Protein 5SZQ (pdb70)

CATH classification: 2.60.40.60 (+3 more: 2.60.40.60, 2.60.40.60, 2.60.40.60)

Organism: Mus musculus (NCBI:txid10090)

B-factor: mean 98.42, std 32.4, range [21.45, 198.2]

Structure (mmCIF, N/CA/C/O backbone):
data_5SZQ
#
_entry.id   5SZQ
#
_cell.length_a   31.890
_cell.length_b   63.640
_cell.length_c   344.310
_cell.angle_alpha   90.00
_cell.angle_beta   90.00
_cell.angle_gamma   90.00
#
_symmetry.space_group_name_H-M   'P 21 21 21'
#
loop_
_entity.id
_entity.type
_entity.pdbx_description
1 polymer 'Protocadherin gamma-A4'
2 branched 2-acetamido-2-deoxy-beta-D-glucopyranose-(1-4)-2-acetamido-2-deoxy-beta-D-glucopyranose
3 non-polymer alpha-D-mannopyranose
4 non-polymer 2-acetamido-2-deoxy-beta-D-glucopyranose
5 non-polymer 'CALCIUM ION'
#
loop_
_atom_site.group_PDB
_atom_site.id
_atom_site.type_symbol
_atom_site.label_atom_id
_atom_site.label_alt_id
_atom_site.label_comp_id
_atom_site.label_asym_id
_atom_site.label_entity_id
_atom_site.label_seq_id
_atom_site.pdbx_PDB_ins_code
_atom_site.Cartn_x
_atom_site.Cartn_y
_atom_site.Cartn_z
_atom_site.occupancy
_atom_site.B_iso_or_equiv
_atom_site.auth_seq_id
_atom_site.auth_comp_id
_atom_site.auth_asym_id
_atom_site.auth_atom_id
_atom_site.pdbx_PDB_model_num
ATOM 1 N N . ASN A 1 1 ? -64.819 33.965 -14.211 1.00 69.49 210 ASN A N 1
ATOM 2 C CA . ASN A 1 1 ? -63.435 33.819 -14.646 1.00 80.07 210 ASN A CA 1
ATOM 3 C C . ASN A 1 1 ? -63.168 34.635 -15.909 1.00 78.51 210 ASN A C 1
ATOM 4 O O . ASN A 1 1 ? -63.971 35.488 -16.292 1.00 81.14 210 ASN A O 1
ATOM 9 N N . ALA A 1 2 ? -62.032 34.363 -16.549 1.00 83.31 211 ALA A N 1
ATOM 10 C CA . ALA A 1 2 ? -61.668 35.040 -17.780 1.00 84.49 211 ALA A CA 1
ATOM 11 C C . ALA A 1 2 ? -62.530 34.549 -18.943 1.00 82.04 211 ALA A C 1
ATOM 12 O O . ALA A 1 2 ? -63.052 33.431 -18.915 1.00 81.12 211 ALA A O 1
ATOM 14 N N . PRO A 1 3 ? -62.695 35.373 -19.978 1.00 86.35 212 PRO A N 1
ATOM 15 C CA . PRO A 1 3 ? -63.424 34.929 -21.171 1.00 87.52 212 PRO A CA 1
ATOM 16 C C . PRO A 1 3 ? -62.713 33.763 -21.846 1.00 88.35 212 PRO A C 1
ATOM 17 O O . PRO A 1 3 ? -61.573 33.414 -21.531 1.00 88.67 212 PRO A O 1
ATOM 21 N N . VAL A 1 4 ? -63.417 33.144 -22.792 1.00 89.98 213 VAL A N 1
ATOM 22 C CA . VAL A 1 4 ? -62.937 31.949 -23.475 1.00 85.89 213 VAL A CA 1
ATOM 23 C C . VAL A 1 4 ? -63.146 32.138 -24.971 1.00 86.79 213 VAL A C 1
ATOM 24 O O . VAL A 1 4 ? -64.272 32.391 -25.414 1.00 84.53 213 VAL A O 1
ATOM 28 N N . PHE A 1 5 ? -62.068 32.021 -25.744 1.00 85.01 214 PHE A N 1
ATOM 29 C CA . PHE A 1 5 ? -62.173 32.028 -27.195 1.00 77.68 214 PHE A CA 1
ATOM 30 C C . PHE A 1 5 ? -62.717 30.695 -27.692 1.00 73.35 214 PHE A C 1
ATOM 31 O O . PHE A 1 5 ? -62.483 29.642 -27.092 1.00 70.09 214 PHE A O 1
ATOM 39 N N . THR A 1 6 ? -63.453 30.745 -28.806 1.00 70.52 215 THR A N 1
ATOM 40 C CA . THR A 1 6 ? -64.004 29.520 -29.374 1.00 70.60 215 THR A CA 1
ATOM 41 C C . THR A 1 6 ? -62.927 28.612 -29.955 1.00 67.49 215 THR A C 1
ATOM 42 O O . THR A 1 6 ? -63.190 27.425 -30.180 1.00 64.40 215 THR A O 1
ATOM 46 N N . GLN A 1 7 ? -61.731 29.144 -30.212 1.00 64.80 216 GLN A N 1
ATOM 47 C CA . GLN A 1 7 ? -60.569 28.391 -30.642 1.00 58.51 216 GLN A CA 1
ATOM 48 C C . GLN A 1 7 ? -59.362 29.142 -30.106 1.00 54.23 216 GLN A C 1
ATOM 49 O O . GLN A 1 7 ? -59.345 30.381 -30.162 1.00 52.83 216 GLN A O 1
ATOM 55 N N . PRO A 1 8 ? -58.357 28.445 -29.569 1.00 52.03 217 PRO A N 1
ATOM 56 C CA . PRO A 1 8 ? -57.142 29.147 -29.127 1.00 48.54 217 PRO A CA 1
ATOM 57 C C . PRO A 1 8 ? -56.344 29.736 -30.274 1.00 63.29 217 PRO A C 1
ATOM 58 O O . PRO A 1 8 ? -55.496 30.603 -30.034 1.00 58.90 217 PRO A O 1
ATOM 62 N N . GLU A 1 9 ? -56.579 29.287 -31.505 1.00 69.46 218 GLU A N 1
ATOM 63 C CA . GLU A 1 9 ? -55.956 29.880 -32.678 1.00 70.66 218 GLU A CA 1
ATOM 64 C C . GLU A 1 9 ? -56.914 29.758 -33.854 1.00 68.61 218 GLU A C 1
ATOM 65 O O . GLU A 1 9 ? -57.600 28.743 -34.002 1.00 66.52 218 GLU A O 1
ATOM 71 N N . TYR A 1 10 ? -56.968 30.807 -34.672 1.00 69.10 219 TYR A N 1
ATOM 72 C CA . TYR A 1 10 ? -57.825 30.859 -35.847 1.00 71.06 219 TYR A CA 1
ATOM 73 C C . TYR A 1 10 ? -56.969 30.880 -37.103 1.00 71.26 219 TYR A C 1
ATOM 74 O O . TYR A 1 10 ? -55.965 31.596 -37.171 1.00 71.22 219 TYR A O 1
ATOM 83 N N . HIS A 1 11 ? -57.372 30.095 -38.096 1.00 78.18 220 HIS A N 1
ATOM 84 C CA . HIS A 1 11 ? -56.627 29.966 -39.337 1.00 85.17 220 HIS A CA 1
ATOM 85 C C . HIS A 1 11 ? -57.476 30.421 -40.514 1.00 77.98 220 HIS A C 1
ATOM 86 O O . HIS A 1 11 ? -58.708 30.346 -40.482 1.00 78.08 220 HIS A O 1
ATOM 93 N N . ILE A 1 12 ? -56.796 30.881 -41.562 1.00 76.30 221 ILE A N 1
ATOM 94 C CA . ILE A 1 12 ? -57.450 31.246 -42.808 1.00 73.06 221 ILE A CA 1
ATOM 95 C C . ILE A 1 12 ? -56.390 31.220 -43.895 1.00 79.88 221 ILE A C 1
ATOM 96 O O . ILE A 1 12 ? -55.212 31.479 -43.638 1.00 73.00 221 ILE A O 1
ATOM 101 N N . SER A 1 13 ? -56.809 30.883 -45.113 1.00 91.34 222 SER A N 1
ATOM 102 C CA . SER A 1 13 ? -55.927 30.860 -46.275 1.00 81.39 222 SER A CA 1
ATOM 103 C C . SER A 1 13 ? -56.592 31.670 -47.379 1.00 87.10 222 SER A C 1
ATOM 104 O O . SER A 1 13 ? -57.587 31.230 -47.966 1.00 86.54 222 SER A O 1
ATOM 107 N N . VAL A 1 14 ? -56.055 32.859 -47.644 1.00 90.33 223 VAL A N 1
ATOM 108 C CA . VAL A 1 14 ? -56.636 33.787 -48.604 1.00 92.24 223 VAL A CA 1
ATOM 109 C C . VAL A 1 14 ? -55.604 34.117 -49.675 1.00 89.85 223 VAL A C 1
ATOM 110 O O . VAL A 1 14 ? -54.394 33.978 -49.476 1.00 92.56 223 VAL A O 1
ATOM 114 N N . LYS A 1 15 ? -56.103 34.573 -50.822 1.00 86.81 224 LYS A N 1
ATOM 115 C CA . LYS A 1 15 ? -55.239 35.032 -51.900 1.00 87.70 224 LYS A CA 1
ATOM 116 C C . LYS A 1 15 ? -54.745 36.448 -51.620 1.00 93.97 224 LYS A C 1
ATOM 117 O O . LYS A 1 15 ? -55.402 37.233 -50.929 1.00 95.78 224 LYS A O 1
ATOM 123 N N . GLU A 1 16 ? -53.574 36.774 -52.177 1.00 94.38 225 GLU A N 1
ATOM 124 C CA . GLU A 1 16 ? -52.948 38.067 -51.916 1.00 101.26 225 GLU A CA 1
ATOM 125 C C . GLU A 1 16 ? -53.751 39.235 -52.479 1.00 109.05 225 GLU A C 1
ATOM 126 O O . GLU A 1 16 ? -53.608 40.365 -51.998 1.00 116.42 225 GLU A O 1
ATOM 132 N N . ASN A 1 17 ? -54.606 38.990 -53.469 1.00 114.57 226 ASN A N 1
ATOM 133 C CA . ASN A 1 17 ? -55.336 40.051 -54.148 1.00 127.40 226 ASN A CA 1
ATOM 134 C C . ASN A 1 17 ? -56.626 40.443 -53.435 1.00 132.81 226 ASN A C 1
ATOM 135 O O . ASN A 1 17 ? -57.488 41.075 -54.056 1.00 140.86 226 ASN A O 1
ATOM 140 N N . LEU A 1 18 ? -56.778 40.087 -52.160 1.00 128.40 227 LEU A N 1
ATOM 141 C CA . LEU A 1 18 ? -58.015 40.383 -51.439 1.00 122.31 227 LEU A CA 1
ATOM 142 C C . LEU A 1 18 ? -58.216 41.891 -51.330 1.00 117.83 227 LEU A C 1
ATOM 143 O O . LEU A 1 18 ? -57.327 42.595 -50.836 1.00 117.95 227 LEU A O 1
ATOM 145 N N . PRO A 1 19 ? -59.355 42.421 -51.781 1.00 113.75 228 PRO A N 1
ATOM 146 C CA . PRO A 1 19 ? -59.568 43.872 -51.724 1.00 110.92 228 PRO A CA 1
ATOM 147 C C . PRO A 1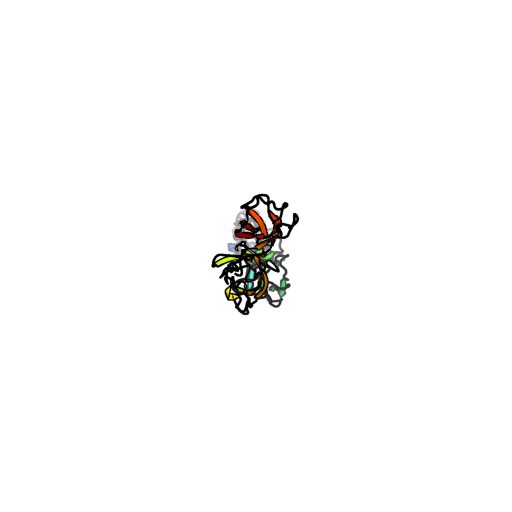 19 ? -59.519 44.387 -50.294 1.00 108.29 228 PRO A C 1
ATOM 148 O O . PRO A 1 19 ? -59.832 43.670 -49.340 1.00 111.03 228 PRO A O 1
ATOM 152 N N . VAL A 1 20 ? -59.109 45.651 -50.156 1.00 110.08 229 VAL A N 1
ATOM 153 C CA . VAL A 1 20 ? -59.051 46.280 -48.843 1.00 117.02 229 VAL A CA 1
ATOM 154 C C . VAL A 1 20 ? -60.458 46.390 -48.271 1.00 125.04 229 VAL A C 1
ATOM 155 O O . VAL A 1 20 ? -61.421 46.693 -48.988 1.00 130.44 229 VAL A O 1
ATOM 159 N N . GLY A 1 21 ? -60.588 46.128 -46.970 1.00 121.38 230 GLY A N 1
ATOM 160 C CA . GLY A 1 21 ? -61.870 46.156 -46.303 1.00 120.01 230 GLY A CA 1
ATOM 161 C C . GLY A 1 21 ? -62.620 44.840 -46.303 1.00 116.54 230 GLY A C 1
ATOM 162 O O . GLY A 1 21 ? -63.535 44.666 -45.489 1.00 115.85 230 GLY A O 1
ATOM 163 N N . THR A 1 22 ? -62.264 43.916 -47.195 1.00 111.30 231 THR A N 1
ATOM 164 C CA . THR A 1 22 ? -62.876 42.595 -47.209 1.00 105.04 231 THR A CA 1
ATOM 165 C C . THR A 1 22 ? -62.687 41.913 -45.860 1.00 107.68 231 THR A C 1
ATOM 166 O O . THR A 1 22 ? -61.584 41.898 -45.306 1.00 111.80 231 THR A O 1
ATOM 170 N N . ARG A 1 23 ? -63.773 41.360 -45.327 1.00 102.82 232 ARG A N 1
ATOM 171 C CA . ARG A 1 23 ? -63.697 40.673 -44.048 1.00 102.09 232 ARG A CA 1
ATOM 172 C C . ARG A 1 23 ? -62.852 39.412 -44.179 1.00 98.31 232 ARG A C 1
ATOM 173 O O . ARG A 1 23 ? -63.089 38.578 -45.057 1.00 95.14 232 ARG A O 1
ATOM 181 N N . LEU A 1 24 ? -61.839 39.287 -43.322 1.00 92.82 233 LEU A N 1
ATOM 182 C CA . LEU A 1 24 ? -61.004 38.089 -43.299 1.00 90.14 233 LEU A CA 1
ATOM 183 C C . LEU A 1 24 ? -61.630 36.998 -42.443 1.00 84.51 233 LEU A C 1
ATOM 184 O O . LEU A 1 24 ? -61.852 35.881 -42.920 1.00 74.37 233 LEU A O 1
ATOM 189 N N . LEU A 1 25 ? -61.910 37.303 -41.182 1.00 94.58 234 LEU A N 1
ATOM 190 C CA . LEU A 1 25 ? -62.530 36.300 -40.326 1.00 91.17 234 LEU A CA 1
ATOM 191 C C . LEU A 1 25 ? -63.275 37.011 -39.198 1.00 86.72 234 LEU A C 1
ATOM 192 O O . LEU A 1 25 ? -63.616 38.195 -39.309 1.00 87.80 234 LEU A O 1
ATOM 197 N N . THR A 1 26 ? -63.545 36.276 -38.122 1.00 92.18 235 THR A N 1
ATOM 198 C CA . THR A 1 26 ? -64.177 36.843 -36.941 1.00 99.63 235 THR A CA 1
ATOM 199 C C . THR A 1 26 ? -63.807 35.984 -35.743 1.00 93.09 235 THR A C 1
ATOM 200 O O . THR A 1 26 ? -63.891 34.754 -35.806 1.00 90.82 235 THR A O 1
ATOM 204 N N . ILE A 1 27 ? -63.376 36.640 -34.671 1.00 88.51 236 ILE A N 1
ATOM 205 C CA . ILE A 1 27 ? -62.987 35.986 -33.429 1.00 91.95 236 ILE A CA 1
ATOM 206 C C . ILE A 1 27 ? -64.100 36.176 -32.408 1.00 103.87 236 ILE A C 1
ATOM 207 O O . ILE A 1 27 ? -64.670 37.268 -32.289 1.00 107.12 236 ILE A O 1
ATOM 212 N N . LYS A 1 28 ? -64.413 35.111 -31.669 1.00 107.36 237 LYS A N 1
ATOM 213 C CA . LYS A 1 28 ? -65.481 35.136 -30.678 1.00 106.37 237 LYS A CA 1
ATOM 214 C C . LYS A 1 28 ? -64.952 34.679 -29.325 1.00 109.29 237 LYS A C 1
ATOM 215 O O . LYS A 1 28 ? -64.226 33.682 -29.235 1.00 108.11 237 LYS A O 1
ATOM 221 N N . ALA A 1 29 ? -65.312 35.427 -28.286 1.00 123.02 238 ALA A N 1
ATOM 222 C CA . ALA A 1 29 ? -65.032 35.090 -26.900 1.00 129.09 238 ALA A CA 1
ATOM 223 C C . ALA A 1 29 ? -66.331 35.183 -26.112 1.00 130.68 238 ALA A C 1
ATOM 224 O O . ALA A 1 29 ? -67.142 36.085 -26.345 1.00 134.14 238 ALA A O 1
ATOM 226 N N . THR A 1 30 ? -66.532 34.242 -25.194 1.00 120.76 239 THR A N 1
ATOM 227 C CA . THR A 1 30 ? -67.742 34.175 -24.390 1.00 110.00 239 THR A CA 1
ATOM 228 C C . THR A 1 30 ? -67.359 34.063 -22.922 1.00 111.92 239 THR A C 1
ATOM 229 O O . THR A 1 30 ? -66.322 33.490 -22.572 1.00 113.61 239 THR A O 1
ATOM 233 N N . ASP A 1 31 ? -68.196 34.632 -22.071 1.00 110.85 240 ASP A N 1
ATOM 234 C CA . ASP A 1 31 ? -68.027 34.499 -20.636 1.00 103.15 240 ASP A CA 1
ATOM 235 C C . ASP A 1 31 ? -68.943 33.402 -20.121 1.00 91.15 240 ASP A C 1
ATOM 236 O O . ASP A 1 31 ? -70.135 33.377 -20.466 1.00 86.66 240 ASP A O 1
ATOM 241 N N . PRO A 1 32 ? -68.425 32.470 -19.319 1.00 85.76 241 PRO A N 1
ATOM 242 C CA . PRO A 1 32 ? -69.250 31.364 -18.822 1.00 93.33 241 PRO A CA 1
ATOM 243 C C . PRO A 1 32 ? -70.005 31.656 -17.536 1.00 104.37 241 PRO A C 1
ATOM 244 O O . PRO A 1 32 ? -70.853 30.842 -17.148 1.00 105.18 241 PRO A O 1
ATOM 248 N N . ASP A 1 33 ? -69.730 32.780 -16.873 1.00 111.90 242 ASP A N 1
ATOM 249 C CA . ASP A 1 33 ? -70.320 33.035 -15.562 1.00 110.55 242 ASP A CA 1
ATOM 250 C C . ASP A 1 33 ? -71.825 33.288 -15.662 1.00 110.80 242 ASP A C 1
ATOM 251 O O . ASP A 1 33 ? -72.605 32.738 -14.873 1.00 106.18 242 ASP A O 1
ATOM 256 N N . GLU A 1 34 ? -72.249 34.114 -16.619 1.00 112.53 243 GLU A N 1
ATOM 257 C CA . GLU A 1 34 ? -73.669 34.412 -16.850 1.00 105.05 243 GLU A CA 1
ATOM 258 C C . GLU A 1 34 ? -73.851 35.209 -18.136 1.00 91.48 243 GLU A C 1
ATOM 259 O O . GLU A 1 34 ? -73.100 36.148 -18.402 1.00 84.11 243 GLU A O 1
ATOM 261 N N . GLY A 1 38 ? -73.506 40.802 -21.952 1.00 118.02 247 GLY A N 1
ATOM 262 C CA . GLY A 1 38 ? -72.410 41.494 -21.301 1.00 122.42 247 GLY A CA 1
ATOM 263 C C . GLY A 1 38 ? -71.561 42.316 -22.255 1.00 128.89 247 GLY A C 1
ATOM 264 O O . GLY A 1 38 ? -71.838 42.378 -23.455 1.00 136.54 247 GLY A O 1
ATOM 265 N N . GLU A 1 39 ? -70.520 42.949 -21.719 1.00 130.27 248 GLU A N 1
ATOM 266 C CA . GLU A 1 39 ? -69.600 43.773 -22.497 1.00 131.72 248 GLU A CA 1
ATOM 267 C C . GLU A 1 39 ? -68.271 43.040 -22.646 1.00 134.21 248 GLU A C 1
ATOM 268 O O . GLU A 1 39 ? -67.652 42.667 -21.644 1.00 135.22 248 GLU A O 1
ATOM 270 N N . VAL A 1 40 ? -67.831 42.844 -23.893 1.00 131.13 249 VAL A N 1
ATOM 271 C CA . VAL A 1 40 ? -66.607 42.108 -24.198 1.00 125.31 249 VAL A CA 1
ATOM 272 C C . VAL A 1 40 ? -65.736 42.956 -25.122 1.00 122.57 249 VAL A C 1
ATOM 273 O O . VAL A 1 40 ? -66.212 43.469 -26.141 1.00 120.09 249 VAL A O 1
ATOM 277 N N . THR A 1 41 ? -64.465 43.114 -24.756 1.00 122.07 250 THR A N 1
ATOM 278 C CA . THR A 1 41 ? -63.520 43.934 -25.505 1.00 122.15 250 THR A CA 1
ATOM 279 C C . THR A 1 41 ? -62.643 43.051 -26.383 1.00 124.34 250 THR A C 1
ATOM 280 O O . THR A 1 41 ? -62.199 41.982 -25.957 1.00 123.24 250 THR A O 1
ATOM 284 N N . TYR A 1 42 ? -62.405 43.503 -27.613 1.00 123.49 251 TYR A N 1
ATOM 285 C CA . TYR A 1 42 ? -61.502 42.841 -28.548 1.00 121.41 251 TYR A CA 1
ATOM 286 C C . TYR A 1 42 ? -60.439 43.843 -28.973 1.00 119.23 251 TYR A C 1
ATOM 287 O O . TYR A 1 42 ? -60.765 44.910 -29.504 1.00 121.40 251 TYR A O 1
ATOM 296 N N . SER A 1 43 ? -59.177 43.508 -28.726 1.00 118.08 252 SER A N 1
ATOM 297 C CA . SER A 1 43 ? -58.081 44.402 -29.058 1.00 115.98 252 SER A CA 1
ATOM 298 C C . SER A 1 43 ? -56.877 43.567 -29.460 1.00 116.55 252 SER A C 1
ATOM 299 O O . SER A 1 43 ? -56.731 42.419 -29.031 1.00 116.66 252 SER A O 1
ATOM 302 N N . PHE A 1 44 ? -56.027 44.148 -30.302 1.00 113.99 253 PHE A N 1
ATOM 303 C CA . PHE A 1 44 ? -54.762 43.514 -30.636 1.00 113.91 253 PHE A CA 1
ATOM 304 C C . PHE A 1 44 ? -53.899 43.382 -29.390 1.00 114.51 253 PHE A C 1
ATOM 305 O O . PHE A 1 44 ? -53.929 44.230 -28.494 1.00 120.67 253 PHE A O 1
ATOM 313 N N . ARG A 1 45 ? -53.124 42.302 -29.336 1.00 116.98 254 ARG A N 1
ATOM 314 C CA . ARG A 1 45 ? -52.280 42.047 -28.178 1.00 123.29 254 ARG A CA 1
ATOM 315 C C . ARG A 1 45 ? -50.949 42.772 -28.333 1.00 128.16 254 ARG A C 1
ATOM 316 O O . ARG A 1 45 ? -50.792 43.895 -27.844 1.00 131.80 254 ARG A O 1
ATOM 324 N N . ASN A 1 46 ? -49.988 42.151 -29.011 1.00 124.56 255 ASN A N 1
ATOM 325 C CA . ASN A 1 46 ? -48.704 42.787 -29.295 1.00 127.62 255 ASN A CA 1
ATOM 326 C C . ASN A 1 46 ? -48.768 43.339 -30.713 1.00 126.88 255 ASN A C 1
ATOM 327 O O . ASN A 1 46 ? -48.556 42.610 -31.688 1.00 126.93 255 ASN A O 1
ATOM 332 N N . VAL A 1 47 ? -49.068 44.636 -30.814 1.00 130.34 256 VAL A N 1
ATOM 333 C CA . VAL A 1 47 ? -49.247 45.272 -32.110 1.00 131.47 256 VAL A CA 1
ATOM 334 C C . VAL A 1 47 ? -47.938 45.244 -32.884 1.00 134.27 256 VAL A C 1
ATOM 335 O O . VAL A 1 47 ? -46.883 45.637 -32.371 1.00 134.28 256 VAL A O 1
ATOM 339 N N . ARG A 1 48 ? -47.999 44.759 -34.121 1.00 136.65 257 ARG A N 1
ATOM 340 C CA . ARG A 1 48 ? -46.867 44.765 -35.038 1.00 142.83 257 ARG A CA 1
ATOM 341 C C . ARG A 1 48 ? -47.141 45.782 -36.136 1.00 147.64 257 ARG A C 1
ATOM 342 O O . ARG A 1 48 ? -48.242 45.804 -36.697 1.00 148.46 257 ARG A O 1
ATOM 350 N N . GLU A 1 49 ? -46.140 46.617 -36.442 1.00 152.76 258 GLU A N 1
ATOM 351 C CA . GLU A 1 49 ? -46.361 47.747 -37.344 1.00 155.32 258 GLU A CA 1
ATOM 352 C C . GLU A 1 49 ? -46.887 47.287 -38.700 1.00 156.05 258 GLU A C 1
ATOM 353 O O . GLU A 1 49 ? -47.807 47.899 -39.256 1.00 158.58 258 GLU A O 1
ATOM 359 N N . LYS A 1 50 ? -46.333 46.196 -39.236 1.00 154.20 259 LYS A N 1
ATOM 360 C CA . LYS A 1 50 ? -46.860 45.635 -40.476 1.00 152.51 259 LYS A CA 1
ATOM 361 C C . LYS A 1 50 ? -48.252 45.048 -40.255 1.00 151.60 259 LYS A C 1
ATOM 362 O O . LYS A 1 50 ? -49.173 45.299 -41.046 1.00 158.16 259 LYS A O 1
ATOM 368 N N . ILE A 1 51 ? -48.434 44.304 -39.158 1.00 139.89 260 ILE A N 1
ATOM 369 C CA . ILE A 1 51 ? -49.743 43.754 -38.818 1.00 129.47 260 ILE A CA 1
ATOM 370 C C . ILE A 1 51 ? -50.732 44.874 -38.501 1.00 127.72 260 ILE A C 1
ATOM 371 O O . ILE A 1 51 ? -51.923 44.772 -38.826 1.00 129.35 260 ILE A O 1
ATOM 376 N N . SER A 1 52 ? -50.263 45.963 -37.886 1.00 126.27 261 SER A N 1
ATOM 377 C CA . SER A 1 52 ? -51.160 47.077 -37.588 1.00 125.33 261 SER A CA 1
ATOM 378 C C . SER A 1 52 ? -51.614 47.778 -38.864 1.00 132.85 261 SER A C 1
ATOM 379 O O . SER A 1 52 ? -52.795 48.119 -39.004 1.00 139.53 261 SER A O 1
ATOM 382 N N . GLN A 1 53 ? -50.693 47.990 -39.812 1.00 134.15 262 GLN A N 1
ATOM 383 C CA . GLN A 1 53 ? -51.064 48.601 -41.087 1.00 133.59 262 GLN A CA 1
ATOM 384 C C . GLN A 1 53 ? -51.971 47.697 -41.914 1.00 132.55 262 GLN A C 1
ATOM 385 O O . GLN A 1 53 ? -52.825 48.192 -42.660 1.00 131.83 262 GLN A O 1
ATOM 391 N N . LEU A 1 54 ? -51.803 46.382 -41.809 1.00 129.36 263 LEU A N 1
ATOM 392 C CA . LEU A 1 54 ? -52.439 45.486 -42.766 1.00 122.36 263 LEU A CA 1
ATOM 393 C C . LEU A 1 54 ? -53.795 44.953 -42.318 1.00 120.03 263 LEU A C 1
ATOM 394 O O . LEU A 1 54 ? -54.554 44.470 -43.165 1.00 118.10 263 LEU A O 1
ATOM 399 N N . PHE A 1 55 ? -54.128 45.021 -41.029 1.00 118.39 264 PHE A N 1
ATOM 400 C CA . PHE A 1 55 ? -55.343 44.380 -40.534 1.00 117.10 264 PHE A CA 1
ATOM 401 C C . PHE A 1 55 ? -56.116 45.328 -39.632 1.00 119.83 264 PHE A C 1
ATOM 402 O O . PHE A 1 55 ? -55.529 45.988 -38.769 1.00 123.04 264 PHE A O 1
ATOM 410 N N . GLN A 1 56 ? -57.434 45.380 -39.827 1.00 121.94 265 GLN A N 1
ATOM 411 C CA . GLN A 1 56 ? -58.317 46.255 -39.064 1.00 123.37 265 GLN A CA 1
ATOM 412 C C . GLN A 1 56 ? -59.405 45.422 -38.402 1.00 119.10 265 GLN A C 1
ATOM 413 O O . GLN A 1 56 ? -60.116 44.669 -39.079 1.00 115.34 265 GLN A O 1
ATOM 419 N N . LEU A 1 57 ? -59.523 45.549 -37.081 1.00 116.94 266 LEU A N 1
ATOM 420 C CA . LEU A 1 57 ? -60.640 44.989 -36.338 1.00 114.31 266 LEU A CA 1
ATOM 421 C C . LEU A 1 57 ? -61.144 46.023 -35.345 1.00 116.97 266 LEU A C 1
ATOM 422 O O . LEU A 1 57 ? -60.352 46.734 -34.719 1.00 120.51 266 LEU A O 1
ATOM 427 N N . ASN A 1 58 ? -62.459 46.119 -35.218 1.00 110.31 267 ASN A N 1
ATOM 428 C CA . ASN A 1 58 ? -63.038 46.859 -34.113 1.00 107.41 267 ASN A CA 1
ATOM 429 C C . ASN A 1 58 ? -63.301 45.896 -32.962 1.00 105.26 267 ASN A C 1
ATOM 430 O O . ASN A 1 58 ? -63.231 44.674 -33.114 1.00 103.69 267 ASN A O 1
ATOM 435 N N . SER A 1 59 ? -63.594 46.460 -31.791 1.00 105.49 268 SER A N 1
ATOM 436 C CA . SER A 1 59 ? -63.817 45.625 -30.618 1.00 106.21 268 SER A CA 1
ATOM 437 C C . SER A 1 59 ? -65.187 44.957 -30.660 1.00 110.81 268 SER A C 1
ATOM 438 O O . SER A 1 59 ? -65.298 43.748 -30.437 1.00 103.96 268 SER A O 1
ATOM 441 N N . LEU A 1 60 ? -66.238 45.723 -30.962 1.00 119.57 269 LEU A N 1
ATOM 442 C CA . LEU A 1 60 ? -67.600 45.214 -30.805 1.00 125.10 269 LEU A CA 1
ATOM 443 C C . LEU A 1 60 ? -67.901 44.074 -31.778 1.00 130.32 269 LEU A C 1
ATOM 444 O O . LEU A 1 60 ? -68.351 42.998 -31.364 1.00 130.23 269 LEU A O 1
ATOM 446 N N . THR A 1 61 ? -67.673 44.292 -33.079 1.00 142.19 270 THR A N 1
ATOM 447 C CA . THR A 1 61 ? -67.939 43.240 -34.062 1.00 146.21 270 THR A CA 1
ATOM 448 C C . THR A 1 61 ? -66.998 42.053 -33.877 1.00 144.55 270 THR A C 1
ATOM 449 O O . THR A 1 61 ? -67.410 40.897 -34.044 1.00 141.66 270 THR A O 1
ATOM 453 N N . GLY A 1 62 ? -65.733 42.316 -33.543 1.00 144.00 271 GLY A N 1
ATOM 454 C CA . GLY A 1 62 ? -64.745 41.258 -33.437 1.00 138.63 271 GLY A CA 1
ATOM 455 C C . GLY A 1 62 ? -64.382 40.641 -34.766 1.00 122.47 271 GLY A C 1
ATOM 456 O O . GLY A 1 62 ? -63.858 39.522 -34.804 1.00 122.29 271 GLY A O 1
ATOM 457 N N . ASP A 1 63 ? -64.676 41.331 -35.863 1.00 110.23 272 ASP A N 1
ATOM 458 C CA . ASP A 1 63 ? -64.341 40.879 -37.204 1.00 108.63 272 ASP A CA 1
ATOM 459 C C . ASP A 1 63 ? -62.973 41.403 -37.622 1.00 113.64 272 ASP A C 1
ATOM 460 O O . ASP A 1 63 ? -62.593 42.532 -37.304 1.00 119.39 272 ASP A O 1
ATOM 465 N N . ILE A 1 64 ? -62.243 40.573 -38.358 1.00 106.60 273 ILE A N 1
ATOM 466 C CA . ILE A 1 64 ? -60.928 40.923 -38.887 1.00 108.04 273 ILE A CA 1
ATOM 467 C C . ILE A 1 64 ? -61.080 41.172 -40.379 1.00 112.69 273 ILE A C 1
ATOM 468 O O . ILE A 1 64 ? -61.467 40.264 -41.131 1.00 120.37 273 ILE A O 1
ATOM 473 N N . THR A 1 65 ? -60.775 42.398 -40.802 1.00 110.85 274 THR A N 1
ATOM 474 C CA . THR A 1 65 ? -60.864 42.824 -42.191 1.00 104.49 274 THR A CA 1
ATOM 475 C C . THR A 1 65 ? -59.514 43.361 -42.655 1.00 107.18 274 THR A C 1
ATOM 476 O O . THR A 1 65 ? -58.609 43.623 -41.856 1.00 109.33 274 THR A O 1
ATOM 480 N N . VAL A 1 66 ? -59.393 43.531 -43.970 1.00 111.53 275 VAL A N 1
ATOM 481 C CA . VAL A 1 66 ? -58.136 43.942 -44.589 1.00 110.94 275 VAL A CA 1
ATOM 482 C C . VAL A 1 66 ? -58.020 45.462 -44.546 1.00 113.10 275 VAL A C 1
ATOM 483 O O . VAL A 1 66 ? -58.900 46.176 -45.035 1.00 113.96 275 VAL A O 1
ATOM 487 N N . LEU A 1 67 ? -56.922 45.959 -43.975 1.00 112.82 276 LEU A N 1
ATOM 488 C CA . LEU A 1 67 ? -56.601 47.384 -43.968 1.00 115.11 276 LEU A CA 1
ATOM 489 C C . LEU A 1 67 ? -55.577 47.762 -45.037 1.00 119.53 276 LEU A C 1
ATOM 490 O O . LEU A 1 67 ? -55.725 48.808 -45.683 1.00 122.21 276 LEU A O 1
ATOM 495 N N . GLY A 1 68 ? -54.545 46.943 -45.228 1.00 119.92 277 GLY A N 1
ATOM 496 C CA . GLY A 1 68 ? -53.564 47.175 -46.279 1.00 118.43 277 GLY A CA 1
ATOM 497 C C . GLY A 1 68 ? -53.423 45.953 -47.158 1.00 113.36 277 GLY A C 1
ATOM 498 O O . GLY A 1 68 ? -53.511 44.821 -46.682 1.00 107.34 277 GLY A O 1
ATOM 499 N N . GLU A 1 69 ? -53.235 46.193 -48.458 1.00 113.23 278 GLU A N 1
ATOM 500 C CA . GLU A 1 69 ? -53.120 45.104 -49.422 1.00 111.59 278 GLU A CA 1
ATOM 501 C C . GLU A 1 69 ? -51.974 44.171 -49.053 1.00 106.14 278 GLU A C 1
ATOM 502 O O . GLU A 1 69 ? -50.862 44.616 -48.750 1.00 107.17 278 GLU A O 1
ATOM 508 N N . LEU A 1 70 ? -52.257 42.871 -49.072 1.00 101.60 279 LEU A N 1
ATOM 509 C CA . LEU A 1 70 ? -51.270 41.855 -48.735 1.00 99.01 279 LEU A CA 1
ATOM 510 C C . LEU A 1 70 ? -50.547 41.428 -50.005 1.00 94.60 279 LEU A C 1
ATOM 511 O O . LEU A 1 70 ? -51.181 41.004 -50.979 1.00 95.46 279 LEU A O 1
ATOM 516 N N . ASP A 1 71 ? -49.231 41.544 -49.998 1.00 89.07 280 ASP A N 1
ATOM 517 C CA . ASP A 1 71 ? -48.410 41.139 -51.130 1.00 85.48 280 ASP A CA 1
ATOM 518 C C . ASP A 1 71 ? -47.730 39.832 -50.749 1.00 86.55 280 ASP A C 1
ATOM 519 O O . ASP A 1 71 ? -46.941 39.795 -49.798 1.00 91.13 280 ASP A O 1
ATOM 524 N N . TYR A 1 72 ? -48.058 38.753 -51.469 1.00 62.03 281 TYR A N 1
ATOM 525 C CA . TYR A 1 72 ? -47.409 37.470 -51.211 1.00 65.13 281 TYR A CA 1
ATOM 526 C C . TYR A 1 72 ? -45.900 37.606 -51.323 1.00 74.34 281 TYR A C 1
ATOM 527 O O . TYR A 1 72 ? -45.153 37.023 -50.529 1.00 79.57 281 TYR A O 1
ATOM 536 N N . GLU A 1 73 ? -45.435 38.383 -52.302 1.00 81.26 282 GLU A N 1
ATOM 537 C CA . GLU A 1 73 ? -44.011 38.605 -52.501 1.00 88.18 282 GLU A CA 1
ATOM 538 C C . GLU A 1 73 ? -43.365 39.353 -51.344 1.00 92.13 282 GLU A C 1
ATOM 539 O O . GLU A 1 73 ? -42.133 39.364 -51.249 1.00 93.60 282 GLU A O 1
ATOM 545 N N . ASP A 1 74 ? -44.155 39.974 -50.469 1.00 97.25 283 ASP A N 1
ATOM 546 C CA . ASP A 1 74 ? -43.620 40.616 -49.276 1.00 98.30 283 ASP A CA 1
ATOM 547 C C . ASP A 1 74 ? -43.557 39.646 -48.098 1.00 94.88 283 ASP A C 1
ATOM 548 O O . ASP A 1 74 ? -42.529 39.555 -47.421 1.00 96.57 283 ASP A O 1
ATOM 553 N N . SER A 1 75 ? -44.643 38.910 -47.855 1.00 96.79 284 SER A N 1
ATOM 554 C CA . SER A 1 75 ? -44.733 37.993 -46.727 1.00 98.14 284 SER A CA 1
ATOM 555 C C . SER A 1 75 ? -45.881 37.020 -46.970 1.00 98.91 284 SER A C 1
ATOM 556 O O . SER A 1 75 ? -46.938 37.412 -47.472 1.00 93.46 284 SER A O 1
ATOM 559 N N . GLY A 1 76 ? -45.667 35.758 -46.605 1.00 99.51 285 GLY A N 1
ATOM 560 C CA . GLY A 1 76 ? -46.620 34.715 -46.925 1.00 58.74 285 GLY A CA 1
ATOM 561 C C . GLY A 1 76 ? -47.414 34.192 -45.747 1.00 91.66 285 GLY A C 1
ATOM 562 O O . GLY A 1 76 ? -48.445 33.540 -45.934 1.00 87.59 285 GLY A O 1
ATOM 563 N N . PHE A 1 77 ? -46.952 34.473 -44.528 1.00 98.09 286 PHE A N 1
ATOM 564 C CA . PHE A 1 77 ? -47.581 33.956 -43.322 1.00 83.00 286 PHE A CA 1
ATOM 565 C C . PHE A 1 77 ? -47.583 35.028 -42.245 1.00 69.77 286 PHE A C 1
ATOM 566 O O . PHE A 1 77 ? -46.609 35.773 -42.096 1.00 60.80 286 PHE A O 1
ATOM 574 N N . TYR A 1 78 ? -48.681 35.091 -41.490 1.00 78.25 287 TYR A N 1
ATOM 575 C CA . TYR A 1 78 ? -48.862 36.093 -40.449 1.00 88.00 287 TYR A CA 1
ATOM 576 C C . TYR A 1 78 ? -49.291 35.431 -39.146 1.00 87.84 287 TYR A C 1
ATOM 577 O O . TYR A 1 78 ? -50.298 34.711 -39.114 1.00 86.33 287 TYR A O 1
ATOM 586 N N . ASP A 1 79 ? -48.526 35.689 -38.078 1.00 90.33 288 ASP A N 1
ATOM 587 C CA . ASP A 1 79 ? -48.790 35.193 -36.728 1.00 95.69 288 ASP A CA 1
ATOM 588 C C . ASP A 1 79 ? -49.219 36.381 -35.869 1.00 93.58 288 ASP A C 1
ATOM 589 O O . ASP A 1 79 ? -48.385 37.210 -35.488 1.00 89.74 288 ASP A O 1
ATOM 594 N N . VAL A 1 80 ? -50.512 36.458 -35.558 1.00 85.67 289 VAL A N 1
ATOM 595 C CA . VAL A 1 80 ? -51.109 37.624 -34.913 1.00 90.46 289 VAL A CA 1
ATOM 596 C C . VAL A 1 80 ? -51.550 37.245 -33.505 1.00 94.38 289 VAL A C 1
ATOM 597 O O . VAL A 1 80 ? -52.201 36.213 -33.303 1.00 95.06 289 VAL A O 1
ATOM 601 N N . ASP A 1 81 ? -51.198 38.084 -32.537 1.00 100.50 290 ASP A N 1
ATOM 602 C CA . ASP A 1 81 ? -51.599 37.907 -31.148 1.00 96.56 290 ASP A CA 1
ATOM 603 C C . ASP A 1 81 ? -52.840 38.745 -30.864 1.00 96.51 290 ASP A C 1
ATOM 604 O O . ASP A 1 81 ? -52.857 39.950 -31.136 1.00 97.38 290 ASP A O 1
ATOM 609 N N . VAL A 1 82 ? -53.874 38.106 -30.316 1.00 96.76 291 VAL A N 1
ATOM 610 C CA . VAL A 1 82 ? -55.126 38.773 -29.980 1.00 104.76 291 VAL A CA 1
ATOM 611 C C . VAL A 1 82 ? -55.487 38.420 -28.543 1.00 110.75 291 VAL A C 1
ATOM 612 O O . VAL A 1 82 ? -55.161 37.336 -28.051 1.00 116.74 291 VAL A O 1
ATOM 616 N N . GLU A 1 83 ? -56.154 39.353 -27.862 1.00 111.64 292 GLU A N 1
ATOM 617 C CA . GLU A 1 83 ? -56.649 39.124 -26.511 1.00 116.87 292 GLU A CA 1
ATOM 618 C C . GLU A 1 83 ? -58.061 39.685 -26.399 1.00 114.76 292 GLU A C 1
ATOM 619 O O . GLU A 1 83 ? -58.648 40.155 -27.380 1.00 109.82 292 GLU A O 1
ATOM 625 N N . ALA A 1 84 ? -58.610 39.632 -25.188 1.00 125.52 293 ALA A N 1
ATOM 626 C CA . ALA A 1 84 ? -59.989 40.037 -24.968 1.00 130.23 293 ALA A CA 1
ATOM 627 C C . ALA A 1 84 ? -60.186 40.408 -23.506 1.00 132.14 293 ALA A C 1
ATOM 628 O O . ALA A 1 84 ? -59.642 39.751 -22.613 1.00 132.48 293 ALA A O 1
ATOM 630 N N . HIS A 1 85 ? -60.965 41.465 -23.280 1.00 134.35 294 HIS A N 1
ATOM 631 C CA . HIS A 1 85 ? -61.323 41.942 -21.952 1.00 140.36 294 HIS A CA 1
ATOM 632 C C . HIS A 1 85 ? -62.838 41.906 -21.785 1.00 139.07 294 HIS A C 1
ATOM 633 O O . HIS A 1 85 ? -63.581 42.245 -22.712 1.00 138.35 294 HIS A O 1
ATOM 640 N N . ASP A 1 86 ? -63.289 41.494 -20.599 1.00 138.15 295 ASP A N 1
ATOM 641 C CA . ASP A 1 86 ? -64.690 41.587 -20.207 1.00 137.06 295 ASP A CA 1
ATOM 642 C C . ASP A 1 86 ? -64.980 42.841 -19.392 1.00 140.42 295 ASP A C 1
ATOM 643 O O . ASP A 1 86 ? -66.112 43.020 -18.928 1.00 134.93 295 ASP A O 1
ATOM 648 N N . GLY A 1 87 ? -63.985 43.704 -19.207 1.00 146.21 296 GLY A N 1
ATOM 649 C CA . GLY A 1 87 ? -64.096 44.837 -18.324 1.00 151.20 296 GLY A CA 1
ATOM 650 C C . GLY A 1 87 ? -62.953 44.862 -17.329 1.00 142.31 296 GLY A C 1
ATOM 651 O O . GLY A 1 87 ? -61.894 45.448 -17.574 1.00 145.73 296 GLY A O 1
ATOM 652 N N . PRO A 1 88 ? -63.155 44.223 -16.175 1.00 134.44 297 PRO A N 1
ATOM 653 C CA . PRO A 1 88 ? -62.089 44.160 -15.167 1.00 140.65 297 PRO A CA 1
ATOM 654 C C . PRO A 1 88 ? -61.305 42.856 -15.197 1.00 139.14 297 PRO A C 1
ATOM 655 O O . PRO A 1 88 ? -60.182 42.786 -14.682 1.00 139.55 297 PRO A O 1
ATOM 659 N N . GLY A 1 89 ? -61.885 41.817 -15.794 1.00 136.74 298 GLY A N 1
ATOM 660 C CA . GLY A 1 89 ? -61.352 40.479 -15.659 1.00 134.92 298 GLY A CA 1
ATOM 661 C C . GLY A 1 89 ? -60.142 40.207 -16.526 1.00 125.34 298 GLY A C 1
ATOM 662 O O . GLY A 1 89 ? -59.699 41.031 -17.327 1.00 126.73 298 GLY A O 1
ATOM 663 N N . LEU A 1 90 ? -59.611 38.994 -16.356 1.00 116.08 299 LEU A N 1
ATOM 664 C CA . LEU A 1 90 ? -58.365 38.600 -17.001 1.00 108.39 299 LEU A CA 1
ATOM 665 C C . LEU A 1 90 ? -58.518 38.608 -18.516 1.00 102.52 299 LEU A C 1
ATOM 666 O O . LEU A 1 90 ? -59.523 38.144 -19.062 1.00 98.35 299 LEU A O 1
ATOM 671 N N . ARG A 1 91 ? -57.507 39.150 -19.193 1.00 111.76 300 ARG A N 1
ATOM 672 C CA . ARG A 1 91 ? -57.497 39.195 -20.650 1.00 112.63 300 ARG A CA 1
ATOM 673 C C . ARG A 1 91 ? -57.203 37.810 -21.212 1.00 108.14 300 ARG A C 1
ATOM 674 O O . ARG A 1 91 ? -56.167 37.211 -20.903 1.00 110.85 300 ARG A O 1
ATOM 676 N N . ALA A 1 92 ? -58.113 37.306 -22.043 1.00 108.69 301 ALA A N 1
ATOM 677 C CA . ALA A 1 92 ? -57.950 36.007 -22.686 1.00 113.48 301 ALA A CA 1
ATOM 678 C C . ALA A 1 92 ? -57.136 36.132 -23.972 1.00 106.73 301 ALA A C 1
ATOM 679 O O . ALA A 1 92 ? -57.336 37.063 -24.756 1.00 107.25 301 ALA A O 1
ATOM 681 N N . ARG A 1 93 ? -56.231 35.180 -24.196 1.00 98.40 302 ARG A N 1
ATOM 682 C CA . ARG A 1 93 ? -55.331 35.212 -25.341 1.00 94.44 302 ARG A CA 1
ATOM 683 C C . ARG A 1 93 ? -55.740 34.189 -26.395 1.00 87.70 302 ARG A C 1
ATOM 684 O O . ARG A 1 93 ? -56.345 33.158 -26.089 1.00 83.59 302 ARG A O 1
ATOM 692 N N . SER A 1 94 ? -55.380 34.485 -27.644 1.00 87.73 303 SER A N 1
ATOM 693 C CA . SER A 1 94 ? -55.718 33.656 -28.792 1.00 84.55 303 SER A CA 1
ATOM 694 C C . SER A 1 94 ? -54.908 34.121 -29.992 1.00 79.17 303 SER A C 1
ATOM 695 O O . SER A 1 94 ? -54.736 35.326 -30.199 1.00 73.80 303 SER A O 1
ATOM 698 N N . LYS A 1 95 ? -54.430 33.164 -30.780 1.00 78.21 304 LYS A N 1
ATOM 699 C CA . LYS A 1 95 ? -53.661 33.460 -31.978 1.00 75.18 304 LYS A CA 1
ATOM 700 C C . LYS A 1 95 ? -54.574 33.508 -33.195 1.00 69.26 304 LYS A C 1
ATOM 701 O O . LYS A 1 95 ? -55.655 32.915 -33.214 1.00 61.85 304 LYS A O 1
ATOM 707 N N . VAL A 1 96 ? -54.139 34.250 -34.207 1.00 75.46 305 VAL A N 1
ATOM 708 C CA . VAL A 1 96 ? -54.775 34.252 -35.516 1.00 72.72 305 VAL A CA 1
ATOM 709 C C . VAL A 1 96 ? -53.677 34.069 -36.553 1.00 69.70 305 VAL A C 1
ATOM 710 O O . VAL A 1 96 ? -52.690 34.815 -36.556 1.00 69.58 305 VAL A O 1
ATOM 714 N N . LEU A 1 97 ? -53.832 33.065 -37.413 1.00 68.40 306 LEU A N 1
ATOM 715 C CA . LEU A 1 97 ? -52.801 32.691 -38.379 1.00 73.73 306 LEU A CA 1
ATOM 716 C C . LEU A 1 97 ? -53.344 32.888 -39.790 1.00 73.69 306 LEU A C 1
ATOM 717 O O . LEU A 1 97 ? -54.288 32.204 -40.200 1.00 69.44 306 LEU A O 1
ATOM 722 N N . VAL A 1 98 ? -52.741 33.811 -40.536 1.00 76.76 307 VAL A N 1
ATOM 723 C CA . VAL A 1 98 ? -53.191 34.145 -41.884 1.00 79.83 307 VAL A CA 1
ATOM 724 C C . VAL A 1 98 ? -52.197 33.559 -42.877 1.00 81.33 307 VAL A C 1
ATOM 725 O O . VAL A 1 98 ? -51.018 33.942 -42.889 1.00 82.40 307 VAL A O 1
ATOM 729 N N . THR A 1 99 ? -52.674 32.630 -43.705 1.00 82.68 308 THR A N 1
ATOM 730 C CA . THR A 1 99 ? -51.893 32.051 -44.791 1.00 86.25 308 THR A CA 1
ATOM 731 C C . THR A 1 99 ? -52.257 32.764 -46.089 1.00 86.53 308 THR A C 1
ATOM 732 O O . THR A 1 99 ? -53.410 32.708 -46.530 1.00 76.24 308 THR A O 1
ATOM 736 N N . VAL A 1 100 ? -51.279 33.434 -46.697 1.00 92.70 309 VAL A N 1
ATOM 737 C CA . VAL A 1 100 ? -51.502 34.167 -47.937 1.00 54.87 309 VAL A CA 1
ATOM 738 C C . VAL A 1 100 ? -51.148 33.267 -49.109 1.00 68.01 309 VAL A C 1
ATOM 739 O O . VAL A 1 100 ? -50.167 32.516 -49.063 1.00 63.93 309 VAL A O 1
ATOM 743 N N . LEU A 1 101 ? -51.959 33.332 -50.158 1.00 78.15 310 LEU A N 1
ATOM 744 C CA . LEU A 1 101 ? -51.765 32.524 -51.349 1.00 85.62 310 LEU A CA 1
ATOM 745 C C . LEU A 1 101 ? -51.206 33.385 -52.474 1.00 87.72 310 LEU A C 1
ATOM 746 O O . LEU A 1 101 ? -51.413 34.601 -52.515 1.00 82.68 310 LEU A O 1
ATOM 751 N N . ASP A 1 102 ? -50.483 32.741 -53.381 1.00 87.19 311 ASP A N 1
ATOM 752 C CA . ASP A 1 102 ? -49.823 33.436 -54.476 1.00 89.51 311 ASP A CA 1
ATOM 753 C C . ASP A 1 102 ? -50.790 33.623 -55.638 1.00 93.04 311 ASP A C 1
ATOM 754 O O . ASP A 1 102 ? -51.460 32.674 -56.058 1.00 97.17 311 ASP A O 1
ATOM 759 N N . VAL A 1 103 ? -50.862 34.849 -56.146 1.00 98.19 312 VAL A N 1
ATOM 760 C CA . VAL A 1 103 ? -51.631 35.178 -57.339 1.00 99.55 312 VAL A CA 1
ATOM 761 C C . VAL A 1 103 ? -50.655 35.669 -58.398 1.00 95.32 312 VAL A C 1
ATOM 762 O O . VAL A 1 103 ? -49.771 36.482 -58.103 1.00 95.96 312 VAL A O 1
ATOM 766 N N . ASN A 1 104 ? -50.806 35.169 -59.623 1.00 110.95 313 ASN A N 1
ATOM 767 C CA . ASN A 1 104 ? -49.944 35.575 -60.731 1.00 104.21 313 ASN A CA 1
ATOM 768 C C . ASN A 1 104 ? -50.297 37.008 -61.123 1.00 94.84 313 ASN A C 1
ATOM 769 O O . ASN A 1 104 ? -51.051 37.267 -62.064 1.00 105.17 313 ASN A O 1
ATOM 774 N N . ASP A 1 105 ? -49.730 37.962 -60.380 1.00 91.90 314 ASP A N 1
ATOM 775 C CA . ASP A 1 105 ? -49.959 39.382 -60.624 1.00 104.36 314 ASP A CA 1
ATOM 776 C C . ASP A 1 105 ? -48.691 40.135 -61.013 1.00 111.96 314 ASP A C 1
ATOM 777 O O . ASP A 1 105 ? -48.698 41.372 -61.021 1.00 120.81 314 ASP A O 1
ATOM 782 N N . ASN A 1 106 ? -47.604 39.434 -61.329 1.00 115.39 315 ASN A N 1
ATOM 783 C CA . ASN A 1 106 ? -46.368 40.069 -61.779 1.00 111.44 315 ASN A CA 1
ATOM 784 C C . ASN A 1 106 ? -45.934 39.411 -63.082 1.00 106.34 315 ASN A C 1
ATOM 785 O O . ASN A 1 106 ? -45.525 38.246 -63.085 1.00 104.09 315 ASN A O 1
ATOM 790 N N . ALA A 1 107 ? -46.031 40.146 -64.186 1.00 106.90 316 ALA A N 1
ATOM 791 C CA . ALA A 1 107 ? -45.529 39.637 -65.449 1.00 108.49 316 ALA A CA 1
ATOM 792 C C . ALA A 1 107 ? -44.004 39.534 -65.397 1.00 113.09 316 ALA A C 1
ATOM 793 O O . ALA A 1 107 ? -43.350 40.280 -64.662 1.00 109.70 316 ALA A O 1
ATOM 795 N N . PRO A 1 108 ? -43.414 38.603 -66.151 1.00 108.18 317 PRO A N 1
ATOM 796 C CA . PRO A 1 108 ? -41.956 38.431 -66.097 1.00 104.85 317 PRO A CA 1
ATOM 797 C C . PRO A 1 108 ? -41.216 39.684 -66.542 1.00 99.96 317 PRO A C 1
ATOM 798 O O . PRO A 1 108 ? -41.668 40.419 -67.420 1.00 103.21 317 PRO A O 1
ATOM 802 N N . GLU A 1 109 ? -40.066 39.925 -65.917 1.00 99.65 318 GLU A N 1
ATOM 803 C CA . GLU A 1 109 ? -39.228 41.076 -66.228 1.00 107.77 318 GLU A CA 1
ATOM 804 C C . GLU A 1 109 ? -37.936 40.579 -66.863 1.00 112.60 318 GLU A C 1
ATOM 805 O O . GLU A 1 109 ? -37.199 39.796 -66.252 1.00 112.19 318 GLU A O 1
ATOM 811 N N . VAL A 1 110 ? -37.667 41.034 -68.084 1.00 115.27 319 VAL A N 1
ATOM 812 C CA . VAL A 1 110 ? -36.531 40.572 -68.875 1.00 111.91 319 VAL A CA 1
ATOM 813 C C . VAL A 1 110 ? -35.465 41.661 -68.873 1.00 113.13 319 VAL A C 1
ATOM 814 O O . VAL A 1 110 ? -35.738 42.810 -69.242 1.00 112.23 319 VAL A O 1
ATOM 818 N N . THR A 1 111 ? -34.250 41.301 -68.462 1.00 112.48 320 THR A N 1
ATOM 819 C CA . THR A 1 111 ? -33.107 42.204 -68.453 1.00 111.22 320 THR A CA 1
ATOM 820 C C . THR A 1 111 ? -32.077 41.680 -69.445 1.00 109.56 320 THR A C 1
ATOM 821 O O . THR A 1 111 ? -31.545 40.578 -69.266 1.00 103.88 320 THR A O 1
ATOM 825 N N . VAL A 1 112 ? -31.810 42.462 -70.489 1.00 111.15 321 VAL A N 1
ATOM 826 C CA . VAL A 1 112 ? -30.904 42.061 -71.561 1.00 107.00 321 VAL A CA 1
ATOM 827 C C . VAL A 1 112 ? -29.485 42.460 -71.180 1.00 109.13 321 VAL A C 1
ATOM 828 O O . VAL A 1 112 ? -29.189 43.648 -71.002 1.00 108.86 321 VAL A O 1
ATOM 832 N N . THR A 1 113 ? -28.604 41.467 -71.068 1.00 120.14 322 THR A N 1
ATOM 833 C CA . THR A 1 113 ? -27.251 41.678 -70.568 1.00 128.21 322 THR A CA 1
ATOM 834 C C . THR A 1 113 ? -26.271 42.063 -71.671 1.00 138.29 322 THR A C 1
ATOM 835 O O . THR A 1 113 ? -25.525 43.037 -71.523 1.00 139.12 322 THR A O 1
ATOM 839 N N . SER A 1 114 ? -26.250 41.302 -72.765 1.00 148.60 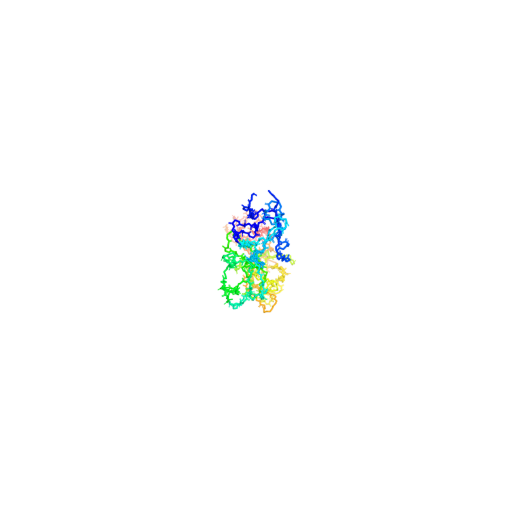323 SER A N 1
ATOM 840 C CA . SER A 1 114 ? -25.366 41.566 -73.890 1.00 153.42 323 SER A CA 1
ATOM 841 C C . SER A 1 114 ? -26.182 41.610 -75.171 1.00 150.16 323 SER A C 1
ATOM 842 O O . SER A 1 114 ? -27.321 41.139 -75.221 1.00 147.55 323 SER A O 1
ATOM 845 N N . LEU A 1 115 ? -25.583 42.182 -76.214 1.00 155.66 324 LEU A N 1
ATOM 846 C CA . LEU A 1 115 ? -26.273 42.333 -77.487 1.00 157.62 324 LEU A CA 1
ATOM 847 C C . LEU A 1 115 ? -25.258 42.518 -78.607 1.00 151.16 324 LEU A C 1
ATOM 848 O O . LEU A 1 115 ? -24.100 42.876 -78.377 1.00 151.07 324 LEU A O 1
ATOM 853 N N . THR A 1 116 ? -25.726 42.266 -79.829 1.00 149.36 325 THR A N 1
ATOM 854 C CA . THR A 1 116 ? -24.946 42.456 -81.047 1.00 141.22 325 THR A CA 1
ATOM 855 C C . THR A 1 116 ? -25.839 43.150 -82.064 1.00 134.43 325 THR A C 1
ATOM 856 O O . THR A 1 116 ? -26.912 42.639 -82.400 1.00 95.42 325 THR A O 1
ATOM 860 N N . SER A 1 117 ? -25.399 44.313 -82.544 1.00 124.55 326 SER A N 1
ATOM 861 C CA . SER A 1 117 ? -26.230 45.201 -83.346 1.00 128.50 326 SER A CA 1
ATOM 862 C C . SER A 1 117 ? -25.880 45.190 -84.829 1.00 134.71 326 SER A C 1
ATOM 863 O O . SER A 1 117 ? -26.517 45.913 -85.603 1.00 132.25 326 SER A O 1
ATOM 866 N N . SER A 1 118 ? -24.895 44.397 -85.247 1.00 140.06 327 SER A N 1
ATOM 867 C CA . SER A 1 118 ? -24.539 44.311 -86.656 1.00 142.01 327 SER A CA 1
ATOM 868 C C . SER A 1 118 ? -23.803 43.003 -86.901 1.00 148.45 327 SER A C 1
ATOM 869 O O . SER A 1 118 ? -23.081 42.515 -86.029 1.00 151.58 327 SER A O 1
ATOM 872 N N . ILE A 1 119 ? -23.980 42.450 -88.099 1.00 154.66 328 ILE A N 1
ATOM 873 C CA . ILE A 1 119 ? -23.379 41.165 -88.442 1.00 156.21 328 ILE A CA 1
ATOM 874 C C . ILE A 1 119 ? -23.001 41.179 -89.916 1.00 154.84 328 ILE A C 1
ATOM 875 O O . ILE A 1 119 ? -23.749 41.679 -90.761 1.00 155.26 328 ILE A O 1
ATOM 880 N N . GLN A 1 120 ? -21.816 40.648 -90.210 1.00 146.57 329 GLN A N 1
ATOM 881 C CA . GLN A 1 120 ? -21.333 40.545 -91.578 1.00 137.14 329 GLN A CA 1
ATOM 882 C C . GLN A 1 120 ? -22.231 39.618 -92.394 1.00 131.51 329 GLN A C 1
ATOM 883 O O . GLN A 1 120 ? -22.849 38.689 -91.868 1.00 123.72 329 GLN A O 1
ATOM 889 N N . GLU A 1 121 ? -22.322 39.900 -93.694 1.00 130.94 330 GLU A N 1
ATOM 890 C CA . GLU A 1 121 ? -23.108 39.054 -94.582 1.00 135.12 330 GLU A CA 1
ATOM 891 C C . GLU A 1 121 ? -22.563 37.631 -94.596 1.00 130.64 330 GLU A C 1
ATOM 892 O O . GLU A 1 121 ? -23.215 36.695 -94.118 1.00 131.26 330 GLU A O 1
ATOM 898 N N . ALA A 1 122 ? -21.347 37.458 -95.116 1.00 133.50 331 ALA A N 1
ATOM 899 C CA . ALA A 1 122 ? -20.648 36.168 -95.161 1.00 141.74 331 ALA A CA 1
ATOM 900 C C . ALA A 1 122 ? -20.008 35.812 -93.833 1.00 157.75 331 ALA A C 1
ATOM 901 O O . ALA A 1 122 ? -18.910 35.248 -93.811 1.00 162.71 331 ALA A O 1
ATOM 903 N N . SER A 1 123 ? -20.651 36.137 -92.714 1.00 166.18 332 SER A N 1
ATOM 904 C CA . SER A 1 123 ? -20.090 35.829 -91.408 1.00 170.93 332 SER A CA 1
ATOM 905 C C . SER A 1 123 ? -20.257 34.346 -91.077 1.00 167.05 332 SER A C 1
ATOM 906 O O . SER A 1 123 ? -21.070 33.639 -91.679 1.00 164.55 332 SER A O 1
ATOM 909 N N . SER A 1 124 ? -19.449 33.870 -90.085 1.00 171.02 333 SER A N 1
ATOM 910 C CA . SER A 1 124 ? -19.583 32.508 -89.590 1.00 167.35 333 SER A CA 1
ATOM 911 C C . SER A 1 124 ? -20.829 32.408 -88.717 1.00 162.91 333 SER A C 1
ATOM 912 O O . SER A 1 124 ? -21.098 33.308 -87.920 1.00 158.78 333 SER A O 1
ATOM 915 N N . PRO A 1 125 ? -21.620 31.350 -88.879 1.00 163.56 334 PRO A N 1
ATOM 916 C CA . PRO A 1 125 ? -22.773 31.138 -87.996 1.00 169.42 334 PRO A CA 1
ATOM 917 C C . PRO A 1 125 ? -22.329 30.866 -86.563 1.00 178.34 334 PRO A C 1
ATOM 918 O O . PRO A 1 125 ? -21.173 30.537 -86.291 1.00 188.25 334 PRO A O 1
ATOM 922 N N . GLY A 1 126 ? -23.276 31.008 -85.636 1.00 174.21 335 GLY A N 1
ATOM 923 C CA . GLY A 1 126 ? -22.995 30.796 -84.229 1.00 170.31 335 GLY A CA 1
ATOM 924 C C . GLY A 1 126 ? -22.596 32.028 -83.446 1.00 169.63 335 GLY A C 1
ATOM 925 O O . GLY A 1 126 ? -22.175 31.893 -82.289 1.00 172.82 335 GLY A O 1
ATOM 926 N N . THR A 1 127 ? -22.710 33.218 -84.033 1.00 164.52 336 THR A N 1
ATOM 927 C CA . THR A 1 127 ? -22.392 34.440 -83.305 1.00 161.53 336 THR A CA 1
ATOM 928 C C . THR A 1 127 ? -23.478 34.754 -82.280 1.00 159.73 336 THR A C 1
ATOM 929 O O . THR A 1 127 ? -24.675 34.584 -82.543 1.00 166.38 336 THR A O 1
ATOM 933 N N . VAL A 1 128 ? -23.049 35.202 -81.099 1.00 145.83 337 VAL A N 1
ATOM 934 C CA . VAL A 1 128 ? -23.983 35.539 -80.031 1.00 133.05 337 VAL A CA 1
ATOM 935 C C . VAL A 1 128 ? -24.730 36.808 -80.421 1.00 134.06 337 VAL A C 1
ATOM 936 O O . VAL A 1 128 ? -24.131 37.882 -80.548 1.00 144.90 337 VAL A O 1
ATOM 940 N N . ILE A 1 129 ? -26.044 36.683 -80.629 1.00 126.33 338 ILE A N 1
ATOM 941 C CA . ILE A 1 129 ? -26.865 37.853 -80.929 1.00 118.88 338 ILE A CA 1
ATOM 942 C C . ILE A 1 129 ? -27.263 38.577 -79.647 1.00 120.27 338 ILE A C 1
ATOM 943 O O . ILE A 1 129 ? -27.228 39.810 -79.582 1.00 121.14 338 ILE A O 1
ATOM 948 N N . ALA A 1 130 ? -27.645 37.832 -78.612 1.00 119.50 339 ALA A N 1
ATOM 949 C CA . ALA A 1 130 ? -28.073 38.450 -77.365 1.00 116.18 339 ALA A CA 1
ATOM 950 C C . ALA A 1 130 ? -27.939 37.448 -76.227 1.00 106.91 339 ALA A C 1
ATOM 951 O O . ALA A 1 130 ? -28.249 36.266 -76.391 1.00 96.67 339 ALA A O 1
ATOM 953 N N . LEU A 1 131 ? -27.477 37.932 -75.077 1.00 110.58 340 LEU A N 1
ATOM 954 C CA . LEU A 1 131 ? -27.460 37.156 -73.840 1.00 117.61 340 LEU A CA 1
ATOM 955 C C . LEU A 1 131 ? -28.315 37.909 -72.826 1.00 111.42 340 LEU A C 1
ATOM 956 O O . LEU A 1 131 ? -27.867 38.893 -72.228 1.00 104.58 340 LEU A O 1
ATOM 961 N N . PHE A 1 132 ? -29.546 37.448 -72.636 1.00 109.98 341 PHE A N 1
ATOM 962 C CA . PHE A 1 132 ? -30.480 38.078 -71.720 1.00 113.74 341 PHE A CA 1
ATOM 963 C C . PHE A 1 132 ? -30.859 37.111 -70.605 1.00 116.84 341 PHE A C 1
ATOM 964 O O . PHE A 1 132 ? -30.745 35.889 -70.743 1.00 124.46 341 PHE A O 1
ATOM 972 N N . ASN A 1 133 ? -31.298 37.677 -69.484 1.00 112.09 342 ASN A N 1
ATOM 973 C CA . ASN A 1 133 ? -31.770 36.897 -68.350 1.00 114.33 342 ASN A CA 1
ATOM 974 C C . ASN A 1 133 ? -33.146 37.393 -67.942 1.00 115.49 342 ASN A C 1
ATOM 975 O O . ASN A 1 133 ? -33.405 38.599 -67.945 1.00 115.60 342 ASN A O 1
ATOM 980 N N . VAL A 1 134 ? -34.021 36.459 -67.584 1.00 113.93 343 VAL A N 1
ATOM 981 C CA . VAL A 1 134 ? -35.394 36.766 -67.206 1.00 114.96 343 VAL A CA 1
ATOM 982 C C . VAL A 1 134 ? -35.591 36.421 -65.737 1.00 112.09 343 VAL A C 1
ATOM 983 O O . VAL A 1 134 ? -35.114 35.384 -65.259 1.00 108.17 343 VAL A O 1
ATOM 987 N N . HIS A 1 135 ? -36.285 37.303 -65.019 1.00 116.72 344 HIS A N 1
ATOM 988 C CA . HIS A 1 135 ? -36.611 37.080 -63.619 1.00 122.39 344 HIS A CA 1
ATOM 989 C C . HIS A 1 135 ? -38.079 37.406 -63.382 1.00 127.15 344 HIS A C 1
ATOM 990 O O . HIS A 1 135 ? -38.596 38.393 -63.915 1.00 129.21 344 HIS A O 1
ATOM 997 N N . ASP A 1 136 ? -38.745 36.573 -62.583 1.00 124.78 345 ASP A N 1
ATOM 998 C CA . ASP A 1 136 ? -40.145 36.764 -62.238 1.00 123.96 345 ASP A CA 1
ATOM 999 C C . ASP A 1 136 ? -40.287 36.775 -60.723 1.00 118.95 345 ASP A C 1
ATOM 1000 O O . ASP A 1 136 ? -39.711 35.929 -60.031 1.00 111.93 345 ASP A O 1
ATOM 1005 N N . SER A 1 137 ? -41.055 37.741 -60.213 1.00 113.94 346 SER A N 1
ATOM 1006 C CA . SER A 1 137 ? -41.243 37.887 -58.777 1.00 109.21 346 SER A CA 1
ATOM 1007 C C . SER A 1 137 ? -42.241 36.884 -58.212 1.00 110.95 346 SER A C 1
ATOM 1008 O O . SER A 1 137 ? -42.205 36.597 -57.010 1.00 114.19 346 SER A O 1
ATOM 1011 N N . ASP A 1 138 ? -43.122 36.336 -59.043 1.00 110.97 347 ASP A N 1
ATOM 1012 C CA . ASP A 1 138 ? -44.117 35.399 -58.547 1.00 108.77 347 ASP A CA 1
ATOM 1013 C C . ASP A 1 138 ? -43.468 34.056 -58.211 1.00 109.97 347 ASP A C 1
ATOM 1014 O O . ASP A 1 138 ? -42.307 33.790 -58.536 1.00 110.77 347 ASP A O 1
ATOM 1019 N N . SER A 1 139 ? -44.243 33.199 -57.551 1.00 110.34 348 SER A N 1
ATOM 1020 C CA . SER A 1 139 ? -43.751 31.933 -57.030 1.00 109.05 348 SER A CA 1
ATOM 1021 C C . SER A 1 139 ? -44.423 30.760 -57.732 1.00 103.18 348 SER A C 1
ATOM 1022 O O . SER A 1 139 ? -45.456 30.908 -58.390 1.00 109.44 348 SER A O 1
ATOM 1025 N N . GLY A 1 140 ? -43.816 29.581 -57.588 1.00 93.45 349 GLY A N 1
ATOM 1026 C CA . GLY A 1 140 ? -44.389 28.376 -58.162 1.00 91.37 349 GLY A CA 1
ATOM 1027 C C . GLY A 1 140 ? -44.394 28.402 -59.682 1.00 104.98 349 GLY A C 1
ATOM 1028 O O . GLY A 1 140 ? -43.502 28.960 -60.327 1.00 102.92 349 GLY A O 1
ATOM 1029 N N . GLU A 1 141 ? -45.424 27.780 -60.266 1.00 112.75 350 GLU A N 1
ATOM 1030 C CA . GLU A 1 141 ? -45.575 27.831 -61.715 1.00 108.14 350 GLU A CA 1
ATOM 1031 C C . GLU A 1 141 ? -45.887 29.236 -62.207 1.00 101.26 350 GLU A C 1
ATOM 1032 O O . GLU A 1 141 ? -45.635 29.538 -63.377 1.00 83.43 350 GLU A O 1
ATOM 1038 N N . ASN A 1 142 ? -46.431 30.097 -61.342 1.00 104.96 351 ASN A N 1
ATOM 1039 C CA . ASN A 1 142 ? -46.585 31.504 -61.685 1.00 103.90 351 ASN A CA 1
ATOM 1040 C C . ASN A 1 142 ? -45.241 32.198 -61.870 1.00 98.58 351 ASN A C 1
ATOM 1041 O O . ASN A 1 142 ? -45.207 33.312 -62.404 1.00 92.14 351 ASN A O 1
ATOM 1046 N N . GLY A 1 143 ? -44.144 31.568 -61.442 1.00 101.87 352 GLY A N 1
ATOM 1047 C CA . GLY A 1 143 ? -42.828 32.176 -61.471 1.00 108.60 352 GLY A CA 1
ATOM 1048 C C . GLY A 1 143 ? -41.889 31.592 -62.507 1.00 108.11 352 GLY A C 1
ATOM 1049 O O . GLY A 1 143 ? -40.938 32.259 -62.928 1.00 103.43 352 GLY A O 1
ATOM 1050 N N . LEU A 1 144 ? -42.124 30.345 -62.912 1.00 110.18 353 LEU A N 1
ATOM 1051 C CA . LEU A 1 144 ? -41.366 29.778 -64.018 1.00 112.41 353 LEU A CA 1
ATOM 1052 C C . LEU A 1 144 ? -41.691 30.541 -65.297 1.00 116.57 353 LEU A C 1
ATOM 1053 O O . LEU A 1 144 ? -42.793 31.070 -65.465 1.00 122.97 353 LEU A O 1
ATOM 1058 N N . VAL A 1 145 ? -40.718 30.617 -66.201 1.00 107.02 354 VA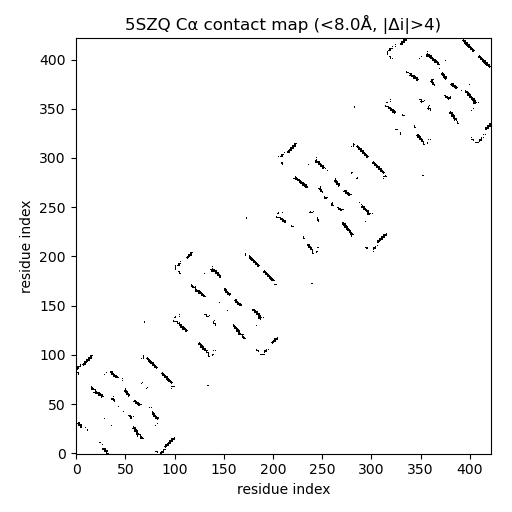L A N 1
ATOM 1059 C CA . VAL A 1 145 ? -40.827 31.489 -67.365 1.00 108.21 354 VAL A CA 1
ATOM 1060 C C . VAL A 1 145 ? -40.205 30.811 -68.581 1.00 106.08 354 VAL A C 1
ATOM 1061 O O . VAL A 1 145 ? -39.174 30.138 -68.473 1.00 102.01 354 VAL A O 1
ATOM 1065 N N . THR A 1 146 ? -40.843 30.980 -69.741 1.00 106.18 355 THR A N 1
ATOM 1066 C CA . THR A 1 146 ? -40.303 30.497 -71.004 1.00 113.51 355 THR A CA 1
ATOM 1067 C C . THR A 1 146 ? -40.062 31.670 -71.948 1.00 107.21 355 THR A C 1
ATOM 1068 O O . THR A 1 146 ? -40.763 32.685 -71.896 1.00 89.63 355 THR A O 1
ATOM 1072 N N . CYS A 1 147 ? -39.055 31.532 -72.805 1.00 105.18 356 CYS A N 1
ATOM 1073 C CA . CYS A 1 147 ? -38.674 32.579 -73.743 1.00 116.68 356 CYS A CA 1
ATOM 1074 C C . CYS A 1 147 ? -39.041 32.160 -75.159 1.00 116.82 356 CYS A C 1
ATOM 1075 O O . CYS A 1 147 ? -38.688 31.058 -75.596 1.00 117.60 356 CYS A O 1
ATOM 1078 N N . SER A 1 148 ? -39.746 33.038 -75.868 1.00 117.87 357 SER A N 1
ATOM 1079 C CA . SER A 1 148 ? -40.280 32.728 -77.183 1.00 120.70 357 SER A CA 1
ATOM 1080 C C . SER A 1 148 ? -39.679 33.654 -78.228 1.00 117.38 357 SER A C 1
ATOM 1081 O O . SER A 1 148 ? -39.434 34.836 -77.972 1.00 108.47 357 SER A O 1
ATOM 1084 N N . ILE A 1 149 ? -39.457 33.092 -79.412 1.00 122.48 358 ILE A N 1
ATOM 1085 C CA . ILE A 1 149 ? -38.920 33.794 -80.576 1.00 124.74 358 ILE A CA 1
ATOM 1086 C C . ILE A 1 149 ? -39.756 33.346 -81.771 1.00 118.55 358 ILE A C 1
ATOM 1087 O O . ILE A 1 149 ? -40.213 32.193 -81.791 1.00 103.70 358 ILE A O 1
ATOM 1092 N N . PRO A 1 150 ? -40.029 34.215 -82.751 1.00 128.45 359 PRO A N 1
ATOM 1093 C CA . PRO A 1 150 ? -40.843 33.805 -83.904 1.00 122.36 359 PRO A CA 1
ATOM 1094 C C . PRO A 1 150 ? -40.346 32.517 -84.544 1.00 115.39 359 PRO A C 1
ATOM 1095 O O . PRO A 1 150 ? -39.143 32.289 -84.688 1.00 107.74 359 PRO A O 1
ATOM 1099 N N . ASP A 1 151 ? -41.302 31.681 -84.948 1.00 123.50 360 ASP A N 1
ATOM 1100 C CA . ASP A 1 151 ? -40.982 30.328 -85.386 1.00 140.13 360 ASP A CA 1
ATOM 1101 C C . ASP A 1 151 ? -40.305 30.319 -86.755 1.00 161.37 360 ASP A C 1
ATOM 1102 O O . ASP A 1 151 ? -39.268 29.672 -86.934 1.00 171.82 360 ASP A O 1
ATOM 1107 N N . ASN A 1 152 ? -40.875 31.029 -87.736 1.00 165.79 361 ASN A N 1
ATOM 1108 C CA . ASN A 1 152 ? -40.376 30.939 -89.110 1.00 164.55 361 ASN A CA 1
ATOM 1109 C C . ASN A 1 152 ? -38.939 31.440 -89.220 1.00 157.46 361 ASN A C 1
ATOM 1110 O O . ASN A 1 152 ? -38.145 30.898 -89.998 1.00 157.16 361 ASN A O 1
ATOM 1115 N N . LEU A 1 153 ? -38.591 32.469 -88.454 1.00 154.35 362 LEU A N 1
ATOM 1116 C CA . LEU A 1 153 ? -37.242 33.026 -88.455 1.00 148.20 362 LEU A CA 1
ATOM 1117 C C . LEU A 1 153 ? -36.229 31.939 -88.096 1.00 147.06 362 LEU A C 1
ATOM 1118 O O . LEU A 1 153 ? -36.316 31.359 -87.000 1.00 147.71 362 LEU A O 1
ATOM 1123 N N . PRO A 1 154 ? -35.260 31.632 -88.973 1.00 140.18 363 PRO A N 1
ATOM 1124 C CA . PRO A 1 154 ? -34.413 30.451 -88.754 1.00 140.08 363 PRO A CA 1
ATOM 1125 C C . PRO A 1 154 ? -33.264 30.681 -87.784 1.00 143.84 363 PRO A C 1
ATOM 1126 O O . PRO A 1 154 ? -32.134 30.971 -88.194 1.00 146.84 363 PRO A O 1
ATOM 1130 N N . PHE A 1 155 ? -33.548 30.546 -86.490 1.00 145.94 364 PHE A N 1
ATOM 1131 C CA . PHE A 1 155 ? -32.523 30.581 -85.456 1.00 138.06 364 PHE A CA 1
ATOM 1132 C C . PHE A 1 155 ? -32.911 29.589 -84.371 1.00 139.30 364 PHE A C 1
ATOM 1133 O O . PHE A 1 155 ? -34.083 29.232 -84.222 1.00 142.76 364 PHE A O 1
ATOM 1141 N N . ARG A 1 156 ? -31.912 29.151 -83.609 1.00 140.59 365 ARG A N 1
ATOM 1142 C CA . ARG A 1 156 ? -32.107 28.250 -82.480 1.00 137.92 365 ARG A CA 1
ATOM 1143 C C . ARG A 1 156 ? -31.791 29.004 -81.198 1.00 131.72 365 ARG A C 1
ATOM 1144 O O . ARG A 1 156 ? -30.682 29.526 -81.037 1.00 126.17 365 ARG A O 1
ATOM 1152 N N . LEU A 1 157 ? -32.763 29.074 -80.298 1.00 136.15 366 LEU A N 1
ATOM 1153 C CA . LEU A 1 157 ? -32.573 29.684 -78.991 1.00 96.65 366 LEU A CA 1
ATOM 1154 C C . LEU A 1 157 ? -32.509 28.588 -77.937 1.00 145.36 366 LEU A C 1
ATOM 1155 O O . LEU A 1 157 ? -33.329 27.664 -77.947 1.00 96.75 366 LEU A O 1
ATOM 1160 N N . GLU A 1 158 ? -31.532 28.693 -77.037 1.00 141.70 367 GLU A N 1
ATOM 1161 C CA . GLU A 1 158 ? -31.340 27.724 -75.970 1.00 129.39 367 GLU A CA 1
ATOM 1162 C C . GLU A 1 158 ? -31.021 28.457 -74.675 1.00 114.57 367 GLU A C 1
ATOM 1163 O O . GLU A 1 158 ? -30.663 29.638 -74.674 1.00 100.58 367 GLU A O 1
ATOM 1169 N N . LYS A 1 159 ? -31.154 27.732 -73.568 1.00 124.62 368 LYS A N 1
ATOM 1170 C CA . LYS A 1 159 ? -30.889 28.253 -72.233 1.00 124.55 368 LYS A CA 1
ATOM 1171 C C . LYS A 1 159 ? -29.449 27.942 -71.841 1.00 129.13 368 LYS A C 1
ATOM 1172 O O . LYS A 1 159 ? -29.052 26.773 -71.808 1.00 130.41 368 LYS A O 1
ATOM 1178 N N . THR A 1 160 ? -28.675 28.982 -71.524 1.00 138.86 369 THR A N 1
ATOM 1179 C CA . THR A 1 160 ? -27.268 28.769 -71.201 1.00 149.52 369 THR A CA 1
ATOM 1180 C C . THR A 1 160 ? -27.118 28.071 -69.859 1.00 150.00 369 THR A C 1
ATOM 1181 O O . THR A 1 160 ? -26.483 27.010 -69.762 1.00 154.29 369 THR A O 1
ATOM 1185 N N . TYR A 1 161 ? -27.708 28.647 -68.811 1.00 140.72 370 TYR A N 1
ATOM 1186 C CA . TYR A 1 161 ? -27.567 28.069 -67.471 1.00 126.17 370 TYR A CA 1
ATOM 1187 C C . TYR A 1 161 ? -28.618 28.655 -66.537 1.00 104.16 370 TYR A C 1
ATOM 1188 O O . TYR A 1 161 ? -28.685 29.873 -66.357 1.00 92.63 370 TYR A O 1
ATOM 1190 N N . GLY A 1 162 ? -29.431 27.795 -65.937 1.00 101.68 371 GLY A N 1
ATOM 1191 C CA . GLY A 1 162 ? -30.466 28.262 -65.033 1.00 107.79 371 GLY A CA 1
ATOM 1192 C C . GLY A 1 162 ? -31.540 29.067 -65.734 1.00 112.41 371 GLY A C 1
ATOM 1193 O O . GLY A 1 162 ? -32.400 28.506 -66.415 1.00 114.09 371 GLY A O 1
ATOM 1194 N N . ASN A 1 163 ? -31.510 30.386 -65.559 1.00 115.58 372 ASN A N 1
ATOM 1195 C CA . ASN A 1 163 ? -32.403 31.291 -66.270 1.00 120.83 372 ASN A CA 1
ATOM 1196 C C . ASN A 1 163 ? -31.660 32.135 -67.299 1.00 118.64 372 ASN A C 1
ATOM 1197 O O . ASN A 1 163 ? -32.211 33.126 -67.790 1.00 118.63 372 ASN A O 1
ATOM 1199 N N . TYR A 1 164 ? -30.424 31.766 -67.632 1.00 120.05 373 TYR A N 1
ATOM 1200 C CA . TYR A 1 164 ? -29.615 32.464 -68.623 1.00 126.55 373 TYR A CA 1
ATOM 1201 C C . TYR A 1 164 ? -29.786 31.794 -69.981 1.00 126.02 373 TYR A C 1
ATOM 1202 O O . TYR A 1 164 ? -29.552 30.586 -70.116 1.00 130.24 373 TYR A O 1
ATOM 1211 N N . HIS A 1 165 ? -30.181 32.584 -70.979 1.00 115.83 374 HIS A N 1
ATOM 1212 C CA . HIS A 1 165 ? -30.435 32.113 -72.331 1.00 110.37 374 HIS A CA 1
ATOM 1213 C C . HIS A 1 165 ? -29.451 32.727 -73.315 1.00 99.72 374 HIS A C 1
ATOM 1214 O O . HIS A 1 165 ? -28.883 33.799 -73.084 1.00 92.65 374 HIS A O 1
ATOM 1221 N N . ARG A 1 166 ? -29.276 32.043 -74.437 1.00 100.43 375 ARG A N 1
ATOM 1222 C CA . ARG A 1 166 ? -28.468 32.544 -75.532 1.00 104.50 375 ARG A CA 1
ATOM 1223 C C . ARG A 1 166 ? -29.295 32.505 -76.808 1.00 113.68 375 ARG A C 1
ATOM 1224 O O . ARG A 1 166 ? -30.192 31.671 -76.957 1.00 116.87 375 ARG A O 1
ATOM 1232 N N . LEU A 1 167 ? -29.002 33.434 -77.718 1.00 123.14 376 LEU A N 1
ATOM 1233 C CA . LEU A 1 167 ? -29.652 33.512 -79.023 1.00 121.00 376 LEU A CA 1
ATOM 1234 C C . LEU A 1 167 ? -28.567 33.422 -80.091 1.00 123.59 376 LEU A C 1
ATOM 1235 O O . LEU A 1 167 ? -27.797 34.371 -80.283 1.00 124.13 376 LEU A O 1
ATOM 1240 N N . LEU A 1 168 ? -28.507 32.288 -80.785 1.00 125.31 377 LEU A N 1
ATOM 1241 C CA . LEU A 1 168 ? -27.451 32.000 -81.745 1.00 124.70 377 LEU A CA 1
ATOM 1242 C C . LEU A 1 168 ? -28.003 31.970 -83.168 1.00 131.63 377 LEU A C 1
ATOM 1243 O O . LEU A 1 168 ? -29.215 31.995 -83.395 1.00 126.08 377 LEU A O 1
ATOM 1245 N N . ILE A 1 169 ? -27.087 31.912 -84.131 1.00 137.32 378 ILE A N 1
ATOM 1246 C CA . ILE A 1 169 ? -27.423 31.922 -85.552 1.00 132.76 378 ILE A CA 1
ATOM 1247 C C . ILE A 1 169 ? -27.330 30.488 -86.064 1.00 128.40 378 ILE A C 1
ATOM 1248 O O . ILE A 1 169 ? -26.239 29.912 -86.153 1.00 129.50 378 ILE A O 1
ATOM 1253 N N . HIS A 1 170 ? -28.484 29.900 -86.389 1.00 127.88 379 HIS A N 1
ATOM 1254 C CA . HIS A 1 170 ? -28.518 28.516 -86.848 1.00 133.89 379 HIS A CA 1
ATOM 1255 C C . HIS A 1 170 ? -28.339 28.413 -88.358 1.00 151.33 379 HIS A C 1
ATOM 1256 O O . HIS A 1 170 ? -27.834 27.397 -88.848 1.00 155.96 379 HIS A O 1
ATOM 1263 N N . ARG A 1 171 ? -28.730 29.447 -89.102 1.00 156.88 380 ARG A N 1
ATOM 1264 C CA . ARG A 1 171 ? -28.650 29.461 -90.556 1.00 156.02 380 ARG A CA 1
ATOM 1265 C C . ARG A 1 171 ? -27.759 30.602 -91.023 1.00 157.02 380 ARG A C 1
ATOM 1266 O O . ARG A 1 171 ? -27.801 31.702 -90.463 1.00 106.85 380 ARG A O 1
ATOM 1274 N N . THR A 1 172 ? -26.967 30.340 -92.061 1.00 155.27 381 THR A N 1
ATOM 1275 C CA . THR A 1 172 ? -26.102 31.370 -92.617 1.00 155.36 381 THR A CA 1
ATOM 1276 C C . THR A 1 172 ? -26.935 32.545 -93.124 1.00 151.00 381 THR A C 1
ATOM 1277 O O . THR A 1 172 ? -28.013 32.366 -93.697 1.00 110.01 381 THR A O 1
ATOM 1281 N N . LEU A 1 173 ? -26.439 33.755 -92.883 1.00 146.33 382 LEU A N 1
ATOM 1282 C CA . LEU A 1 173 ? -27.177 34.979 -93.153 1.00 153.27 382 LEU A CA 1
ATOM 1283 C C . LEU A 1 173 ? -26.686 35.611 -94.452 1.00 158.66 382 LEU A C 1
ATOM 1284 O O . LEU A 1 173 ? -25.509 35.506 -94.801 1.00 161.06 382 LEU A O 1
ATOM 1289 N N . ASP A 1 174 ? -27.607 36.257 -95.177 1.00 160.05 383 ASP A N 1
ATOM 1290 C CA . ASP A 1 174 ? -27.301 36.909 -96.451 1.00 155.08 383 ASP A CA 1
ATOM 1291 C C . ASP A 1 174 ? -28.123 38.186 -96.557 1.00 143.65 383 ASP A C 1
ATOM 1292 O O . ASP A 1 174 ? -29.354 38.143 -96.470 1.00 134.80 383 ASP A O 1
ATOM 1297 N N . ARG A 1 175 ? -27.440 39.313 -96.770 1.00 109.36 384 ARG A N 1
ATOM 1298 C CA . ARG A 1 175 ? -28.095 40.616 -96.724 1.00 108.81 384 ARG A CA 1
ATOM 1299 C C . ARG A 1 175 ? -29.118 40.792 -97.843 1.00 135.30 384 ARG A C 1
ATOM 1300 O O . ARG A 1 175 ? -30.087 41.543 -97.679 1.00 137.34 384 ARG A O 1
ATOM 1308 N N . GLU A 1 176 ? -28.938 40.104 -98.972 1.00 135.27 385 GLU A N 1
ATOM 1309 C CA . GLU A 1 176 ? -29.803 40.303 -100.132 1.00 138.65 385 GLU A CA 1
ATOM 1310 C C . GLU A 1 176 ? -31.215 39.756 -99.940 1.00 139.90 385 GLU A C 1
ATOM 1311 O O . GLU A 1 176 ? -32.043 39.926 -100.843 1.00 142.68 385 GLU A O 1
ATOM 1317 N N . GLU A 1 177 ? -31.518 39.111 -98.813 1.00 139.98 386 GLU A N 1
ATOM 1318 C CA . GLU A 1 177 ? -32.874 38.634 -98.549 1.00 136.90 386 GLU A CA 1
ATOM 1319 C C . GLU A 1 177 ? -33.704 39.684 -97.812 1.00 128.03 386 GLU A C 1
ATOM 1320 O O . GLU A 1 177 ? -34.775 40.080 -98.284 1.00 115.40 386 GLU A O 1
ATOM 1326 N N . VAL A 1 178 ? -33.228 40.138 -96.654 1.00 135.74 387 VAL A N 1
ATOM 1327 C CA . VAL A 1 178 ? -33.912 41.166 -95.878 1.00 132.41 387 VAL A CA 1
ATOM 1328 C C . VAL A 1 178 ? -32.864 42.090 -95.270 1.00 127.95 387 VAL A C 1
ATOM 1329 O O . VAL A 1 178 ? -31.775 41.649 -94.886 1.00 127.11 387 VAL A O 1
ATOM 1333 N N . SER A 1 179 ? -33.192 43.381 -95.202 1.00 124.16 388 SER A N 1
ATOM 1334 C CA . SER A 1 179 ? -32.223 44.382 -94.771 1.00 124.60 388 SER A CA 1
ATOM 1335 C C . SER A 1 179 ? -32.116 44.437 -93.251 1.00 122.81 388 SER A C 1
ATOM 1336 O O . SER A 1 179 ? -31.034 44.237 -92.689 1.00 119.15 388 SER A O 1
ATOM 1339 N N . ASP A 1 180 ? -33.228 44.704 -92.570 1.00 123.62 389 ASP A N 1
ATOM 1340 C CA . ASP A 1 180 ? -33.232 44.915 -91.130 1.00 124.35 389 ASP A CA 1
ATOM 1341 C C . ASP A 1 180 ? -34.072 43.851 -90.431 1.00 120.04 389 ASP A C 1
ATOM 1342 O O . ASP A 1 180 ? -34.807 43.083 -91.061 1.00 115.60 389 ASP A O 1
ATOM 1347 N N . TYR A 1 181 ? -33.948 43.821 -89.102 1.00 118.67 390 TYR A N 1
ATOM 1348 C CA . TYR A 1 181 ? -34.627 42.857 -88.250 1.00 123.10 390 TYR A CA 1
ATOM 1349 C C . TYR A 1 181 ? -35.182 43.561 -87.019 1.00 133.51 390 TYR A C 1
ATOM 1350 O O . TYR A 1 181 ? -34.500 44.390 -86.412 1.00 132.80 390 TYR A O 1
ATOM 1359 N N . ASN A 1 182 ? -36.419 43.223 -86.657 1.00 134.50 391 ASN A N 1
ATOM 1360 C CA . ASN A 1 182 ? -37.063 43.627 -85.406 1.00 137.46 391 ASN A CA 1
ATOM 1361 C C . ASN A 1 182 ? -37.382 42.326 -84.682 1.00 131.87 391 ASN A C 1
ATOM 1362 O O . ASN A 1 182 ? -38.488 41.791 -84.794 1.00 98.65 391 ASN A O 1
ATOM 1367 N N . ILE A 1 183 ? -36.398 41.793 -83.962 1.00 130.11 392 ILE A N 1
ATOM 1368 C CA . ILE A 1 183 ? -36.535 40.471 -83.360 1.00 125.89 392 ILE A CA 1
ATOM 1369 C C . ILE A 1 183 ? -37.170 40.618 -81.980 1.00 125.92 392 ILE A C 1
ATOM 1370 O O . ILE A 1 183 ? -36.612 41.266 -81.089 1.00 128.21 392 ILE A O 1
ATOM 1375 N N . THR A 1 184 ? -38.348 40.027 -81.806 1.00 125.11 393 THR A N 1
ATOM 1376 C CA . THR A 1 184 ? -39.104 40.136 -80.564 1.00 117.40 393 THR A CA 1
ATOM 1377 C C . THR A 1 184 ? -39.012 38.818 -79.812 1.00 109.61 393 THR A C 1
ATOM 1378 O O . THR A 1 184 ? -39.393 37.769 -80.344 1.00 102.44 393 THR A O 1
ATOM 1382 N N . ILE A 1 185 ? -38.506 38.871 -78.586 1.00 112.34 394 ILE A N 1
ATOM 1383 C CA . ILE A 1 185 ? -38.558 37.739 -77.671 1.00 112.12 394 ILE A CA 1
ATOM 1384 C C . ILE A 1 185 ? -39.668 38.010 -76.665 1.00 109.96 394 ILE A C 1
ATOM 1385 O O . ILE A 1 185 ? -39.646 39.023 -75.952 1.00 105.65 394 ILE A O 1
ATOM 1390 N N . THR A 1 186 ? -40.657 37.122 -76.630 1.00 114.24 395 THR A N 1
ATOM 1391 C CA . THR A 1 186 ? -41.803 37.266 -75.743 1.00 117.17 395 THR A CA 1
ATOM 1392 C C . THR A 1 186 ? -41.636 36.318 -74.562 1.00 114.92 395 THR A C 1
ATOM 1393 O O . THR A 1 186 ? -41.488 35.104 -74.749 1.00 118.19 395 THR A O 1
ATOM 1397 N N . ALA A 1 187 ? -41.652 36.875 -73.353 1.00 135.07 396 ALA A N 1
ATOM 1398 C CA . ALA A 1 187 ? -41.570 36.085 -72.132 1.00 138.33 396 ALA A CA 1
ATOM 1399 C C . ALA A 1 187 ? -42.969 35.622 -71.738 1.00 127.93 396 ALA A C 1
ATOM 1400 O O . ALA A 1 187 ? -43.863 36.448 -71.518 1.00 122.25 396 ALA A O 1
ATOM 1402 N N . THR A 1 188 ? -43.154 34.308 -71.645 1.00 127.65 397 THR A N 1
ATOM 1403 C CA . THR A 1 188 ? -44.440 33.715 -71.306 1.00 130.32 397 THR A CA 1
ATOM 1404 C C . THR A 1 188 ? -44.382 33.114 -69.909 1.00 130.94 397 THR A C 1
ATOM 1405 O O . THR A 1 188 ? -43.449 32.369 -69.578 1.00 126.37 397 THR A O 1
ATOM 1409 N N . ASP A 1 189 ? -45.373 33.464 -69.096 1.00 123.81 398 ASP A N 1
ATOM 1410 C CA . ASP A 1 189 ? -45.546 32.905 -67.769 1.00 120.15 398 ASP A CA 1
ATOM 1411 C C . ASP A 1 189 ? -46.285 31.575 -67.857 1.00 115.16 398 ASP A C 1
ATOM 1412 O O . ASP A 1 189 ? -47.108 31.356 -68.750 1.00 122.17 398 ASP A O 1
ATOM 1417 N N . GLN A 1 190 ? -45.987 30.683 -66.913 1.00 102.07 399 GLN A N 1
ATOM 1418 C CA . GLN A 1 190 ? -46.620 29.370 -66.867 1.00 107.15 399 GLN A CA 1
ATOM 1419 C C . GLN A 1 190 ? -47.869 29.340 -65.987 1.00 101.34 399 GLN A C 1
ATOM 1420 O O . GLN A 1 190 ? -48.729 28.471 -66.177 1.00 94.00 399 GLN A O 1
ATOM 1426 N N . GLY A 1 191 ? -48.012 30.282 -65.058 1.00 101.09 400 GLY A N 1
ATOM 1427 C CA . GLY A 1 191 ? -49.172 30.284 -64.179 1.00 103.41 400 GLY A CA 1
ATOM 1428 C C . GLY A 1 191 ? -50.407 30.851 -64.865 1.00 100.95 400 GLY A C 1
ATOM 1429 O O . GLY A 1 191 ? -50.338 31.818 -65.623 1.00 95.19 400 GLY A O 1
ATOM 1430 N N . THR A 1 192 ? -51.553 30.249 -64.562 1.00 107.92 401 THR A N 1
ATOM 1431 C CA . THR A 1 192 ? -52.810 30.592 -65.223 1.00 110.11 401 THR A CA 1
ATOM 1432 C C . THR A 1 192 ? -53.597 31.717 -64.536 1.00 112.43 401 THR A C 1
ATOM 1433 O O . THR A 1 192 ? -53.790 31.691 -63.319 1.00 112.42 401 THR A O 1
ATOM 1437 N N . PRO A 1 193 ? -54.068 32.704 -65.323 1.00 117.97 402 PRO A N 1
ATOM 1438 C CA . PRO A 1 193 ? -53.794 32.823 -66.759 1.00 117.89 402 PRO A CA 1
ATOM 1439 C C . PRO A 1 193 ? -52.411 33.410 -67.016 1.00 120.68 402 PRO A C 1
ATOM 1440 O O . PRO A 1 193 ? -51.936 34.216 -66.214 1.00 122.32 402 PRO A O 1
ATOM 1444 N N . PRO A 1 194 ? -51.770 33.000 -68.109 1.00 116.13 403 PRO A N 1
ATOM 1445 C CA . PRO A 1 194 ? -50.380 33.406 -68.341 1.00 114.62 403 PRO A CA 1
ATOM 1446 C C . PRO A 1 194 ? -50.240 34.905 -68.569 1.00 111.60 403 PRO A C 1
ATOM 1447 O O . PRO A 1 194 ? -51.111 35.556 -69.152 1.00 113.15 403 PRO A O 1
ATOM 1451 N N . LEU A 1 195 ? -49.123 35.452 -68.086 1.00 112.19 404 LEU A N 1
ATOM 1452 C CA . LEU A 1 195 ? -48.770 36.854 -68.282 1.00 112.09 404 LEU A CA 1
ATOM 1453 C C . LEU A 1 195 ? -47.486 36.945 -69.093 1.00 118.89 404 LEU A C 1
ATOM 1454 O O . LEU A 1 195 ? -46.470 36.350 -68.722 1.00 117.93 404 LEU A O 1
ATOM 1459 N N . SER A 1 196 ? -47.528 37.703 -70.185 1.00 120.76 405 SER A N 1
ATOM 1460 C CA . SER A 1 196 ? -46.399 37.833 -71.093 1.00 116.80 405 SER A CA 1
ATOM 1461 C C . SER A 1 196 ? -45.791 39.228 -71.011 1.00 113.80 405 SER A C 1
ATOM 1462 O O . SER A 1 196 ? -46.469 40.205 -70.677 1.00 114.96 405 SER A O 1
ATOM 1465 N N . THR A 1 197 ? -44.493 39.303 -71.304 1.00 111.94 406 THR A N 1
ATOM 1466 C CA . THR A 1 197 ? -43.772 40.571 -71.414 1.00 112.37 406 THR A CA 1
ATOM 1467 C C . THR A 1 197 ? -42.773 40.424 -72.550 1.00 115.10 406 THR A C 1
ATOM 1468 O O . THR A 1 197 ? -41.818 39.648 -72.442 1.00 115.81 406 THR A O 1
ATOM 1472 N N . GLU A 1 198 ? -42.993 41.157 -73.634 1.00 116.96 407 GLU A N 1
ATOM 1473 C CA . GLU A 1 198 ? -42.177 41.038 -74.832 1.00 116.57 407 GLU A CA 1
ATOM 1474 C C . GLU A 1 198 ? -41.199 42.200 -74.934 1.00 115.78 407 GLU A C 1
ATOM 1475 O O . GLU A 1 198 ? -41.538 43.345 -74.618 1.00 114.67 407 GLU A O 1
ATOM 1481 N N . THR A 1 199 ? -39.979 41.890 -75.371 1.00 113.88 408 THR A N 1
ATOM 1482 C CA . THR A 1 199 ? -38.941 42.883 -75.617 1.00 115.69 408 THR A CA 1
ATOM 1483 C C . THR A 1 199 ? -38.331 42.599 -76.980 1.00 114.53 408 THR A C 1
ATOM 1484 O O . THR A 1 199 ? -38.045 41.442 -77.302 1.00 115.63 408 THR A O 1
ATOM 1488 N N . TYR A 1 200 ? -38.147 43.645 -77.782 1.00 119.47 409 TYR A N 1
ATOM 1489 C CA . TYR A 1 200 ? -37.609 43.509 -79.127 1.00 118.06 409 TYR A CA 1
ATOM 1490 C C . TYR A 1 200 ? -36.274 44.235 -79.252 1.00 119.47 409 TYR A C 1
ATOM 1491 O O . TYR A 1 200 ? -36.018 45.233 -78.571 1.00 114.93 409 TYR A O 1
ATOM 1500 N N . ILE A 1 201 ? -35.425 43.716 -80.136 1.00 126.16 410 ILE A N 1
ATOM 1501 C CA . ILE A 1 201 ? -34.107 44.273 -80.403 1.00 130.95 410 ILE A CA 1
ATOM 1502 C C . ILE A 1 201 ? -33.989 44.507 -81.901 1.00 132.77 410 ILE A C 1
ATOM 1503 O O . ILE A 1 201 ? -34.528 43.750 -82.719 1.00 142.10 410 ILE A O 1
ATOM 1508 N N . SER A 1 202 ? -33.304 45.591 -82.254 1.00 130.47 411 SER A N 1
ATOM 1509 C CA . SER A 1 202 ? -33.083 45.977 -83.637 1.00 135.03 411 SER A CA 1
ATOM 1510 C C . SER A 1 202 ? -31.718 45.494 -84.113 1.00 129.20 411 SER A C 1
ATOM 1511 O O . SER A 1 202 ? -30.819 45.198 -83.322 1.00 123.44 411 SER A O 1
ATOM 1514 N N . LEU A 1 203 ? -31.572 45.432 -85.432 1.00 126.62 412 LEU A N 1
ATOM 1515 C CA . LEU A 1 203 ? -30.358 44.913 -86.043 1.00 122.67 412 LEU A CA 1
ATOM 1516 C C . LEU A 1 203 ? -30.274 45.449 -87.463 1.00 124.22 412 LEU A C 1
ATOM 1517 O O . LEU A 1 203 ? -31.299 45.699 -88.103 1.00 121.40 412 LEU A O 1
ATOM 1522 N N . GLN A 1 204 ? -29.045 45.646 -87.938 1.00 128.72 413 GLN A N 1
ATOM 1523 C CA . GLN A 1 204 ? -28.789 46.065 -89.310 1.00 129.34 413 GLN A CA 1
ATOM 1524 C C . GLN A 1 204 ? -27.702 45.176 -89.894 1.00 120.68 413 GLN A C 1
ATOM 1525 O O . GLN A 1 204 ? -26.675 44.941 -89.249 1.00 108.55 413 GLN A O 1
ATOM 1531 N N . VAL A 1 205 ? -27.929 44.690 -91.109 1.00 131.00 414 VAL A N 1
ATOM 1532 C CA . VAL A 1 205 ? -27.073 43.679 -91.720 1.00 128.88 414 VAL A CA 1
ATOM 1533 C C . VAL A 1 205 ? -25.956 44.351 -92.507 1.00 125.40 414 VAL A C 1
ATOM 1534 O O . VAL A 1 205 ? -26.209 45.224 -93.347 1.00 116.53 414 VAL A O 1
ATOM 1538 N N . VAL A 1 206 ? -24.716 43.933 -92.243 1.00 128.72 415 VAL A N 1
ATOM 1539 C CA . VAL A 1 206 ? -23.582 44.398 -93.029 1.00 103.89 415 VAL A CA 1
ATOM 1540 C C . VAL A 1 206 ? -23.671 43.813 -94.432 1.00 110.69 415 VAL A C 1
ATOM 1541 O O . VAL A 1 206 ? -24.095 42.664 -94.621 1.00 105.42 415 VAL A O 1
ATOM 1545 N N . ASP A 1 207 ? -23.277 44.609 -95.426 1.00 121.10 416 ASP A N 1
ATOM 1546 C CA . ASP A 1 207 ? -23.436 44.279 -96.840 1.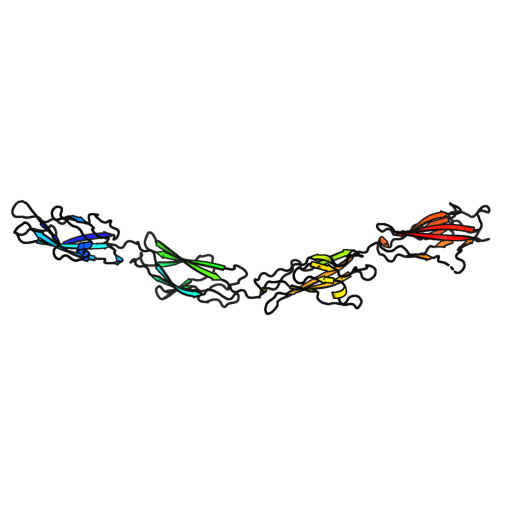00 124.04 416 ASP A CA 1
ATOM 1547 C C . ASP A 1 207 ? -22.058 44.123 -97.476 1.00 135.11 416 ASP A C 1
ATOM 1548 O O . ASP A 1 207 ? -21.315 45.103 -97.606 1.00 133.10 416 ASP A O 1
ATOM 1553 N N . ILE A 1 208 ? -21.715 42.884 -97.871 1.00 144.63 417 ILE A N 1
ATOM 1554 C CA . ILE A 1 208 ? -20.489 42.598 -98.612 1.00 155.80 417 ILE A CA 1
ATOM 1555 C C . ILE A 1 208 ? -20.768 42.763 -100.100 1.00 160.89 417 ILE A C 1
ATOM 1556 O O . ILE A 1 208 ? -21.881 42.522 -100.580 1.00 110.71 417 ILE A O 1
ATOM 1561 N N . ASN A 1 209 ? -19.743 43.186 -100.839 1.00 162.65 418 ASN A N 1
ATOM 1562 C CA . ASN A 1 209 ? -19.815 43.302 -102.294 1.00 166.30 418 ASN A CA 1
ATOM 1563 C C . ASN A 1 209 ? -19.509 41.938 -102.911 1.00 161.63 418 ASN A C 1
ATOM 1564 O O . ASN A 1 209 ? -18.418 41.677 -103.427 1.00 164.27 418 ASN A O 1
ATOM 1569 N N . ASP A 1 210 ? -20.501 41.048 -102.857 1.00 151.40 419 ASP A N 1
ATOM 1570 C CA . ASP A 1 210 ? -20.350 39.691 -103.366 1.00 149.25 419 ASP A CA 1
ATOM 1571 C C . ASP A 1 210 ? -21.189 39.417 -104.606 1.00 149.48 419 ASP A C 1
ATOM 1572 O O . ASP A 1 210 ? -21.081 38.325 -105.176 1.00 156.94 419 ASP A O 1
ATOM 1577 N N . ASN A 1 211 ? -22.026 40.373 -105.038 1.00 140.20 420 ASN A N 1
ATOM 1578 C CA . ASN A 1 211 ? -22.796 40.247 -106.265 1.00 125.28 420 ASN A CA 1
ATOM 1579 C C . ASN A 1 211 ? -22.317 41.262 -107.296 1.00 118.90 420 ASN A C 1
ATOM 1580 O O . ASN A 1 211 ? -22.052 42.418 -106.947 1.00 115.05 420 ASN A O 1
ATOM 1585 N N . PRO A 1 212 ? -22.177 40.866 -108.557 1.00 120.25 421 PRO A N 1
ATOM 1586 C CA . PRO A 1 212 ? -21.820 41.826 -109.603 1.00 114.72 421 PRO A CA 1
ATOM 1587 C C . PRO A 1 212 ? -23.060 42.459 -110.208 1.00 115.28 421 PRO A C 1
ATOM 1588 O O . PRO A 1 212 ? -24.182 41.975 -109.992 1.00 116.07 421 PRO A O 1
ATOM 1592 N N . PRO A 1 213 ? -22.902 43.550 -110.962 1.00 118.54 422 PRO A N 1
ATOM 1593 C CA . PRO A 1 213 ? -24.040 44.099 -111.716 1.00 120.20 422 PRO A CA 1
ATOM 1594 C C . PRO A 1 213 ? -24.376 43.219 -112.911 1.00 113.31 422 PRO A C 1
ATOM 1595 O O . PRO A 1 213 ? -23.491 42.804 -113.658 1.00 116.89 422 PRO A O 1
ATOM 1599 N N . THR A 1 214 ? -25.666 42.938 -113.084 1.00 105.31 423 THR A N 1
ATOM 1600 C CA . THR A 1 214 ? -26.154 42.036 -114.119 1.00 84.94 423 THR A CA 1
ATOM 1601 C C . THR A 1 214 ? -26.998 42.804 -115.128 1.00 101.66 423 THR A C 1
ATOM 1602 O O . THR A 1 214 ? -27.839 43.625 -114.748 1.00 97.78 423 THR A O 1
ATOM 1606 N N . PHE A 1 215 ? -26.769 42.534 -116.412 1.00 94.06 424 PHE A N 1
ATOM 1607 C CA . PHE A 1 215 ? -27.531 43.178 -117.474 1.00 78.43 424 PHE A CA 1
ATOM 1608 C C . PHE A 1 215 ? -28.899 42.526 -117.636 1.00 85.78 424 PHE A C 1
ATOM 1609 O O . PHE A 1 215 ? -29.081 41.334 -117.372 1.00 91.23 424 PHE A O 1
ATOM 1617 N N . THR A 1 216 ? -29.866 43.329 -118.088 1.00 84.13 425 THR A N 1
ATOM 1618 C CA . THR A 1 216 ? -31.225 42.827 -118.273 1.00 88.44 425 THR A CA 1
ATOM 1619 C C . THR A 1 216 ? -31.309 41.822 -119.417 1.00 88.24 425 THR A C 1
ATOM 1620 O O . THR A 1 216 ? -32.151 40.917 -119.379 1.00 79.12 425 THR A O 1
ATOM 1624 N N . HIS A 1 217 ? -30.457 41.958 -120.434 1.00 97.39 426 HIS A N 1
ATOM 1625 C CA . HIS A 1 217 ? -30.430 41.047 -121.570 1.00 92.84 426 HIS A CA 1
ATOM 1626 C C . HIS A 1 217 ? -29.008 40.558 -121.798 1.00 87.52 426 HIS A C 1
ATOM 1627 O O . HIS A 1 217 ? -28.053 41.332 -121.681 1.00 89.32 426 HIS A O 1
ATOM 1634 N N . ALA A 1 218 ? -28.871 39.270 -122.126 1.00 79.74 427 ALA A N 1
ATOM 1635 C CA . ALA A 1 218 ? -27.543 38.684 -122.273 1.00 84.08 427 ALA A CA 1
ATOM 1636 C C . ALA A 1 218 ? -26.761 39.334 -123.408 1.00 94.40 427 ALA A C 1
ATOM 1637 O O . ALA A 1 218 ? -25.529 39.422 -123.342 1.00 96.61 427 ALA A O 1
ATOM 1639 N N . SER A 1 219 ? -27.453 39.796 -124.449 1.00 98.42 428 SER A N 1
ATOM 1640 C CA . SER A 1 219 ? -26.825 40.470 -125.576 1.00 83.58 428 SER A CA 1
ATOM 1641 C C . SER A 1 219 ? -27.736 41.590 -126.058 1.00 71.20 428 SER A C 1
ATOM 1642 O O . SER A 1 219 ? -28.954 41.554 -125.867 1.00 67.38 428 SER A O 1
ATOM 1645 N N . TYR A 1 220 ? -27.131 42.589 -126.693 1.00 71.54 429 TYR A N 1
ATOM 1646 C CA . TYR A 1 220 ? -27.853 43.723 -127.247 1.00 75.55 429 TYR A CA 1
ATOM 1647 C C . TYR A 1 220 ? -27.562 43.847 -128.739 1.00 76.60 429 TYR A C 1
ATOM 1648 O O . TYR A 1 220 ? -26.651 43.214 -129.279 1.00 65.66 429 TYR A O 1
ATOM 1657 N N . SER A 1 221 ? -28.363 44.684 -129.398 1.00 86.08 430 SER A N 1
ATOM 1658 C CA . SER A 1 221 ? -28.186 45.011 -130.806 1.00 83.24 430 SER A CA 1
ATOM 1659 C C . SER A 1 221 ? -29.036 46.227 -131.155 1.00 81.04 430 SER A C 1
ATOM 1660 O O . SER A 1 221 ? -30.263 46.201 -131.007 1.00 79.25 430 SER A O 1
ATOM 1663 N N . ALA A 1 222 ? -28.392 47.300 -131.599 1.00 85.34 431 ALA A N 1
ATOM 1664 C CA . ALA A 1 222 ? -29.077 48.519 -131.998 1.00 91.15 431 ALA A CA 1
ATOM 1665 C C . ALA A 1 222 ? -28.870 48.769 -133.488 1.00 93.50 431 ALA A C 1
ATOM 1666 O O . ALA A 1 222 ? -28.056 48.119 -134.152 1.00 55.20 431 ALA A O 1
ATOM 1668 N N . TYR A 1 223 ? -29.630 49.727 -134.010 1.00 88.88 432 TYR A N 1
ATOM 1669 C CA . TYR A 1 223 ? -29.605 50.067 -135.424 1.00 81.96 432 TYR A CA 1
ATOM 1670 C C . TYR A 1 223 ? -29.543 51.580 -135.563 1.00 75.65 432 TYR A C 1
ATOM 1671 O O . TYR A 1 223 ? -30.136 52.308 -134.763 1.00 73.93 432 TYR A O 1
ATOM 1680 N N . ILE A 1 224 ? -28.810 52.049 -136.568 1.00 77.00 433 ILE A N 1
ATOM 1681 C CA . ILE A 1 224 ? -28.666 53.481 -136.822 1.00 78.95 433 ILE A CA 1
ATOM 1682 C C . ILE A 1 224 ? -28.901 53.749 -138.303 1.00 73.14 433 ILE A C 1
ATOM 1683 O O . ILE A 1 224 ? -28.371 53.016 -139.151 1.00 48.47 433 ILE A O 1
ATOM 1688 N N . PRO A 1 225 ? -29.681 54.768 -138.662 1.00 67.68 434 PRO A N 1
ATOM 1689 C CA . PRO A 1 225 ? -29.739 55.183 -140.066 1.00 67.34 434 PRO A CA 1
ATOM 1690 C C . PRO A 1 225 ? -28.359 55.605 -140.548 1.00 66.98 434 PRO A C 1
ATOM 1691 O O . PRO A 1 225 ? -27.451 55.872 -139.757 1.00 71.06 434 PRO A O 1
ATOM 1695 N N . GLU A 1 226 ? -28.206 55.652 -141.872 1.00 45.58 435 GLU A N 1
ATOM 1696 C CA . GLU A 1 226 ? -26.912 55.961 -142.469 1.00 74.65 435 GLU A CA 1
ATOM 1697 C C . GLU A 1 226 ? -26.380 57.300 -141.976 1.00 46.85 435 GLU A C 1
ATOM 1698 O O . GLU A 1 226 ? -25.410 57.346 -141.215 1.00 59.43 435 GLU A O 1
ATOM 1704 N N . ASN A 1 227 ? -26.990 58.395 -142.409 1.00 62.11 436 ASN A N 1
ATOM 1705 C CA . ASN A 1 227 ? -26.646 59.692 -141.855 1.00 63.53 436 ASN A CA 1
ATOM 1706 C C . ASN A 1 227 ? -27.379 59.843 -140.531 1.00 73.18 436 ASN A C 1
ATOM 1707 O O . ASN A 1 227 ? -28.535 59.432 -140.398 1.00 74.56 436 ASN A O 1
ATOM 1712 N N . ASN A 1 228 ? -26.694 60.388 -139.535 1.00 84.71 437 ASN A N 1
ATOM 1713 C CA . ASN A 1 228 ? -27.320 60.601 -138.243 1.00 79.61 437 ASN A CA 1
ATOM 1714 C C . ASN A 1 228 ? -26.760 61.872 -137.627 1.00 87.31 437 ASN A C 1
ATOM 1715 O O . ASN A 1 228 ? -25.624 62.260 -137.922 1.00 90.15 437 ASN A O 1
ATOM 1720 N N . PRO A 1 229 ? -27.547 62.557 -136.801 1.00 97.85 438 PRO A N 1
ATOM 1721 C CA . PRO A 1 229 ? -27.075 63.813 -136.209 1.00 100.75 438 PRO A CA 1
ATOM 1722 C C . PRO A 1 229 ? -25.874 63.594 -135.298 1.00 107.12 438 PRO A C 1
ATOM 1723 O O . PRO A 1 229 ? -25.585 62.480 -134.856 1.00 107.73 438 PRO A O 1
ATOM 1727 N N . ARG A 1 230 ? -25.162 64.687 -135.022 1.00 122.38 439 ARG A N 1
ATOM 1728 C CA . ARG A 1 230 ? -24.118 64.652 -134.005 1.00 132.97 439 ARG A CA 1
ATOM 1729 C C . ARG A 1 230 ? -24.752 64.466 -132.632 1.00 141.73 439 ARG A C 1
ATOM 1730 O O . ARG A 1 230 ? -25.719 65.151 -132.286 1.00 147.79 439 ARG A O 1
ATOM 1732 N N . GLY A 1 231 ? -24.217 63.528 -131.858 1.00 148.52 440 GLY A N 1
ATOM 1733 C CA . GLY A 1 231 ? -24.756 63.231 -130.538 1.00 151.40 440 GLY A CA 1
ATOM 1734 C C . GLY A 1 231 ? -26.150 62.633 -130.533 1.00 147.19 440 GLY A C 1
ATOM 1735 O O . GLY A 1 231 ? -26.999 63.058 -129.738 1.00 160.95 440 GLY A O 1
ATOM 1736 N N . ALA A 1 232 ? -26.404 61.648 -131.392 1.00 130.21 441 ALA A N 1
ATOM 1737 C CA . ALA A 1 232 ? -27.723 61.034 -131.484 1.00 118.46 441 ALA A CA 1
ATOM 1738 C C . ALA A 1 232 ? -27.910 59.957 -130.421 1.00 99.90 441 ALA A C 1
ATOM 1739 O O . ALA A 1 232 ? -26.976 59.225 -130.083 1.00 93.61 441 ALA A O 1
ATOM 1741 N N . SER A 1 233 ? -29.132 59.859 -129.901 1.00 93.28 442 SER A N 1
ATOM 1742 C CA . SER A 1 233 ? -29.469 58.841 -128.909 1.00 98.20 442 SER A CA 1
ATOM 1743 C C . SER A 1 233 ? -29.683 57.516 -129.628 1.00 91.76 442 SER A C 1
ATOM 1744 O O . SER A 1 233 ? -30.646 57.358 -130.384 1.00 97.86 442 SER A O 1
ATOM 1747 N N . ILE A 1 234 ? -28.788 56.559 -129.396 1.00 80.51 443 ILE A N 1
ATOM 1748 C CA . ILE A 1 234 ? -28.837 55.298 -130.125 1.00 76.67 443 ILE A CA 1
ATOM 1749 C C . ILE A 1 234 ? -29.574 54.247 -129.306 1.00 71.33 443 ILE A C 1
ATOM 1750 O O . ILE A 1 234 ? -30.545 53.639 -129.774 1.00 63.37 443 ILE A O 1
ATOM 1755 N N . LEU A 1 235 ? -29.119 54.020 -128.081 1.00 82.02 444 LEU A N 1
ATOM 1756 C CA . LEU A 1 235 ? -29.675 52.973 -127.248 1.00 84.98 444 LEU A CA 1
ATOM 1757 C C . LEU A 1 235 ? -29.683 53.459 -125.809 1.00 87.24 444 LEU A C 1
ATOM 1758 O O . LEU A 1 235 ? -29.177 54.539 -125.486 1.00 85.03 444 LEU A O 1
ATOM 1763 N N . SER A 1 236 ? -30.290 52.653 -124.946 1.00 89.27 445 SER A N 1
ATOM 1764 C CA . SER A 1 236 ? -30.242 52.855 -123.506 1.00 87.91 445 SER A CA 1
ATOM 1765 C C . SER A 1 236 ? -29.908 51.517 -122.866 1.00 87.65 445 SER A C 1
ATOM 1766 O O . SER A 1 236 ? -30.607 50.525 -123.098 1.00 87.69 445 SER A O 1
ATOM 1769 N N . ILE A 1 237 ? -28.835 51.485 -122.083 1.00 95.95 446 ILE A N 1
ATOM 1770 C CA . ILE A 1 237 ? -28.350 50.265 -121.450 1.00 107.22 446 ILE A CA 1
ATOM 1771 C C . ILE A 1 237 ? -28.523 50.394 -119.942 1.00 122.61 446 ILE A C 1
ATOM 1772 O O . ILE A 1 237 ? -28.336 51.477 -119.375 1.00 128.79 446 ILE A O 1
ATOM 1777 N N . THR A 1 238 ? -28.885 49.289 -119.291 1.00 121.56 447 THR A N 1
ATOM 1778 C CA . THR A 1 238 ? -29.142 49.297 -117.856 1.00 121.07 447 THR A CA 1
ATOM 1779 C C . THR A 1 238 ? -28.713 47.973 -117.244 1.00 104.05 447 THR A C 1
ATOM 1780 O O . THR A 1 238 ? -29.079 46.906 -117.745 1.00 84.04 447 THR A O 1
ATOM 1784 N N . ALA A 1 239 ? -27.938 48.052 -116.161 1.00 109.55 448 ALA A N 1
ATOM 1785 C CA . ALA A 1 239 ? -27.507 46.892 -115.396 1.00 110.13 448 ALA A CA 1
ATOM 1786 C C . ALA A 1 239 ? -27.876 47.096 -113.933 1.00 104.90 448 ALA A C 1
ATOM 1787 O O . ALA A 1 239 ? -27.926 48.227 -113.442 1.00 100.18 448 ALA A O 1
ATOM 1789 N N . GLN A 1 240 ? -28.130 45.990 -113.238 1.00 104.44 449 GLN A N 1
ATOM 1790 C CA . GLN A 1 240 ? -28.661 46.016 -111.884 1.00 108.56 449 GLN A CA 1
ATOM 1791 C C . GLN A 1 240 ? -27.728 45.263 -110.949 1.00 109.41 449 GLN A C 1
ATOM 1792 O O . GLN A 1 240 ? -27.178 44.220 -111.314 1.00 116.91 449 GLN A O 1
ATOM 1798 N N . ASP A 1 241 ? -27.545 45.796 -109.743 1.00 108.67 450 ASP A N 1
ATOM 1799 C CA . ASP A 1 241 ? -26.715 45.148 -108.736 1.00 121.36 450 ASP A CA 1
ATOM 1800 C C . ASP A 1 241 ? -27.534 44.930 -107.472 1.00 128.34 450 ASP A C 1
ATOM 1801 O O . ASP A 1 241 ? -27.982 45.910 -106.851 1.00 131.76 450 ASP A O 1
ATOM 1806 N N . PRO A 1 242 ? -27.749 43.682 -107.042 1.00 134.32 451 PRO A N 1
ATOM 1807 C CA . PRO A 1 242 ? -28.617 43.434 -105.879 1.00 135.96 451 PRO A CA 1
ATOM 1808 C C . PRO A 1 242 ? -28.038 43.898 -104.551 1.00 145.22 451 PRO A C 1
ATOM 1809 O O . PRO A 1 242 ? -28.676 43.680 -103.514 1.00 152.15 451 PRO A O 1
ATOM 1813 N N . ASP A 1 243 ? -26.862 44.527 -104.533 1.00 141.99 452 ASP A N 1
ATOM 1814 C CA . ASP A 1 243 ? -26.259 44.959 -103.278 1.00 138.67 452 ASP A CA 1
ATOM 1815 C C . ASP A 1 243 ? -26.817 46.307 -102.837 1.00 135.88 452 ASP A C 1
ATOM 1816 O O . ASP A 1 243 ? -27.993 46.606 -103.071 1.00 130.88 452 ASP A O 1
ATOM 1821 N N . SER A 1 244 ? -25.986 47.129 -102.201 1.00 135.62 453 SER A N 1
ATOM 1822 C CA . SER A 1 244 ? -26.447 48.411 -101.683 1.00 137.05 453 SER A CA 1
ATOM 1823 C C . SER A 1 244 ? -25.254 49.343 -101.520 1.00 125.68 453 SER A C 1
ATOM 1824 O O . SER A 1 244 ? -24.101 48.904 -101.472 1.00 122.47 453 SER A O 1
ATOM 1827 N N . GLY A 1 245 ? -25.549 50.640 -101.446 1.00 127.01 454 GLY A N 1
ATOM 1828 C CA . GLY A 1 245 ? -24.510 51.618 -101.159 1.00 130.71 454 GLY A CA 1
ATOM 1829 C C . GLY A 1 245 ? -23.527 51.782 -102.303 1.00 137.42 454 GLY A C 1
ATOM 1830 O O . GLY A 1 245 ? -23.896 51.800 -103.484 1.00 138.94 454 GLY A O 1
ATOM 1831 N N . GLU A 1 246 ? -22.250 51.928 -101.940 1.00 139.34 455 GLU A N 1
ATOM 1832 C CA . GLU A 1 246 ? -21.197 52.045 -102.943 1.00 134.42 455 GLU A CA 1
ATOM 1833 C C . GLU A 1 246 ? -21.056 50.756 -103.742 1.00 133.07 455 GLU A C 1
ATOM 1834 O O . GLU A 1 246 ? -20.860 50.793 -104.963 1.00 132.23 455 GLU A O 1
ATOM 1840 N N . ASN A 1 247 ? -21.194 49.608 -103.079 1.00 130.81 456 ASN A N 1
ATOM 1841 C CA . ASN A 1 247 ? -21.046 48.305 -103.717 1.00 126.86 456 ASN A CA 1
ATOM 1842 C C . ASN A 1 247 ? -22.122 48.014 -104.759 1.00 121.06 456 ASN A C 1
ATOM 1843 O O . ASN A 1 247 ? -22.085 46.938 -105.369 1.00 117.44 456 ASN A O 1
ATOM 1848 N N . ALA A 1 248 ? -23.074 48.920 -104.981 1.00 119.49 457 ALA A N 1
ATOM 1849 C CA . ALA A 1 248 ? -24.171 48.670 -105.907 1.00 114.64 457 ALA A CA 1
ATOM 1850 C C . ALA A 1 248 ? -24.337 49.721 -106.994 1.00 111.31 457 ALA A C 1
ATOM 1851 O O . ALA A 1 248 ? -25.189 49.539 -107.874 1.00 111.80 457 ALA A O 1
ATOM 1853 N N . GLN A 1 249 ? -23.576 50.811 -106.958 1.00 113.42 458 GLN A N 1
ATOM 1854 C CA . GLN A 1 249 ? -23.590 51.765 -108.057 1.00 116.70 458 GLN A CA 1
ATOM 1855 C C . GLN A 1 249 ? -23.123 51.089 -109.340 1.00 115.64 458 GLN A C 1
ATOM 1856 O O . GLN A 1 249 ? -22.338 50.139 -109.314 1.00 114.91 458 GLN A O 1
ATOM 1862 N N . VAL A 1 250 ? -23.623 51.575 -110.472 1.00 117.96 459 VAL A N 1
ATOM 1863 C CA . VAL A 1 250 ? -23.247 51.063 -111.784 1.00 119.62 459 VAL A CA 1
ATOM 1864 C C . VAL A 1 250 ? -22.491 52.153 -112.528 1.00 112.82 459 VAL A C 1
ATOM 1865 O O . VAL A 1 250 ? -22.905 53.319 -112.530 1.00 87.30 459 VAL A O 1
ATOM 1869 N N . ILE A 1 251 ? -21.374 51.774 -113.142 1.00 110.97 460 ILE A N 1
ATOM 1870 C CA . ILE A 1 251 ? -20.587 52.661 -113.988 1.00 114.28 460 ILE A CA 1
ATOM 1871 C C . ILE A 1 251 ? -20.352 51.953 -115.315 1.00 113.29 460 ILE A C 1
ATOM 1872 O O . ILE A 1 251 ? -19.868 50.815 -115.338 1.00 115.87 460 ILE A O 1
ATOM 1877 N N . TYR A 1 252 ? -20.690 52.627 -116.413 1.00 108.93 461 TYR A N 1
ATOM 1878 C CA . TYR A 1 252 ? -20.652 52.046 -117.748 1.00 81.38 461 TYR A CA 1
ATOM 1879 C C . TYR A 1 252 ? -19.417 52.522 -118.503 1.00 91.39 461 TYR A C 1
ATOM 1880 O O . TYR A 1 252 ? -19.018 53.687 -118.395 1.00 93.43 461 TYR A O 1
ATOM 1889 N N . SER A 1 253 ? -18.817 51.612 -119.269 1.00 90.66 462 SER A N 1
ATOM 1890 C CA . SER A 1 253 ? -17.662 51.922 -120.098 1.00 91.99 462 SER A CA 1
ATOM 1891 C C . SER A 1 253 ? -17.765 51.150 -121.406 1.00 96.41 462 SER A C 1
ATOM 1892 O O . SER A 1 253 ? -18.404 50.096 -121.484 1.00 78.42 462 SER A O 1
ATOM 1895 N N . LEU A 1 254 ? -17.124 51.693 -122.438 1.00 99.63 463 LEU A N 1
ATOM 1896 C CA . LEU A 1 254 ? -17.066 51.070 -123.757 1.00 102.12 463 LEU A CA 1
ATOM 1897 C C . LEU A 1 254 ? -15.670 50.498 -123.965 1.00 106.07 463 LEU A C 1
ATOM 1898 O O . LEU A 1 254 ? -14.699 51.251 -124.102 1.00 115.33 463 LEU A O 1
ATOM 1903 N N . SER A 1 255 ? -15.577 49.170 -123.991 1.00 111.44 464 SER A N 1
ATOM 1904 C CA . SER A 1 255 ? -14.302 48.510 -124.230 1.00 119.68 464 SER A CA 1
ATOM 1905 C C . SER A 1 255 ? -13.749 48.907 -125.592 1.00 122.79 464 SER A C 1
ATOM 1906 O O . SER A 1 255 ? -14.488 49.018 -126.575 1.00 117.10 464 SER A O 1
ATOM 1909 N N . GLU A 1 256 ? -12.437 49.120 -125.647 1.00 134.74 465 GLU A N 1
ATOM 1910 C CA . GLU A 1 256 ? -11.820 49.720 -126.821 1.00 140.77 465 GLU A CA 1
ATOM 1911 C C . GLU A 1 256 ? -11.502 48.670 -127.881 1.00 151.77 465 GLU A C 1
ATOM 1912 O O . GLU A 1 256 ? -10.880 47.644 -127.590 1.00 155.11 465 GLU A O 1
ATOM 1918 N N . ASP A 1 257 ? -11.941 48.940 -129.113 1.00 157.51 466 ASP A N 1
ATOM 1919 C CA . ASP A 1 257 ? -11.573 48.183 -130.303 1.00 155.68 466 ASP A CA 1
ATOM 1920 C C . ASP A 1 257 ? -11.218 49.184 -131.401 1.00 159.76 466 ASP A C 1
ATOM 1921 O O . ASP A 1 257 ? -11.140 50.395 -131.163 1.00 162.35 466 ASP A O 1
ATOM 1926 N N . THR A 1 258 ? -10.976 48.682 -132.610 1.00 166.74 467 THR A N 1
ATOM 1927 C CA . THR A 1 258 ? -10.552 49.523 -133.723 1.00 173.39 467 THR A CA 1
ATOM 1928 C C . THR A 1 258 ? -11.440 49.262 -134.934 1.00 181.15 467 THR A C 1
ATOM 1929 O O . THR A 1 258 ? -11.685 48.104 -135.290 1.00 198.20 467 THR A O 1
ATOM 1933 N N . ILE A 1 259 ? -11.923 50.337 -135.558 1.00 164.01 468 ILE A N 1
ATOM 1934 C CA . ILE A 1 259 ? -12.712 50.272 -136.786 1.00 149.34 468 ILE A CA 1
ATOM 1935 C C . ILE A 1 259 ? -12.041 51.172 -137.816 1.00 149.96 468 ILE A C 1
ATOM 1936 O O . ILE A 1 259 ? -11.889 52.379 -137.585 1.00 151.72 468 ILE A O 1
ATOM 1941 N N . GLN A 1 260 ? -11.624 50.580 -138.940 1.00 147.33 469 GLN A N 1
ATOM 1942 C CA . GLN A 1 260 ? -10.993 51.312 -140.044 1.00 143.46 469 GLN A CA 1
ATOM 1943 C C . GLN A 1 260 ? -9.714 52.020 -139.601 1.00 141.17 469 GLN A C 1
ATOM 1944 O O . GLN A 1 260 ? -9.395 53.114 -140.072 1.00 140.88 469 GLN A O 1
ATOM 1950 N N . GLY A 1 261 ? -8.976 51.393 -138.688 1.00 145.06 470 GLY A N 1
ATOM 1951 C CA . GLY A 1 261 ? -7.757 51.969 -138.166 1.00 145.75 470 GLY A CA 1
ATOM 1952 C C . GLY A 1 261 ? -7.946 53.006 -137.079 1.00 148.88 470 GLY A C 1
ATOM 1953 O O . GLY A 1 261 ? -6.946 53.506 -136.547 1.00 151.44 470 GLY A O 1
ATOM 1954 N N . ALA A 1 262 ? -9.193 53.343 -136.723 1.00 147.67 471 ALA A N 1
ATOM 1955 C CA . ALA A 1 262 ? -9.472 54.367 -135.728 1.00 150.38 471 ALA A CA 1
ATOM 1956 C C . ALA A 1 262 ? -10.033 53.747 -134.453 1.00 151.54 471 ALA A C 1
ATOM 1957 O O . ALA A 1 262 ? -10.828 52.804 -134.528 1.00 152.63 471 ALA A O 1
ATOM 1959 N N . PRO A 1 263 ? -9.641 54.245 -133.277 1.00 150.54 472 PRO A N 1
ATOM 1960 C CA . PRO A 1 263 ? -10.218 53.733 -132.028 1.00 147.41 472 PRO A CA 1
ATOM 1961 C C . PRO A 1 263 ? -11.735 53.878 -131.996 1.00 141.39 472 PRO A C 1
ATOM 1962 O O . PRO A 1 263 ? -12.330 54.693 -132.704 1.00 136.38 472 PRO A O 1
ATOM 1966 N N . MET A 1 264 ? -12.363 53.058 -131.148 1.00 139.28 473 MET A N 1
ATOM 1967 C CA . MET A 1 264 ? -13.821 53.058 -131.059 1.00 134.64 473 MET A CA 1
ATOM 1968 C C . MET A 1 264 ? -14.359 54.370 -130.503 1.00 128.56 473 MET A C 1
ATOM 1969 O O . MET A 1 264 ? -15.471 54.782 -130.859 1.00 125.99 473 MET A O 1
ATOM 1974 N N . SER A 1 265 ? -13.587 55.044 -129.651 1.00 128.58 474 SER A N 1
ATOM 1975 C CA . SER A 1 265 ? -14.006 56.309 -129.057 1.00 123.46 474 SER A CA 1
ATOM 1976 C C . SER A 1 265 ? -14.269 57.369 -130.119 1.00 114.45 474 SER A C 1
ATOM 1977 O O . SER A 1 265 ? -14.796 58.441 -129.812 1.00 114.43 474 SER A O 1
ATOM 1980 N N . SER A 1 266 ? -13.905 57.082 -131.372 1.00 107.22 475 SER A N 1
ATOM 1981 C CA . SER A 1 266 ? -14.098 58.053 -132.442 1.00 104.14 475 SER A CA 1
ATOM 1982 C C . SER A 1 266 ? -15.562 58.171 -132.849 1.00 99.17 475 SER A C 1
ATOM 1983 O O . SER A 1 266 ? -16.010 59.259 -133.232 1.00 97.19 475 SER A O 1
ATOM 1986 N N . TYR A 1 267 ? -16.319 57.076 -132.773 1.00 92.93 476 TYR A N 1
ATOM 1987 C CA . TYR A 1 267 ? -17.678 57.031 -133.300 1.00 90.92 476 TYR A CA 1
ATOM 1988 C C . TYR A 1 267 ? -18.767 56.939 -132.240 1.00 89.11 476 TYR A C 1
ATOM 1989 O O . TYR A 1 267 ? -19.854 57.483 -132.450 1.00 62.68 476 TYR A O 1
ATOM 1998 N N . VA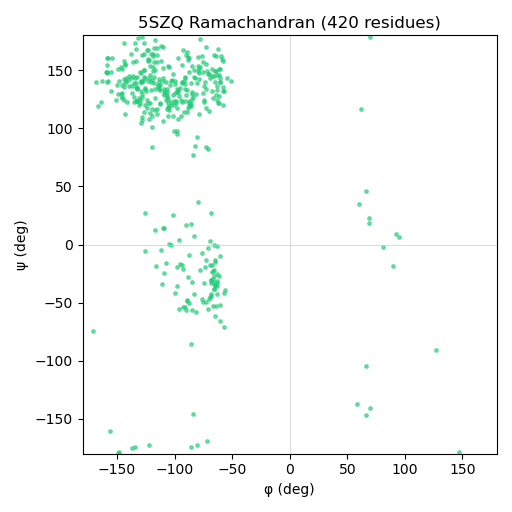L A 1 268 ? -18.522 56.263 -131.119 1.00 89.50 477 VAL A N 1
ATOM 1999 C CA . VAL A 1 268 ? -19.567 55.966 -130.144 1.00 65.65 477 VAL A CA 1
ATOM 2000 C C . VAL A 1 268 ? -19.028 56.207 -128.739 1.00 100.33 477 VAL A C 1
ATOM 2001 O O . VAL A 1 268 ? -17.945 55.722 -128.392 1.00 102.16 477 VAL A O 1
ATOM 2005 N N . SER A 1 269 ? -19.779 56.960 -127.936 1.00 106.70 478 SER A N 1
ATOM 2006 C CA . SER A 1 269 ? -19.486 57.140 -126.522 1.00 100.67 478 SER A CA 1
ATOM 2007 C C . SER A 1 269 ? -20.670 56.659 -125.694 1.00 93.47 478 SER A C 1
ATOM 2008 O O . SER A 1 269 ? -21.779 56.474 -126.200 1.00 89.78 478 SER A O 1
ATOM 2011 N N . ILE A 1 270 ? -20.424 56.453 -124.410 1.00 93.64 479 ILE A N 1
ATOM 2012 C CA . ILE A 1 270 ? -21.492 56.109 -123.489 1.00 91.17 479 ILE A CA 1
ATOM 2013 C C . ILE A 1 270 ? -21.362 56.993 -122.260 1.00 74.15 479 ILE A C 1
ATOM 2014 O O . ILE A 1 270 ? -20.258 57.362 -121.847 1.00 89.63 479 ILE A O 1
ATOM 2019 N N . ASN A 1 271 ? -22.504 57.373 -121.705 1.00 73.88 480 ASN A N 1
ATOM 2020 C CA . ASN A 1 271 ? -22.520 58.083 -120.438 1.00 99.38 480 ASN A CA 1
ATOM 2021 C C . ASN A 1 271 ? -22.240 57.097 -119.310 1.00 96.51 480 ASN A C 1
ATOM 2022 O O . ASN A 1 271 ? -22.860 56.030 -119.234 1.00 77.04 480 ASN A O 1
ATOM 2027 N N . SER A 1 272 ? -21.296 57.454 -118.440 1.00 94.19 481 SER A N 1
ATOM 2028 C CA . SER A 1 272 ? -20.850 56.528 -117.405 1.00 89.80 481 SER A CA 1
ATOM 2029 C C . SER A 1 272 ? -21.960 56.213 -116.405 1.00 88.58 481 SER A C 1
ATOM 2030 O O . SER A 1 272 ? -22.047 55.084 -115.909 1.00 87.00 481 SER A O 1
ATOM 2033 N N . ASN A 1 273 ? -22.821 57.186 -116.100 1.00 81.85 482 ASN A N 1
ATOM 2034 C CA . ASN A 1 273 ? -23.866 56.977 -115.101 1.00 111.94 482 ASN A CA 1
ATOM 2035 C C . ASN A 1 273 ? -25.155 56.423 -115.709 1.00 109.36 482 ASN A C 1
ATOM 2036 O O . ASN A 1 273 ? -25.729 55.464 -115.181 1.00 109.23 482 ASN A O 1
ATOM 2041 N N . THR A 1 274 ? -25.631 57.023 -116.798 1.00 111.46 483 THR A N 1
ATOM 2042 C CA . THR A 1 274 ? -26.791 56.532 -117.531 1.00 103.16 483 THR A CA 1
ATOM 2043 C C . THR A 1 274 ? -26.316 55.795 -118.776 1.00 99.82 483 THR A C 1
ATOM 2044 O O . THR A 1 274 ? -25.544 56.343 -119.568 1.00 99.22 483 THR A O 1
ATOM 2048 N N . GLY A 1 275 ? -26.798 54.569 -118.968 1.00 99.48 484 GLY A N 1
ATOM 2049 C CA . GLY A 1 275 ? -26.344 53.753 -120.083 1.00 102.14 484 GLY A CA 1
ATOM 2050 C C . GLY A 1 275 ? -26.770 54.237 -121.459 1.00 95.11 484 GLY A C 1
ATOM 2051 O O . GLY A 1 275 ? -26.896 53.436 -122.395 1.00 92.09 484 GLY A O 1
ATOM 2052 N N . VAL A 1 276 ? -26.986 55.546 -121.594 1.00 92.98 485 VAL A N 1
ATOM 2053 C CA . VAL A 1 276 ? -27.417 56.121 -122.862 1.00 93.31 485 VAL A CA 1
ATOM 2054 C C . VAL A 1 276 ? -26.244 56.093 -123.829 1.00 86.19 485 VAL A C 1
ATOM 2055 O O . VAL A 1 276 ? -25.205 56.719 -123.586 1.00 80.28 485 VAL A O 1
ATOM 2059 N N . LEU A 1 277 ? -26.400 55.354 -124.923 1.00 83.19 486 LEU A N 1
ATOM 2060 C CA . LEU A 1 277 ? -25.369 55.278 -125.945 1.00 78.73 486 LEU A CA 1
ATOM 2061 C C . LEU A 1 277 ? -25.504 56.459 -126.901 1.00 74.09 486 LEU A C 1
ATOM 2062 O O . LEU A 1 277 ? -26.583 56.707 -127.450 1.00 78.52 486 LEU A O 1
ATOM 2067 N N . TYR A 1 278 ? -24.407 57.185 -127.097 1.00 77.65 487 TYR A N 1
ATOM 2068 C CA . TYR A 1 278 ? -24.371 58.366 -127.949 1.00 83.34 487 TYR A CA 1
ATOM 2069 C C . TYR A 1 278 ? -23.488 58.117 -129.166 1.00 84.92 487 TYR A C 1
ATOM 2070 O O . TYR A 1 278 ? -22.423 57.498 -129.060 1.00 80.41 487 TYR A O 1
ATOM 2079 N N . ALA A 1 279 ? -23.936 58.607 -130.322 1.00 83.74 488 ALA A N 1
ATOM 2080 C CA . ALA A 1 279 ? -23.184 58.512 -131.568 1.00 76.84 488 ALA A CA 1
ATOM 2081 C C . ALA A 1 279 ? -22.467 59.834 -131.808 1.00 73.34 488 ALA A C 1
ATOM 2082 O O . ALA A 1 279 ? -23.105 60.890 -131.859 1.00 74.85 488 ALA A O 1
ATOM 2084 N N . LEU A 1 280 ? -21.145 59.775 -131.957 1.00 72.25 489 LEU A N 1
ATOM 2085 C CA . LEU A 1 280 ? -20.357 60.997 -132.061 1.00 80.69 489 LEU A CA 1
ATOM 2086 C C . LEU A 1 280 ? -20.298 61.528 -133.488 1.00 88.02 489 LEU A C 1
ATOM 2087 O O . LEU A 1 280 ? -20.232 62.746 -133.691 1.00 90.56 489 LEU A O 1
ATOM 2092 N N . ARG A 1 281 ? -20.322 60.645 -134.479 1.00 89.78 490 ARG A N 1
ATOM 2093 C CA . ARG A 1 281 ? -20.335 61.034 -135.879 1.00 86.79 490 ARG A CA 1
ATOM 2094 C C . ARG A 1 281 ? -21.480 60.315 -136.580 1.00 82.57 490 ARG A C 1
ATOM 2095 O O . ARG A 1 281 ? -22.201 59.515 -135.978 1.00 80.39 490 ARG A O 1
ATOM 2103 N N . SER A 1 282 ? -21.646 60.599 -137.868 1.00 75.59 491 SER A N 1
ATOM 2104 C CA . SER A 1 282 ? -22.605 59.875 -138.688 1.00 60.76 491 SER A CA 1
ATOM 2105 C C . SER A 1 282 ? -21.893 58.722 -139.382 1.00 64.89 491 SER A C 1
ATOM 2106 O O . SER A 1 282 ? -20.762 58.869 -139.852 1.00 66.53 491 SER A O 1
ATOM 2109 N N . PHE A 1 283 ? -22.553 57.568 -139.435 1.00 68.75 492 PHE A N 1
ATOM 2110 C CA . PHE A 1 283 ? -21.947 56.346 -139.960 1.00 78.49 492 PHE A CA 1
ATOM 2111 C C . PHE A 1 283 ? -22.380 56.162 -141.409 1.00 82.02 492 PHE A C 1
ATOM 2112 O O . PHE A 1 283 ? -23.445 55.602 -141.682 1.00 82.72 492 PHE A O 1
ATOM 2120 N N . ASP A 1 284 ? -21.548 56.624 -142.340 1.00 50.92 493 ASP A N 1
ATOM 2121 C CA . ASP A 1 284 ? -21.848 56.446 -143.756 1.00 60.64 493 ASP A CA 1
ATOM 2122 C C . ASP A 1 284 ? -21.886 54.962 -144.094 1.00 49.23 493 ASP A C 1
ATOM 2123 O O . ASP A 1 284 ? -20.901 54.247 -143.889 1.00 50.42 493 ASP A O 1
ATOM 2128 N N . TYR A 1 285 ? -23.030 54.495 -144.607 1.00 59.36 494 TYR A N 1
ATOM 2129 C CA . TYR A 1 285 ? -23.197 53.063 -144.842 1.00 61.63 494 TYR A CA 1
ATOM 2130 C C . TYR A 1 285 ? -22.206 52.540 -145.870 1.00 61.32 494 TYR A C 1
ATOM 2131 O O . TYR A 1 285 ? -21.773 51.386 -145.783 1.00 48.66 494 TYR A O 1
ATOM 2140 N N . GLU A 1 286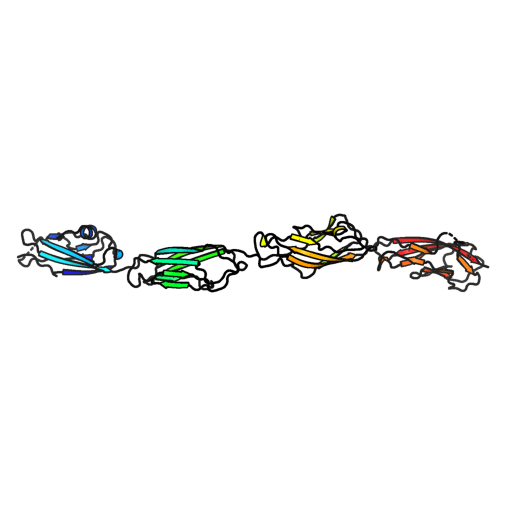 ? -21.841 53.362 -146.850 1.00 47.29 495 GLU A N 1
ATOM 2141 C CA . GLU A 1 286 ? -20.894 52.935 -147.867 1.00 75.96 495 GLU A CA 1
ATOM 2142 C C . GLU A 1 286 ? -19.458 52.927 -147.371 1.00 73.92 495 GLU A C 1
ATOM 2143 O O . GLU A 1 286 ? -18.573 52.462 -148.096 1.00 75.21 495 GLU A O 1
ATOM 2149 N N . GLN A 1 287 ? -19.204 53.433 -146.167 1.00 68.24 496 GLN A N 1
ATOM 2150 C CA . GLN A 1 287 ? -17.864 53.391 -145.594 1.00 63.14 496 GLN A CA 1
ATOM 2151 C C . GLN A 1 287 ? -17.681 52.122 -144.764 1.00 53.18 496 GLN A C 1
ATOM 2152 O O . GLN A 1 287 ? -16.738 51.357 -144.991 1.00 54.11 496 GLN A O 1
ATOM 2158 N N . PHE A 1 288 ? -18.588 51.880 -143.815 1.00 61.60 497 PHE A N 1
ATOM 2159 C CA . PHE A 1 288 ? -18.625 50.628 -143.069 1.00 65.92 497 PHE A CA 1
ATOM 2160 C C . PHE A 1 288 ? -20.043 50.409 -142.555 1.00 65.25 497 PHE A C 1
ATOM 2161 O O . PHE A 1 288 ? -20.759 51.365 -142.246 1.00 52.55 497 PHE A O 1
ATOM 2169 N N . GLN A 1 289 ? -20.436 49.138 -142.456 1.00 67.48 498 GLN A N 1
ATOM 2170 C CA . GLN A 1 289 ? -21.828 48.757 -142.235 1.00 75.16 498 GLN A CA 1
ATOM 2171 C C . GLN A 1 289 ? -22.167 48.454 -140.779 1.00 79.04 498 GLN A C 1
ATOM 2172 O O . GLN A 1 289 ? -23.282 48.749 -140.331 1.00 70.12 498 GLN A O 1
ATOM 2178 N N . ASP A 1 290 ? -21.246 47.856 -140.029 1.00 83.23 499 ASP A N 1
ATOM 2179 C CA . ASP A 1 290 ? -21.567 47.446 -138.671 1.00 74.94 499 ASP A CA 1
ATOM 2180 C C . ASP A 1 290 ? -20.283 47.280 -137.874 1.00 71.39 499 ASP A C 1
ATOM 2181 O O . ASP A 1 290 ? -19.215 47.024 -138.433 1.00 62.32 499 ASP A O 1
ATOM 2186 N N . LEU A 1 291 ? -20.406 47.434 -136.558 1.00 91.87 500 LEU A N 1
ATOM 2187 C CA . LEU A 1 291 ? -19.275 47.340 -135.647 1.00 91.71 500 LEU A CA 1
ATOM 2188 C C . LEU A 1 291 ? -19.713 46.584 -134.400 1.00 83.77 500 LEU A C 1
ATOM 2189 O O . LEU A 1 291 ? -20.869 46.673 -133.970 1.00 85.02 500 LEU A O 1
ATOM 2194 N N . LYS A 1 292 ? -18.788 45.802 -133.851 1.00 88.80 501 LYS A N 1
ATOM 2195 C CA . LYS A 1 292 ? -19.043 45.024 -132.647 1.00 98.15 501 LYS A CA 1
ATOM 2196 C C . LYS A 1 292 ? -18.458 45.755 -131.447 1.00 92.64 501 LYS A C 1
ATOM 2197 O O . LYS A 1 292 ? -17.294 46.169 -131.470 1.00 86.42 501 LYS A O 1
ATOM 2203 N N . LEU A 1 293 ? -19.265 45.911 -130.405 1.00 67.52 502 LEU A N 1
ATOM 2204 C CA . LEU A 1 293 ? -18.871 46.654 -129.223 1.00 94.07 502 LEU A CA 1
ATOM 2205 C C . LEU A 1 293 ? -18.982 45.775 -127.985 1.00 96.26 502 LEU A C 1
ATOM 2206 O O . LEU A 1 293 ? -19.674 44.754 -127.979 1.00 97.06 502 LEU A O 1
ATOM 2211 N N . LEU A 1 294 ? -18.273 46.180 -126.934 1.00 96.39 503 LEU A N 1
ATOM 2212 C CA . LEU A 1 294 ? -18.324 45.511 -125.639 1.00 96.24 503 LEU A CA 1
ATOM 2213 C C . LEU A 1 294 ? -18.560 46.565 -124.570 1.00 85.52 503 LEU A C 1
ATOM 2214 O O . LEU A 1 294 ? -17.770 47.506 -124.441 1.00 79.88 503 LEU A O 1
ATOM 2219 N N . VAL A 1 295 ? -19.641 46.412 -123.809 1.00 87.16 504 VAL A N 1
ATOM 2220 C CA . VAL A 1 295 ? -20.000 47.348 -122.749 1.00 98.18 504 VAL A CA 1
ATOM 2221 C C . VAL A 1 295 ? -19.705 46.686 -121.412 1.00 102.80 504 VAL A C 1
ATOM 2222 O O . VAL A 1 295 ? -20.159 45.564 -121.155 1.00 103.15 504 VAL A O 1
ATOM 2226 N N . THR A 1 296 ? -18.942 47.374 -120.565 1.00 104.80 505 THR A N 1
ATOM 2227 C CA . THR A 1 296 ? -18.631 46.889 -119.229 1.00 101.71 505 THR A CA 1
ATOM 2228 C C . THR A 1 296 ? -19.354 47.743 -118.195 1.00 101.18 505 THR A C 1
ATOM 2229 O O . THR A 1 296 ? -19.515 48.954 -118.374 1.00 81.97 505 THR A O 1
ATOM 2233 N N . ALA A 1 297 ? -19.814 47.099 -117.125 1.00 102.67 506 ALA A N 1
ATOM 2234 C CA . ALA A 1 297 ? -20.480 47.785 -116.025 1.00 98.28 506 ALA A CA 1
ATOM 2235 C C . ALA A 1 297 ? -19.847 47.333 -114.719 1.00 95.41 506 ALA A C 1
ATOM 2236 O O . ALA A 1 297 ? -19.862 46.139 -114.402 1.00 89.57 506 ALA A O 1
ATOM 2238 N N . ARG A 1 298 ? -19.291 48.282 -113.970 1.00 97.45 507 ARG A N 1
ATOM 2239 C CA . ARG A 1 298 ? -18.628 48.013 -112.700 1.00 105.00 507 ARG A CA 1
ATOM 2240 C C . ARG A 1 298 ? -19.374 48.709 -111.563 1.00 113.06 507 ARG A C 1
ATOM 2241 O O . ARG A 1 298 ? -20.344 49.440 -111.781 1.00 91.18 507 ARG A O 1
ATOM 2249 N N . ASP A 1 299 ? -18.913 48.466 -110.334 1.00 120.17 508 ASP A N 1
ATOM 2250 C CA . ASP A 1 299 ? -19.430 49.140 -109.153 1.00 121.23 508 ASP A CA 1
ATOM 2251 C C . ASP A 1 299 ? -18.320 49.934 -108.473 1.00 124.47 508 ASP A C 1
ATOM 2252 O O . ASP A 1 299 ? -17.131 49.743 -108.743 1.00 131.76 508 ASP A O 1
ATOM 2257 N N . SER A 1 300 ? -18.727 50.840 -107.590 1.00 123.86 509 SER A N 1
ATOM 2258 C CA . SER A 1 300 ? -17.782 51.660 -106.845 1.00 131.25 509 SER A CA 1
ATOM 2259 C C . SER A 1 300 ? -17.226 50.853 -105.672 1.00 128.35 509 SER A C 1
ATOM 2260 O O . SER A 1 300 ? -17.464 49.649 -105.541 1.00 123.89 509 SER A O 1
ATOM 2263 N N . GLY A 1 301 ? -16.466 51.510 -104.803 1.00 128.78 510 GLY A N 1
ATOM 2264 C CA . GLY A 1 301 ? -15.881 50.839 -103.659 1.00 140.95 510 GLY A CA 1
ATOM 2265 C C . GLY A 1 301 ? -14.792 49.854 -104.058 1.00 142.76 510 GLY A C 1
ATOM 2266 O O . GLY A 1 301 ? -14.481 49.647 -105.230 1.00 132.87 510 GLY A O 1
ATOM 2267 N N . THR A 1 302 ? -14.207 49.232 -103.037 1.00 151.19 511 THR A N 1
ATOM 2268 C CA . THR A 1 302 ? -13.090 48.316 -103.242 1.00 147.59 511 THR A CA 1
ATOM 2269 C C . THR A 1 302 ? -13.383 46.904 -102.744 1.00 139.37 511 THR A C 1
ATOM 2270 O O . THR A 1 302 ? -13.893 46.721 -101.636 1.00 127.18 511 THR A O 1
ATOM 2274 N N . PRO A 1 303 ? -13.070 45.902 -103.580 1.00 136.36 512 PRO A N 1
ATOM 2275 C CA . PRO A 1 303 ? -12.622 46.155 -104.953 1.00 130.03 512 PRO A CA 1
ATOM 2276 C C . PRO A 1 303 ? -13.804 46.269 -105.920 1.00 130.89 512 PRO A C 1
ATOM 2277 O O . PRO A 1 303 ? -14.906 45.825 -105.587 1.00 128.70 512 PRO A O 1
ATOM 2281 N N . PRO A 1 304 ? -13.589 46.883 -107.083 1.00 132.26 513 PRO A N 1
ATOM 2282 C CA . PRO A 1 304 ? -14.668 46.974 -108.076 1.00 125.47 513 PRO A CA 1
ATOM 2283 C C . PRO A 1 304 ? -14.989 45.629 -108.717 1.00 112.53 513 PRO A C 1
ATOM 2284 O O . PRO A 1 304 ? -14.117 44.780 -108.926 1.00 105.82 513 PRO A O 1
ATOM 2288 N N . LEU A 1 305 ? -16.270 45.454 -109.042 1.00 112.29 514 LEU A N 1
ATOM 2289 C CA . LEU A 1 305 ? -16.805 44.200 -109.561 1.00 115.85 514 LEU A CA 1
ATOM 2290 C C . LEU A 1 305 ? -17.679 44.518 -110.763 1.00 116.73 514 LEU A C 1
ATOM 2291 O O . LEU A 1 305 ? -18.639 45.287 -110.645 1.00 115.81 514 LEU A O 1
ATOM 2296 N N . SER A 1 306 ? -17.361 43.920 -111.908 1.00 119.05 515 SER A N 1
ATOM 2297 C CA . SER A 1 306 ? -17.913 44.355 -113.182 1.00 116.22 515 SER A CA 1
ATOM 2298 C C . SER A 1 306 ? -18.439 43.161 -113.972 1.00 110.28 515 SER A C 1
ATOM 2299 O O . SER A 1 306 ? -18.346 42.006 -113.546 1.00 106.04 515 SER A O 1
ATOM 2302 N N . SER A 1 307 ? -19.004 43.463 -115.141 1.00 114.06 516 SER A N 1
ATOM 2303 C CA . SER A 1 307 ? -19.472 42.450 -116.076 1.00 113.70 516 SER A CA 1
ATOM 2304 C C . SER A 1 307 ? -19.456 43.037 -117.482 1.00 116.90 516 SER A C 1
ATOM 2305 O O . SER A 1 307 ? -19.460 44.258 -117.667 1.00 113.72 516 SER A O 1
ATOM 2308 N N . ASN A 1 308 ? -19.454 42.151 -118.475 1.00 121.67 517 ASN A N 1
ATOM 2309 C CA . ASN A 1 308 ? -19.337 42.526 -119.876 1.00 121.94 517 ASN A CA 1
ATOM 231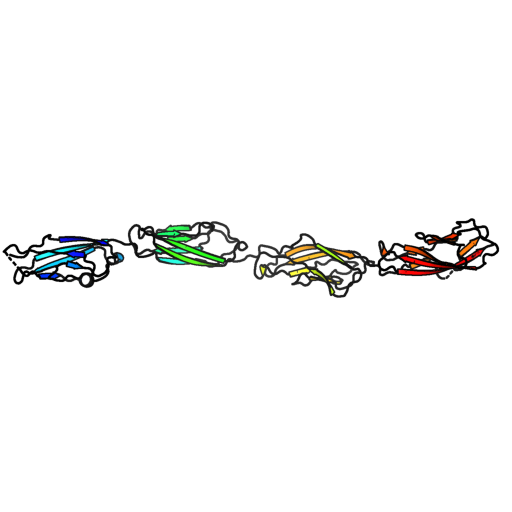0 C C . ASN A 1 308 ? -20.545 42.023 -120.659 1.00 113.90 517 ASN A C 1
ATOM 2311 O O . ASN A 1 308 ? -21.100 40.961 -120.361 1.00 111.60 517 ASN A O 1
ATOM 2316 N N . VAL A 1 309 ? -20.956 42.807 -121.659 1.00 111.84 518 VAL A N 1
ATOM 2317 C CA . VAL A 1 309 ? -22.041 42.436 -122.560 1.00 107.66 518 VAL A CA 1
ATOM 2318 C C . VAL A 1 309 ? -21.640 42.816 -123.980 1.00 106.91 518 VAL A C 1
ATOM 2319 O O . VAL A 1 309 ? -20.988 43.839 -124.209 1.00 104.36 518 VAL A O 1
ATOM 2323 N N . SER A 1 310 ? -22.034 41.972 -124.939 1.00 112.21 519 SER A N 1
ATOM 2324 C CA . SER A 1 310 ? -21.624 42.107 -126.334 1.00 107.99 519 SER A CA 1
ATOM 2325 C C . SER A 1 310 ? -22.712 42.838 -127.115 1.00 99.11 519 SER A C 1
ATOM 2326 O O . SER A 1 310 ? -23.783 42.281 -127.378 1.00 102.00 519 SER A O 1
ATOM 2329 N N . LEU A 1 311 ? -22.430 44.084 -127.481 1.00 81.30 520 LEU A N 1
ATOM 2330 C CA . LEU A 1 311 ? -23.310 44.877 -128.326 1.00 84.76 520 LEU A CA 1
ATOM 2331 C C . LEU A 1 311 ? -22.931 44.674 -129.788 1.00 95.11 520 LEU A C 1
ATOM 2332 O O . LEU A 1 311 ? -21.755 44.493 -130.119 1.00 99.78 520 LEU A O 1
ATOM 2337 N N . SER A 1 312 ? -23.936 44.672 -130.660 1.00 91.08 521 SER A N 1
ATOM 2338 C CA . SER A 1 312 ? -23.723 44.529 -132.101 1.00 82.18 521 SER A CA 1
ATOM 2339 C C . SER A 1 312 ? -24.474 45.664 -132.787 1.00 72.77 521 SER A C 1
ATOM 2340 O O . SER A 1 312 ? -25.704 45.627 -132.894 1.00 71.28 521 SER A O 1
ATOM 2343 N N . LEU A 1 313 ? -23.739 46.671 -133.252 1.00 74.28 522 LEU A N 1
ATOM 2344 C CA . LEU A 1 313 ? -24.335 47.845 -133.880 1.00 81.24 522 LEU A CA 1
ATOM 2345 C C . LEU A 1 313 ? -24.313 47.681 -135.394 1.00 84.63 522 LEU A C 1
ATOM 2346 O O . LEU A 1 313 ? -23.270 47.355 -135.972 1.00 79.24 522 LEU A O 1
ATOM 2351 N N . SER A 1 314 ? -25.458 47.925 -136.031 1.00 86.26 523 SER A N 1
ATOM 2352 C CA . SER A 1 314 ? -25.592 47.813 -137.477 1.00 86.71 523 SER A CA 1
ATOM 2353 C C . SER A 1 314 ? -26.128 49.116 -138.051 1.00 87.61 523 SER A C 1
ATOM 2354 O O . SER A 1 314 ? -27.119 49.658 -137.551 1.00 51.93 523 SER A O 1
ATOM 2357 N N . VAL A 1 315 ? -25.483 49.603 -139.111 1.00 89.37 524 VAL A N 1
ATOM 2358 C CA . VAL A 1 315 ? -25.933 50.793 -139.826 1.00 88.23 524 VAL A CA 1
ATOM 2359 C C . VAL A 1 315 ? -26.871 50.369 -140.946 1.00 78.99 524 VAL A C 1
ATOM 2360 O O . VAL A 1 315 ? -26.629 49.374 -141.640 1.00 48.60 524 VAL A O 1
ATOM 2364 N N . LEU A 1 316 ? -27.953 51.124 -141.116 1.00 70.38 525 LEU A N 1
ATOM 2365 C CA . LEU A 1 316 ? -28.948 50.867 -142.149 1.00 56.94 525 LEU A CA 1
ATOM 2366 C C . LEU A 1 316 ? -28.660 51.748 -143.357 1.00 51.27 525 LEU A C 1
ATOM 2367 O O . LEU A 1 316 ? -28.423 52.953 -143.209 1.00 50.85 525 LEU A O 1
ATOM 2372 N N . ASP A 1 317 ? -28.679 51.141 -144.542 1.00 52.01 526 ASP A N 1
ATOM 2373 C CA . ASP A 1 317 ? -28.402 51.861 -145.777 1.00 42.92 526 ASP A CA 1
ATOM 2374 C C . ASP A 1 317 ? -29.503 52.871 -146.077 1.00 41.53 526 ASP A C 1
ATOM 2375 O O . ASP A 1 317 ? -30.683 52.643 -145.797 1.00 41.12 526 ASP A O 1
ATOM 2380 N N . GLN A 1 318 ? -29.102 54.002 -146.653 1.00 41.11 527 GLN A N 1
ATOM 2381 C CA . GLN A 1 318 ? -30.024 55.053 -147.058 1.00 67.28 527 GLN A CA 1
ATOM 2382 C C . GLN A 1 318 ? -29.742 55.443 -148.502 1.00 80.58 527 GLN A C 1
ATOM 2383 O O . GLN A 1 318 ? -28.581 55.501 -148.924 1.00 39.84 527 GLN A O 1
ATOM 2389 N N . ASN A 1 319 ? -30.812 55.694 -149.263 1.00 63.68 528 ASN A N 1
ATOM 2390 C CA . ASN A 1 319 ? -30.697 56.140 -150.652 1.00 50.36 528 ASN A CA 1
ATOM 2391 C C . ASN A 1 319 ? -30.232 57.594 -150.647 1.00 46.51 528 ASN A C 1
ATOM 2392 O O . ASN A 1 319 ? -31.020 58.541 -150.724 1.00 32.88 528 ASN A O 1
ATOM 2397 N N . ASP A 1 320 ? -28.914 57.764 -150.539 1.00 47.38 529 ASP A N 1
ATOM 2398 C CA . ASP A 1 320 ? -28.281 59.077 -150.514 1.00 58.59 529 ASP A CA 1
ATOM 2399 C C . ASP A 1 320 ? -27.197 59.201 -151.580 1.00 64.78 529 ASP A C 1
ATOM 2400 O O . ASP A 1 320 ? -26.249 59.973 -151.419 1.00 66.52 529 ASP A O 1
ATOM 2405 N N . ASN A 1 321 ? -27.328 58.448 -152.675 1.00 67.22 530 ASN A N 1
ATOM 2406 C CA . ASN A 1 321 ? -26.366 58.475 -153.774 1.00 69.24 530 ASN A CA 1
ATOM 2407 C C . ASN A 1 321 ? -27.112 58.366 -155.093 1.00 59.87 530 ASN A C 1
ATOM 2408 O O . ASN A 1 321 ? -27.857 57.405 -155.312 1.00 46.24 530 ASN A O 1
ATOM 2413 N N . THR A 1 322 ? -26.914 59.353 -155.961 1.00 60.09 531 THR A N 1
ATOM 2414 C CA . THR A 1 322 ? -27.456 59.291 -157.305 1.00 58.35 531 THR A CA 1
ATOM 2415 C C . THR A 1 322 ? -26.706 58.227 -158.106 1.00 60.16 531 THR A C 1
ATOM 2416 O O . THR A 1 322 ? -25.520 57.983 -157.866 1.00 59.40 531 THR A O 1
ATOM 2420 N N . PRO A 1 323 ? -27.384 57.547 -159.029 1.00 54.12 532 PRO A N 1
ATOM 2421 C CA . PRO A 1 323 ? -26.671 56.649 -159.946 1.00 49.82 532 PRO A CA 1
ATOM 2422 C C . PRO A 1 323 ? -25.651 57.399 -160.796 1.00 38.91 532 PRO A C 1
ATOM 2423 O O . PRO A 1 323 ? -25.871 58.541 -161.204 1.00 29.28 532 PRO A O 1
ATOM 2427 N N . GLU A 1 324 ? -24.518 56.746 -161.041 1.00 29.03 533 GLU A N 1
ATOM 2428 C CA . GLU A 1 324 ? -23.506 57.238 -161.966 1.00 39.28 533 GLU A CA 1
ATOM 2429 C C . GLU A 1 324 ? -23.684 56.539 -163.308 1.00 41.34 533 GLU A C 1
ATOM 2430 O O . GLU A 1 324 ? -23.848 55.316 -163.355 1.00 34.27 533 GLU A O 1
ATOM 2436 N N . ILE A 1 325 ? -23.645 57.305 -164.391 1.00 44.78 534 ILE A N 1
ATOM 2437 C CA . ILE A 1 325 ? -23.713 56.752 -165.738 1.00 48.75 534 ILE A CA 1
ATOM 2438 C C . ILE A 1 325 ? -22.286 56.728 -166.271 1.00 48.73 534 ILE A C 1
ATOM 2439 O O . ILE A 1 325 ? -21.771 57.739 -166.755 1.00 41.77 534 ILE A O 1
ATOM 2444 N N . LEU A 1 326 ? -21.638 55.565 -166.182 1.00 51.55 535 LEU A N 1
ATOM 2445 C CA . LEU A 1 326 ? -20.248 55.451 -166.609 1.00 55.79 535 LEU A CA 1
ATOM 2446 C C . LEU A 1 326 ? -20.097 55.466 -168.124 1.00 68.00 535 LEU A C 1
ATOM 2447 O O . LEU A 1 326 ? -18.998 55.744 -168.616 1.00 69.67 535 LEU A O 1
ATOM 2452 N N . TYR A 1 327 ? -21.164 55.175 -168.865 1.00 71.87 536 TYR A N 1
ATOM 2453 C CA . TYR A 1 327 ? -21.124 55.109 -170.325 1.00 56.31 536 TYR A CA 1
ATOM 2454 C C . TYR A 1 327 ? -22.458 55.589 -170.900 1.00 58.31 536 TYR A C 1
ATOM 2455 O O . TYR A 1 327 ? -23.514 55.081 -170.527 1.00 62.82 536 TYR A O 1
ATOM 2464 N N . PRO A 1 328 ? -22.418 56.570 -171.814 1.00 61.82 537 PRO A N 1
ATOM 2465 C CA . PRO A 1 328 ? -21.202 57.223 -172.302 1.00 65.89 537 PRO A CA 1
ATOM 2466 C C . PRO A 1 328 ? -20.789 58.447 -171.485 1.00 67.80 537 PRO A C 1
ATOM 2467 O O . PRO A 1 328 ? -21.585 58.999 -170.724 1.00 67.52 537 PRO A O 1
ATOM 2471 N N . THR A 1 329 ? -19.538 58.860 -171.649 1.00 77.17 538 THR A N 1
ATOM 2472 C CA . THR A 1 329 ? -19.026 60.122 -171.128 1.00 87.33 538 THR A CA 1
ATOM 2473 C C . THR A 1 329 ? -18.473 60.957 -172.289 1.00 98.92 538 THR A C 1
ATOM 2474 O O . THR A 1 329 ? -18.612 60.602 -173.460 1.00 104.02 538 THR A O 1
ATOM 2478 N N . ILE A 1 330 ? -17.832 62.073 -171.951 1.00 99.40 539 ILE A N 1
ATOM 2479 C CA . ILE A 1 330 ? -17.347 63.010 -172.961 1.00 99.36 539 ILE A CA 1
ATOM 2480 C C . ILE A 1 330 ? -15.901 62.694 -173.351 1.00 100.62 539 ILE A C 1
ATOM 2481 O O . ILE A 1 330 ? -15.565 62.563 -174.531 1.00 94.55 539 ILE A O 1
ATOM 2486 N N . SER A 1 335 ? -12.248 60.500 -178.769 1.00 135.97 544 SER A N 1
ATOM 2487 C CA . SER A 1 335 ? -13.321 59.532 -178.979 1.00 137.95 544 SER A CA 1
ATOM 2488 C C . SER A 1 335 ? -14.647 60.235 -179.270 1.00 145.41 544 SER A C 1
ATOM 2489 O O . SER A 1 335 ? -15.170 60.964 -178.425 1.00 149.62 544 SER A O 1
ATOM 2492 N N . THR A 1 336 ? -15.183 60.010 -180.468 1.00 151.48 545 THR A N 1
ATOM 2493 C CA . THR A 1 336 ? -16.498 60.534 -180.806 1.00 152.19 545 THR A CA 1
ATOM 2494 C C . THR A 1 336 ? -17.545 59.955 -179.865 1.00 147.35 545 THR A C 1
ATOM 2495 O O . THR A 1 336 ? -17.713 58.732 -179.779 1.00 147.80 545 THR A O 1
ATOM 2499 N N . GLY A 1 337 ? -18.259 60.844 -179.163 1.00 135.13 546 GLY A N 1
ATOM 2500 C CA . GLY A 1 337 ? -19.369 60.405 -178.330 1.00 124.99 546 GLY A CA 1
ATOM 2501 C C . GLY A 1 337 ? -20.491 59.771 -179.123 1.00 108.18 546 GLY A C 1
ATOM 2502 O O . GLY A 1 337 ? -21.473 59.307 -178.532 1.00 106.19 546 GLY A O 1
ATOM 2503 N N . VAL A 1 338 ? -20.352 59.715 -180.440 1.00 96.95 547 VAL A N 1
ATOM 2504 C CA . VAL A 1 338 ? -21.419 59.245 -181.314 1.00 78.13 547 VAL A CA 1
ATOM 2505 C C . VAL A 1 338 ? -21.327 57.729 -181.469 1.00 63.42 547 VAL A C 1
ATOM 2506 O O . VAL A 1 338 ? -20.300 57.204 -181.909 1.00 49.54 547 VAL A O 1
ATOM 2510 N N . GLU A 1 339 ? -22.410 57.025 -181.137 1.00 65.09 548 GLU A N 1
ATOM 2511 C CA . GLU A 1 339 ? -22.515 55.612 -181.472 1.00 60.70 548 GLU A CA 1
ATOM 2512 C C . GLU A 1 339 ? -23.039 55.473 -182.895 1.00 60.36 548 GLU A C 1
ATOM 2513 O O . GLU A 1 339 ? -23.717 56.364 -183.416 1.00 61.84 548 GLU A O 1
ATOM 2519 N N . LEU A 1 340 ? -22.702 54.359 -183.537 1.00 59.65 549 LEU A N 1
ATOM 2520 C CA . LEU A 1 340 ? -23.085 54.135 -184.923 1.00 66.64 549 LEU A CA 1
ATOM 2521 C C . LEU A 1 340 ? -24.108 53.010 -185.018 1.00 66.25 549 LEU A C 1
ATOM 2522 O O . LEU A 1 340 ? -24.233 52.174 -184.119 1.00 56.03 549 LEU A O 1
ATOM 2527 N N . THR A 1 341 ? -24.857 53.014 -186.126 1.00 73.15 550 THR A N 1
ATOM 2528 C CA . THR A 1 341 ? -25.837 51.981 -186.429 1.00 75.19 550 THR A CA 1
ATOM 2529 C C . THR A 1 341 ? -25.953 51.810 -187.942 1.00 73.19 550 THR A C 1
ATOM 2530 O O . THR A 1 341 ? -26.111 52.813 -188.661 1.00 73.98 550 THR A O 1
ATOM 2534 N N . PRO A 1 342 ? -25.869 50.582 -188.450 1.00 72.46 551 PRO A N 1
ATOM 2535 C CA . PRO A 1 342 ? -25.887 50.380 -189.902 1.00 72.61 551 PRO A CA 1
ATOM 2536 C C . PRO A 1 342 ? -27.266 50.628 -190.488 1.00 74.70 551 PRO A C 1
ATOM 2537 O O . PRO A 1 342 ? -28.294 50.410 -189.842 1.00 76.24 551 PRO A O 1
ATOM 2541 N N . ARG A 1 343 ? -27.278 51.090 -191.740 1.00 76.97 552 ARG A N 1
ATOM 2542 C CA . ARG A 1 343 ? -28.548 51.278 -192.431 1.00 71.99 552 ARG A CA 1
ATOM 2543 C C . ARG A 1 343 ? -29.225 49.944 -192.719 1.00 59.08 552 ARG A C 1
ATOM 2544 O O . ARG A 1 343 ? -30.459 49.865 -192.734 1.00 53.30 552 ARG A O 1
ATOM 2552 N N . SER A 1 344 ? -28.438 48.886 -192.919 1.00 60.10 553 SER A N 1
ATOM 2553 C CA . SER A 1 344 ? -28.947 47.545 -193.171 1.00 68.77 553 SER A CA 1
ATOM 2554 C C . SER A 1 344 ? -29.145 46.730 -191.891 1.00 78.81 553 SER A C 1
ATOM 2555 O O . SER A 1 344 ? -29.278 45.504 -191.967 1.00 86.37 553 SER A O 1
ATOM 2558 N N . ALA A 1 345 ? -29.172 47.379 -190.727 1.00 78.80 554 ALA A N 1
ATOM 2559 C CA . ALA A 1 345 ? -29.265 46.662 -189.459 1.00 76.91 554 ALA A CA 1
ATOM 2560 C C . ALA A 1 345 ? -30.677 46.126 -189.264 1.00 64.06 554 ALA A C 1
ATOM 2561 O O . ALA A 1 345 ? -31.650 46.888 -189.299 1.00 58.06 554 ALA A O 1
ATOM 2563 N N . ASP A 1 346 ? -30.785 44.811 -189.057 1.00 57.60 555 ASP A N 1
ATOM 2564 C CA . ASP A 1 346 ? -32.069 44.179 -188.805 1.00 60.94 555 ASP A CA 1
ATOM 2565 C C . ASP A 1 346 ? -32.726 44.774 -187.562 1.00 63.82 555 ASP A C 1
ATOM 2566 O O . ASP A 1 346 ? -32.056 45.388 -186.728 1.00 70.02 555 ASP A O 1
ATOM 2571 N N . PRO A 1 347 ? -34.043 44.621 -187.423 1.00 58.17 556 PRO A N 1
ATOM 2572 C CA . PRO A 1 347 ? -34.681 44.972 -186.152 1.00 48.23 556 PRO A CA 1
ATOM 2573 C C . PRO A 1 347 ? -34.063 44.180 -185.012 1.00 47.42 556 PRO A C 1
ATOM 2574 O O . PRO A 1 347 ? -33.832 42.973 -185.119 1.00 39.74 556 PRO A O 1
ATOM 2578 N N . GLY A 1 348 ? -33.784 44.877 -183.917 1.00 57.87 557 GLY A N 1
ATOM 2579 C CA . GLY A 1 348 ? -33.133 44.277 -182.777 1.00 55.87 557 GLY A CA 1
ATOM 2580 C C . GLY A 1 348 ? -31.635 44.444 -182.737 1.00 58.07 557 GLY A C 1
ATOM 2581 O O . GLY A 1 348 ? -30.989 43.851 -181.864 1.00 62.70 557 GLY A O 1
ATOM 2582 N N . TYR A 1 349 ? -31.059 45.219 -183.655 1.00 58.26 558 TYR A N 1
ATOM 2583 C CA . TYR A 1 349 ? -29.623 45.455 -183.639 1.00 49.87 558 TYR A CA 1
ATOM 2584 C C . TYR A 1 349 ? -29.235 46.192 -182.366 1.00 42.80 558 TYR A C 1
ATOM 2585 O O . TYR A 1 349 ? -29.874 47.178 -181.986 1.00 40.23 558 TYR A O 1
ATOM 2594 N N . LEU A 1 350 ? -28.183 45.712 -181.711 1.00 28.25 559 LEU A N 1
ATOM 2595 C CA . LEU A 1 350 ? -27.711 46.296 -180.459 1.00 28.68 559 LEU A CA 1
ATOM 2596 C C . LEU A 1 350 ? -26.868 47.522 -180.791 1.00 24.62 559 LEU A C 1
ATOM 2597 O O . LEU A 1 350 ? -25.661 47.430 -181.024 1.00 24.71 559 LEU A O 1
ATOM 2602 N N . VAL A 1 351 ? -27.521 48.688 -180.818 1.00 25.23 560 VAL A N 1
ATOM 2603 C CA . VAL A 1 351 ? -26.828 49.938 -181.132 1.00 34.66 560 VAL A CA 1
ATOM 2604 C C . VAL A 1 351 ? -25.796 50.255 -180.061 1.00 43.23 560 VAL A C 1
ATOM 2605 O O . VAL A 1 351 ? -24.596 50.357 -180.341 1.00 58.37 560 VAL A O 1
ATOM 2609 N N . THR A 1 352 ? -26.249 50.437 -178.823 1.00 53.66 561 THR A N 1
ATOM 2610 C CA . THR A 1 352 ? -25.330 50.677 -177.719 1.00 54.14 561 THR A CA 1
ATOM 2611 C C . THR A 1 352 ? -25.934 50.075 -176.456 1.00 51.46 561 THR A C 1
ATOM 2612 O O . THR A 1 352 ? -26.994 49.449 -176.493 1.00 52.57 561 THR A O 1
ATOM 2616 N N . LYS A 1 353 ? -25.233 50.240 -175.336 1.00 51.48 562 LYS A N 1
ATOM 2617 C CA . LYS A 1 353 ? -25.717 49.779 -174.040 1.00 43.75 562 LYS A CA 1
ATOM 2618 C C . LYS A 1 353 ? -25.250 50.752 -172.973 1.00 35.80 562 LYS A C 1
ATOM 2619 O O . LYS A 1 353 ? -24.054 51.046 -172.882 1.00 27.16 562 LYS A O 1
ATOM 2625 N N . VAL A 1 354 ? -26.192 51.251 -172.175 1.00 41.66 563 VAL A N 1
ATOM 2626 C CA . VAL A 1 354 ? -25.875 52.220 -171.132 1.00 46.39 563 VAL A CA 1
ATOM 2627 C C . VAL A 1 354 ? -25.350 51.479 -169.911 1.00 44.65 563 VAL A C 1
ATOM 2628 O O . VAL A 1 354 ? -25.963 50.511 -169.443 1.00 23.88 563 VAL A O 1
ATOM 2632 N N . VAL A 1 355 ? -24.204 51.921 -169.404 1.00 44.26 564 VAL A N 1
ATOM 2633 C CA . VAL A 1 355 ? -23.595 51.362 -168.203 1.00 47.28 564 VAL A CA 1
ATOM 2634 C C . VAL A 1 355 ? -23.783 52.360 -167.071 1.00 51.64 564 VAL A C 1
ATOM 2635 O O . VAL A 1 355 ? -23.450 53.544 -167.214 1.00 47.49 564 VAL A O 1
ATOM 2639 N N . ALA A 1 356 ? -24.311 51.884 -165.947 1.00 50.29 565 ALA A N 1
ATOM 2640 C CA . ALA A 1 356 ? -24.541 52.741 -164.796 1.00 49.41 565 ALA A CA 1
ATOM 2641 C C . ALA A 1 356 ? -24.390 51.913 -163.528 1.00 48.47 565 ALA A C 1
ATOM 2642 O O . ALA A 1 356 ? -24.636 50.704 -163.528 1.00 42.10 565 ALA A O 1
ATOM 2644 N N . VAL A 1 357 ? -23.969 52.576 -162.448 1.00 53.10 566 VAL A N 1
ATOM 2645 C CA . VAL A 1 357 ? -23.769 51.950 -161.145 1.00 52.41 566 VAL A CA 1
ATOM 2646 C C . VAL A 1 357 ? -24.390 52.848 -160.078 1.00 56.43 566 VAL A C 1
ATOM 2647 O O . VAL A 1 357 ? -24.841 53.960 -160.355 1.00 53.88 566 VAL A O 1
ATOM 2651 N N . ASP A 1 358 ? -24.419 52.348 -158.842 1.00 26.75 567 ASP A N 1
ATOM 2652 C CA . ASP A 1 358 ? -24.998 53.098 -157.727 1.00 56.31 567 ASP A CA 1
ATOM 2653 C C . ASP A 1 358 ? -24.287 52.692 -156.442 1.00 50.97 567 ASP A C 1
ATOM 2654 O O . ASP A 1 358 ? -24.247 51.504 -156.108 1.00 27.41 567 ASP A O 1
ATOM 2659 N N . LYS A 1 359 ? -23.730 53.674 -155.721 1.00 57.94 568 LYS A N 1
ATOM 2660 C CA . LYS A 1 359 ? -22.922 53.367 -154.538 1.00 63.55 568 LYS A CA 1
ATOM 2661 C C . LYS A 1 359 ? -23.728 52.682 -153.441 1.00 66.27 568 LYS A C 1
ATOM 2662 O O . LYS A 1 359 ? -23.150 51.967 -152.614 1.00 62.25 568 LYS A O 1
ATOM 2668 N N . ASP A 1 360 ? -25.044 52.889 -153.409 1.00 66.35 569 ASP A N 1
ATOM 2669 C CA . ASP A 1 360 ? -25.904 52.355 -152.357 1.00 56.81 569 ASP A CA 1
ATOM 2670 C C . ASP A 1 360 ? -26.044 50.841 -152.527 1.00 56.55 569 ASP A C 1
ATOM 2671 O O . ASP A 1 360 ? -25.343 50.204 -153.318 1.00 66.14 569 ASP A O 1
ATOM 2676 N N . SER A 1 361 ? -26.968 50.243 -151.779 1.00 44.57 570 SER A N 1
ATOM 2677 C CA . SER A 1 361 ? -27.161 48.802 -151.788 1.00 45.68 570 SER A CA 1
ATOM 2678 C C . SER A 1 361 ? -28.649 48.494 -151.913 1.00 43.34 570 SER A C 1
ATOM 2679 O O . SER A 1 361 ? -29.502 49.380 -151.803 1.00 39.35 570 SER A O 1
ATOM 2682 N N . GLY A 1 362 ? -28.951 47.223 -152.174 1.00 47.92 571 GLY A N 1
ATOM 2683 C CA . GLY A 1 362 ? -30.331 46.758 -152.216 1.00 26.66 571 GLY A CA 1
ATOM 2684 C C . GLY A 1 362 ? -31.177 47.487 -153.236 1.00 38.07 571 GLY A C 1
ATOM 2685 O O . GLY A 1 362 ? -30.752 47.740 -154.369 1.00 65.44 571 GLY A O 1
ATOM 2686 N N . GLN A 1 363 ? -32.406 47.828 -152.834 1.00 60.99 572 GLN A N 1
ATOM 2687 C CA . GLN A 1 363 ? -33.288 48.569 -153.730 1.00 38.95 572 GLN A CA 1
ATOM 2688 C C . GLN A 1 363 ? -32.706 49.925 -154.101 1.00 49.82 572 GLN A C 1
ATOM 2689 O O . GLN A 1 363 ? -33.020 50.453 -155.171 1.00 59.95 572 GLN A O 1
ATOM 2695 N N . ASN A 1 364 ? -31.865 50.508 -153.242 1.00 38.66 573 ASN A N 1
ATOM 2696 C CA . ASN A 1 364 ? -31.240 51.781 -153.577 1.00 32.39 573 ASN A CA 1
ATOM 2697 C C . ASN A 1 364 ? -30.155 51.639 -154.645 1.00 36.79 573 ASN A C 1
ATOM 2698 O O . ASN A 1 364 ? -29.724 52.655 -155.205 1.00 31.60 573 ASN A O 1
ATOM 2703 N N . ALA A 1 365 ? -29.707 50.414 -154.941 1.00 40.27 574 ALA A N 1
ATOM 2704 C CA . ALA A 1 365 ? -28.760 50.149 -156.019 1.00 50.24 574 ALA A CA 1
ATOM 2705 C C . ALA A 1 365 ? -29.408 49.417 -157.187 1.00 49.57 574 ALA A C 1
ATOM 2706 O O . ALA A 1 365 ? -28.699 48.880 -158.045 1.00 60.00 574 ALA A O 1
ATOM 2708 N N . TRP A 1 366 ? -30.737 49.381 -157.229 1.00 63.42 575 TRP A N 1
ATOM 2709 C CA . TRP A 1 366 ? -31.487 48.697 -158.276 1.00 54.50 575 TRP A CA 1
ATOM 2710 C C . TRP A 1 366 ? -31.836 49.721 -159.349 1.00 47.20 575 TRP A C 1
ATOM 2711 O O . TRP A 1 366 ? -32.658 50.616 -159.121 1.00 27.02 575 TRP A O 1
ATOM 2722 N N . LEU A 1 367 ? -31.207 49.591 -160.514 1.00 57.07 576 LEU A N 1
ATOM 2723 C CA . LEU A 1 367 ? -31.320 50.571 -161.584 1.00 52.03 576 LEU A CA 1
ATOM 2724 C C . LEU A 1 367 ? -32.323 50.132 -162.643 1.00 45.59 576 LEU A C 1
ATOM 2725 O O . LEU A 1 367 ? -32.391 48.952 -163.005 1.00 36.73 576 LEU A O 1
ATOM 2730 N N . SER A 1 368 ? -33.092 51.097 -163.145 1.00 49.54 577 SER A N 1
ATOM 2731 C CA . SER A 1 368 ? -33.995 50.885 -164.269 1.00 48.50 577 SER A CA 1
ATOM 2732 C C . SER A 1 368 ? -33.852 52.048 -165.237 1.00 54.28 577 SER A C 1
ATOM 2733 O O . SER A 1 368 ? -33.987 53.210 -164.840 1.00 51.01 577 SER A O 1
ATOM 2736 N N . TYR A 1 369 ? -33.600 51.729 -166.503 1.00 53.81 578 TYR A N 1
ATOM 2737 C CA . TYR A 1 369 ? -33.340 52.715 -167.543 1.00 48.59 578 TYR A CA 1
ATOM 2738 C C . TYR A 1 369 ? -34.552 52.801 -168.460 1.00 44.20 578 TYR A C 1
ATOM 2739 O O . TYR A 1 369 ? -35.051 51.772 -168.928 1.00 44.47 578 TYR A O 1
ATOM 2748 N N . ARG A 1 370 ? -35.018 54.016 -168.731 1.00 42.60 579 ARG A N 1
ATOM 2749 C CA . ARG A 1 370 ? -36.159 54.196 -169.611 1.00 50.25 579 ARG A CA 1
ATOM 2750 C C . ARG A 1 370 ? -35.865 55.297 -170.618 1.00 54.96 579 ARG A C 1
ATOM 2751 O O . ARG A 1 370 ? -35.004 56.153 -170.402 1.00 60.94 579 ARG A O 1
ATOM 2759 N N . LEU A 1 371 ? -36.594 55.257 -171.730 1.00 45.64 580 LEU A N 1
ATOM 2760 C CA . LEU A 1 371 ? -36.432 56.225 -172.805 1.00 46.97 580 LEU A CA 1
ATOM 2761 C C . LEU A 1 371 ? -37.293 57.449 -172.512 1.00 38.16 580 LEU A C 1
ATOM 2762 O O . LEU A 1 371 ? -38.518 57.336 -172.389 1.00 30.03 580 LEU A O 1
ATOM 2767 N N . LEU A 1 372 ? -36.651 58.614 -172.397 1.00 40.92 581 LEU A N 1
ATOM 2768 C CA . LEU A 1 372 ? -37.354 59.853 -172.077 1.00 56.07 581 LEU A CA 1
ATOM 2769 C C . LEU A 1 372 ? -37.781 60.620 -173.324 1.00 69.77 581 LEU A C 1
ATOM 2770 O O . LEU A 1 372 ? -38.955 60.975 -173.462 1.00 79.22 581 LEU A O 1
ATOM 2775 N N . LYS A 1 373 ? -36.844 60.896 -174.228 1.00 73.53 582 LYS A N 1
ATOM 2776 C CA . LYS A 1 373 ? -37.120 61.688 -175.418 1.00 74.10 582 LYS A CA 1
ATOM 2777 C C . LYS A 1 373 ? -36.310 61.126 -176.574 1.00 70.48 582 LYS A C 1
ATOM 2778 O O . LYS A 1 373 ? -35.167 60.701 -176.385 1.00 73.13 582 LYS A O 1
ATOM 2784 N N . ALA A 1 374 ? -36.903 61.120 -177.766 1.00 68.83 583 ALA A N 1
ATOM 2785 C CA . ALA A 1 374 ? -36.272 60.521 -178.936 1.00 64.94 583 ALA A CA 1
ATOM 2786 C C . ALA A 1 374 ? -36.518 61.397 -180.153 1.00 69.36 583 ALA A C 1
ATOM 2787 O O . ALA A 1 374 ? -37.634 61.889 -180.352 1.00 60.44 583 ALA A O 1
ATOM 2789 N N . SER A 1 375 ? -35.470 61.593 -180.961 1.00 79.32 584 SER A N 1
ATOM 2790 C CA . SER A 1 375 ? -35.616 62.362 -182.194 1.00 75.33 584 SER A CA 1
ATOM 2791 C C . SER A 1 375 ? -36.585 61.685 -183.155 1.00 76.93 584 SER A C 1
ATOM 2792 O O . SER A 1 375 ? -37.417 62.351 -183.782 1.00 82.21 584 SER A O 1
ATOM 2795 N N . GLU A 1 376 ? -36.487 60.367 -183.291 1.00 75.37 585 GLU A N 1
ATOM 2796 C CA . GLU A 1 376 ? -37.448 59.572 -184.060 1.00 78.58 585 GLU A CA 1
ATOM 2797 C C . GLU A 1 376 ? -38.056 58.540 -183.122 1.00 62.20 585 GLU A C 1
ATOM 2798 O O . GLU A 1 376 ? -37.341 57.625 -182.670 1.00 62.23 585 GLU A O 1
ATOM 2804 N N . PRO A 1 377 ? -39.355 58.628 -182.814 1.00 56.62 586 PRO A N 1
ATOM 2805 C CA . PRO A 1 377 ? -39.879 57.898 -181.639 1.00 59.08 586 PRO A CA 1
ATOM 2806 C C . PRO A 1 377 ? -39.787 56.383 -181.741 1.00 67.33 586 PRO A C 1
ATOM 2807 O O . PRO A 1 377 ? -39.243 55.739 -180.837 1.00 89.69 586 PRO A O 1
ATOM 2811 N N . GLY A 1 378 ? -40.305 55.790 -182.808 1.00 50.97 587 GLY A N 1
ATOM 2812 C CA . GLY A 1 378 ? -40.366 54.344 -182.822 1.00 47.51 587 GLY A CA 1
ATOM 2813 C C . GLY A 1 378 ? -39.104 53.633 -183.244 1.00 48.44 587 GLY A C 1
ATOM 2814 O O . GLY A 1 378 ? -39.120 52.409 -183.395 1.00 55.57 587 GLY A O 1
ATOM 2815 N N . LEU A 1 379 ? -37.998 54.354 -183.432 1.00 36.20 588 LEU A N 1
ATOM 2816 C CA . LEU A 1 379 ? -36.814 53.723 -184.003 1.00 36.92 588 LEU A CA 1
ATOM 2817 C C . LEU A 1 379 ? -36.113 52.830 -182.986 1.00 42.36 588 LEU A C 1
ATOM 2818 O O . LEU A 1 379 ? -35.798 51.670 -183.278 1.00 34.80 588 LEU A O 1
ATOM 2823 N N . PHE A 1 380 ? -35.861 53.349 -181.790 1.00 56.53 589 PHE A N 1
ATOM 2824 C CA . PHE A 1 380 ? -35.047 52.660 -180.801 1.00 53.05 589 PHE A CA 1
ATOM 2825 C C . PHE A 1 380 ? -35.895 52.176 -179.629 1.00 52.39 589 PHE A C 1
ATOM 2826 O O . PHE A 1 380 ? -37.070 52.524 -179.479 1.00 46.48 589 PHE A O 1
ATOM 2834 N N . SER A 1 381 ? -35.266 51.353 -178.793 1.00 54.08 590 SER A N 1
ATOM 2835 C CA . SER A 1 381 ? -35.891 50.821 -177.589 1.00 49.33 590 SER A CA 1
ATOM 2836 C C . SER A 1 381 ? -34.821 50.660 -176.522 1.00 47.43 590 SER A C 1
ATOM 2837 O O . SER A 1 381 ? -33.771 50.058 -176.778 1.00 36.56 590 SER A O 1
ATOM 2840 N N . VAL A 1 382 ? -35.091 51.195 -175.335 1.00 59.21 591 VAL A N 1
ATOM 2841 C CA . VAL A 1 382 ? -34.170 51.126 -174.208 1.00 49.70 591 VAL A CA 1
ATOM 2842 C C . VAL A 1 382 ? -34.632 50.014 -173.277 1.00 46.43 591 VAL A C 1
ATOM 2843 O O . VAL A 1 382 ? -35.758 50.051 -172.764 1.00 60.01 591 VAL A O 1
ATOM 2847 N N . GLY A 1 383 ? -33.769 49.023 -173.069 1.00 29.12 592 GLY A N 1
ATOM 2848 C CA . GLY A 1 383 ? -34.066 47.948 -172.144 1.00 23.72 592 GLY A CA 1
ATOM 2849 C C . GLY A 1 383 ? -34.261 48.476 -170.739 1.00 68.00 592 GLY A C 1
ATOM 2850 O O . GLY A 1 383 ? -33.407 49.205 -170.227 1.00 81.36 592 GLY A O 1
ATOM 2851 N N . LEU A 1 384 ? -35.383 48.122 -170.107 1.00 59.11 593 LEU A N 1
ATOM 2852 C CA . LEU A 1 384 ? -35.710 48.693 -168.804 1.00 55.04 593 LEU A CA 1
ATOM 2853 C C . LEU A 1 384 ? -34.642 48.357 -167.771 1.00 51.81 593 LEU A C 1
ATOM 2854 O O . LEU A 1 384 ? -34.108 49.248 -167.099 1.00 48.39 593 LEU A O 1
ATOM 2859 N N . HIS A 1 385 ? -34.300 47.078 -167.644 1.00 45.05 594 HIS A N 1
ATOM 2860 C CA . HIS A 1 385 ? -33.383 46.629 -166.607 1.00 42.11 594 HIS A CA 1
ATOM 2861 C C . HIS A 1 385 ? -31.982 46.330 -167.120 1.00 47.91 594 HIS A C 1
ATOM 2862 O O . HIS A 1 385 ? -31.119 45.952 -166.323 1.00 48.84 594 HIS A O 1
ATOM 2869 N N . THR A 1 386 ? -31.728 46.486 -168.423 1.00 55.89 595 THR A N 1
ATOM 2870 C CA . THR A 1 386 ? -30.398 46.265 -168.973 1.00 39.97 595 THR A CA 1
ATOM 2871 C C . THR A 1 386 ? -29.760 47.506 -169.575 1.00 28.88 595 THR A C 1
ATOM 2872 O O . THR A 1 386 ? -28.536 47.523 -169.738 1.00 34.15 595 THR A O 1
ATOM 2876 N N . GLY A 1 387 ? -30.536 48.539 -169.896 1.00 22.98 596 GLY A N 1
ATOM 2877 C CA . GLY A 1 387 ? -29.953 49.725 -170.488 1.00 60.56 596 GLY A CA 1
ATOM 2878 C C . GLY A 1 387 ? -29.422 49.528 -171.887 1.00 52.92 596 GLY A C 1
ATOM 2879 O O . GLY A 1 387 ? -28.547 50.283 -172.324 1.00 42.40 596 GLY A O 1
ATOM 2880 N N . GLU A 1 388 ? -29.923 48.524 -172.600 1.00 52.86 597 GLU A N 1
ATOM 2881 C CA . GLU A 1 388 ? -29.509 48.266 -173.971 1.00 36.11 597 GLU A CA 1
ATOM 2882 C C . GLU A 1 388 ? -30.337 49.125 -174.917 1.00 38.50 597 GLU A C 1
ATOM 2883 O O . GLU A 1 388 ? -31.568 49.007 -174.954 1.00 42.21 597 GLU A O 1
ATOM 2889 N N . VAL A 1 389 ? -29.668 49.996 -175.664 1.00 37.46 598 VAL A N 1
ATOM 2890 C CA . VAL A 1 389 ? -30.309 50.789 -176.705 1.00 43.88 598 VAL A CA 1
ATOM 2891 C C . VAL A 1 389 ? -30.250 50.001 -178.008 1.00 37.88 598 VAL A C 1
ATOM 2892 O O . VAL A 1 389 ? -29.160 49.770 -178.552 1.00 35.73 598 VAL A O 1
ATOM 2896 N N . ARG A 1 390 ? -31.423 49.593 -178.503 1.00 35.26 599 ARG A N 1
ATOM 2897 C CA . ARG A 1 390 ? -31.546 48.734 -179.676 1.00 44.26 599 ARG A CA 1
ATOM 2898 C C . ARG A 1 390 ? -32.480 49.365 -180.703 1.00 60.40 599 ARG A C 1
ATOM 2899 O O . ARG A 1 390 ? -33.113 50.396 -180.458 1.00 66.27 599 ARG A O 1
ATOM 2907 N N . THR A 1 391 ? -32.561 48.725 -181.869 1.00 58.90 600 THR A N 1
ATOM 2908 C CA . THR A 1 391 ? -33.470 49.144 -182.928 1.00 52.56 600 THR A CA 1
ATOM 2909 C C . THR A 1 391 ? -34.805 48.425 -182.767 1.00 48.34 600 THR A C 1
ATOM 2910 O O . THR A 1 391 ? -34.839 47.209 -182.548 1.00 49.76 600 THR A O 1
ATOM 2914 N N . ALA A 1 392 ? -35.902 49.177 -182.876 1.00 50.88 601 ALA A N 1
ATOM 2915 C CA . ALA A 1 392 ? -37.240 48.608 -182.783 1.00 57.11 601 ALA A CA 1
ATOM 2916 C C . ALA A 1 392 ? -37.857 48.287 -184.137 1.00 68.31 601 ALA A C 1
ATOM 2917 O O . ALA A 1 392 ? -38.838 47.536 -184.193 1.00 73.05 601 ALA A O 1
ATOM 2919 N N . ARG A 1 393 ? -37.320 48.841 -185.221 1.00 68.94 602 ARG A N 1
ATOM 2920 C CA . ARG A 1 393 ? -37.838 48.576 -186.554 1.00 63.37 602 ARG A CA 1
ATOM 2921 C C . ARG A 1 393 ? -36.691 48.668 -187.553 1.00 61.99 602 ARG A C 1
ATOM 2922 O O . ARG A 1 393 ? -35.538 48.921 -187.189 1.00 48.06 602 ARG A O 1
ATOM 2930 N N . ALA A 1 394 ? -37.022 48.453 -188.824 1.00 66.21 603 ALA A N 1
ATOM 2931 C CA . ALA A 1 394 ? -36.053 48.604 -189.897 1.00 54.83 603 ALA A CA 1
ATOM 2932 C C . ALA A 1 394 ? -35.883 50.076 -190.253 1.00 42.04 603 ALA A C 1
ATOM 2933 O O . ALA A 1 394 ? -36.810 50.883 -190.128 1.00 37.47 603 ALA A O 1
ATOM 2935 N N . LEU A 1 395 ? -34.680 50.423 -190.700 1.00 37.98 604 LEU A N 1
ATOM 2936 C CA . LEU A 1 395 ? -34.379 51.803 -191.045 1.00 52.97 604 LEU A CA 1
ATOM 2937 C C . LEU A 1 395 ? -34.866 52.136 -192.450 1.00 69.81 604 LEU A C 1
ATOM 2938 O O . LEU A 1 395 ? -34.810 51.306 -193.363 1.00 70.61 604 LEU A O 1
ATOM 2943 N N . LEU A 1 396 ? -35.342 53.364 -192.615 1.00 74.82 605 LEU A N 1
ATOM 2944 C CA . LEU A 1 396 ? -35.893 53.837 -193.873 1.00 70.21 605 LEU A CA 1
ATOM 2945 C C . LEU A 1 396 ? -35.075 55.014 -194.386 1.00 81.37 605 LEU A C 1
ATOM 2946 O O . LEU A 1 396 ? -34.323 55.647 -193.640 1.00 79.78 605 LEU A O 1
ATOM 2951 N N . ASP A 1 397 ? -35.235 55.305 -195.680 1.00 90.15 606 ASP A N 1
ATOM 2952 C CA . ASP A 1 397 ? -34.521 56.431 -196.273 1.00 92.04 606 ASP A CA 1
ATOM 2953 C C . ASP A 1 397 ? -35.012 57.760 -195.720 1.00 92.33 606 ASP A C 1
ATOM 2954 O O . ASP A 1 397 ? -34.276 58.754 -195.752 1.00 93.21 606 ASP A O 1
ATOM 2959 N N . ARG A 1 398 ? -36.248 57.802 -195.217 1.00 94.67 607 ARG A N 1
ATOM 2960 C CA . ARG A 1 398 ? -36.743 59.028 -194.602 1.00 98.36 607 ARG A CA 1
ATOM 2961 C C . ARG A 1 398 ? -36.006 59.329 -193.302 1.00 105.17 607 ARG A C 1
ATOM 2962 O O . ARG A 1 398 ? -35.790 60.499 -192.965 1.00 114.86 607 ARG A O 1
ATOM 2970 N N . ASP A 1 399 ? -35.602 58.288 -192.567 1.00 99.21 608 ASP A N 1
ATOM 2971 C CA . ASP A 1 399 ? -34.983 58.475 -191.258 1.00 89.33 608 ASP A CA 1
ATOM 2972 C C . ASP A 1 399 ? -33.779 59.409 -191.344 1.00 87.50 608 ASP A C 1
ATOM 2973 O O . ASP A 1 399 ? -33.025 59.393 -192.322 1.00 87.48 608 ASP A O 1
ATOM 2978 N N . ALA A 1 400 ? -33.613 60.234 -190.311 1.00 80.12 609 ALA A N 1
ATOM 2979 C CA . ALA A 1 400 ? -32.609 61.289 -190.303 1.00 80.79 609 ALA A CA 1
ATOM 2980 C C . ALA A 1 400 ? -31.209 60.721 -190.080 1.00 80.30 609 ALA A C 1
ATOM 2981 O O . ALA A 1 400 ? -31.029 59.647 -189.502 1.00 84.89 609 ALA A O 1
ATOM 2983 N N . LEU A 1 401 ? -30.206 61.484 -190.527 1.00 82.03 610 LEU A N 1
ATOM 2984 C CA . LEU A 1 401 ? -28.820 61.029 -190.450 1.00 75.55 610 LEU A CA 1
ATOM 2985 C C . LEU A 1 401 ? -28.323 61.006 -189.008 1.00 73.11 610 LEU A C 1
ATOM 2986 O O . LEU A 1 401 ? -27.698 60.031 -188.572 1.00 66.67 610 LEU A O 1
ATOM 2991 N N . LYS A 1 402 ? -28.580 62.075 -188.259 1.00 71.56 611 LYS A N 1
ATOM 2992 C CA . LYS A 1 402 ? -28.122 62.212 -186.883 1.00 70.67 611 LYS A CA 1
ATOM 2993 C C . LYS A 1 402 ? -29.306 62.081 -185.935 1.00 73.83 611 LYS A C 1
ATOM 2994 O O . LYS A 1 402 ? -30.343 62.725 -186.134 1.00 69.04 611 LYS A O 1
ATOM 2996 N N . GLN A 1 403 ? -29.144 61.255 -184.905 1.00 77.45 612 GLN A N 1
ATOM 2997 C CA . GLN A 1 403 ? -30.190 60.975 -183.934 1.00 76.02 612 GLN A CA 1
ATOM 2998 C C . GLN A 1 403 ? -29.701 61.297 -182.529 1.00 80.31 612 GLN A C 1
ATOM 2999 O O . GLN A 1 403 ? -28.497 61.325 -182.256 1.00 82.31 612 GLN A O 1
ATOM 3005 N N . SER A 1 404 ? -30.656 61.528 -181.631 1.00 77.42 613 SER A N 1
ATOM 3006 C CA . SER A 1 404 ? -30.357 61.799 -180.232 1.00 68.82 613 SER A CA 1
ATOM 3007 C C . SER A 1 404 ? -31.433 61.176 -179.356 1.00 61.65 613 SER A C 1
ATOM 3008 O O . SER A 1 404 ? -32.627 61.275 -179.657 1.00 49.25 613 SER A O 1
ATOM 3011 N N . LEU A 1 405 ? -31.001 60.522 -178.281 1.00 68.32 614 LEU A N 1
ATOM 3012 C CA . LEU A 1 405 ? -31.897 59.961 -177.282 1.00 66.91 614 LEU A CA 1
ATOM 3013 C C . LEU A 1 405 ? -31.587 60.569 -175.921 1.00 62.23 614 LEU A C 1
ATOM 3014 O O . LEU A 1 405 ? -30.460 60.998 -175.657 1.00 61.20 614 LEU A O 1
ATOM 3019 N N . VAL A 1 406 ? -32.593 60.605 -175.056 1.00 62.86 615 VAL A N 1
ATOM 3020 C CA . VAL A 1 406 ? -32.427 61.059 -173.680 1.00 60.13 615 VAL A CA 1
ATOM 3021 C C . VAL A 1 406 ? -32.812 59.898 -172.777 1.00 56.44 615 VAL A C 1
ATOM 3022 O O . VAL A 1 406 ? -33.990 59.523 -172.703 1.00 63.09 615 VAL A O 1
ATOM 3026 N N . VAL A 1 407 ? -31.826 59.323 -172.093 1.00 51.03 616 VAL A N 1
ATOM 3027 C CA . VAL A 1 407 ? -32.032 58.164 -171.234 1.00 55.75 616 VAL A CA 1
ATOM 3028 C C . VAL A 1 407 ? -31.935 58.611 -169.781 1.00 56.13 616 VAL A C 1
ATOM 3029 O O . VAL A 1 407 ? -31.088 59.444 -169.427 1.00 51.58 616 VAL A O 1
ATOM 3033 N N . THR A 1 408 ? -32.819 58.061 -168.946 1.00 57.84 617 THR A N 1
ATOM 3034 C CA . THR A 1 408 ? -32.935 58.413 -167.536 1.00 57.64 617 THR A CA 1
ATOM 3035 C C . THR A 1 408 ? -32.725 57.160 -166.696 1.00 57.02 617 THR A C 1
ATOM 3036 O O . THR A 1 408 ? -33.456 56.174 -166.854 1.00 58.95 617 THR A O 1
ATOM 3040 N N . VAL A 1 409 ? -31.731 57.201 -165.810 1.00 48.39 618 VAL A N 1
ATOM 3041 C CA . VAL A 1 409 ? -31.394 56.082 -164.936 1.00 27.01 618 VAL A CA 1
ATOM 3042 C C . VAL A 1 409 ? -31.982 56.353 -163.556 1.00 73.74 618 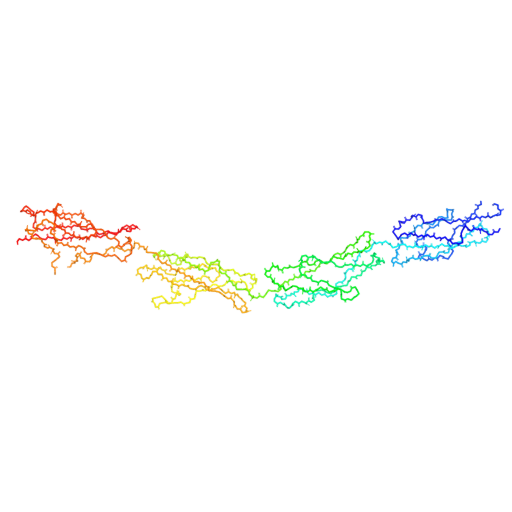VAL A C 1
ATOM 3043 O O . VAL A 1 409 ? -31.681 57.380 -162.936 1.00 81.14 618 VAL A O 1
ATOM 3047 N N . GLN A 1 410 ? -32.803 55.427 -163.063 1.00 70.83 619 GLN A N 1
ATOM 3048 C CA . GLN A 1 410 ? -33.447 55.561 -161.762 1.00 59.90 619 GLN A CA 1
ATOM 3049 C C . GLN A 1 410 ? -33.001 54.446 -160.832 1.00 56.76 619 GLN A C 1
ATOM 3050 O O . GLN A 1 410 ? -32.890 53.289 -161.245 1.00 53.51 619 GLN A O 1
ATOM 3056 N N . ASP A 1 411 ? -32.766 54.793 -159.573 1.00 63.05 620 ASP A N 1
ATOM 3057 C CA . ASP A 1 411 ? -32.698 53.789 -158.525 1.00 64.82 620 ASP A CA 1
ATOM 3058 C C . ASP A 1 411 ? -34.100 53.551 -157.964 1.00 71.90 620 ASP A C 1
ATOM 3059 O O . ASP A 1 411 ? -35.001 54.381 -158.107 1.00 77.63 620 ASP A O 1
ATOM 3064 N N . HIS A 1 412 ? -34.283 52.393 -157.329 1.00 73.23 621 HIS A N 1
ATOM 3065 C CA . HIS A 1 412 ? -35.591 51.993 -156.827 1.00 68.63 621 HIS A CA 1
ATOM 3066 C C . HIS A 1 412 ? -35.738 52.208 -155.325 1.00 73.04 621 HIS A C 1
ATOM 3067 O O . HIS A 1 412 ? -36.544 51.526 -154.683 1.00 79.64 621 HIS A O 1
ATOM 3074 N N . GLY A 1 413 ? -34.980 53.145 -154.755 1.00 69.08 622 GLY A N 1
ATOM 3075 C CA . GLY A 1 413 ? -35.093 53.465 -153.349 1.00 74.99 622 GLY A CA 1
ATOM 3076 C C . GLY A 1 413 ? -36.186 54.484 -153.075 1.00 79.40 622 GLY A C 1
ATOM 3077 O O . GLY A 1 413 ? -36.943 54.888 -153.957 1.00 81.53 622 GLY A O 1
ATOM 3078 N N . GLN A 1 414 ? -36.257 54.907 -151.816 1.00 82.24 623 GLN A N 1
ATOM 3079 C CA . GLN A 1 414 ? -37.267 55.872 -151.398 1.00 78.73 623 GLN A CA 1
ATOM 3080 C C . GLN A 1 414 ? -36.642 57.081 -150.698 1.00 70.66 623 GLN A C 1
ATOM 3081 O O . GLN A 1 414 ? -36.057 56.946 -149.623 1.00 64.91 623 GLN A O 1
ATOM 3087 N N . PRO A 1 415 ? -36.746 58.269 -151.318 1.00 70.74 624 PRO A N 1
ATOM 3088 C CA . PRO A 1 415 ? -37.292 58.486 -152.665 1.00 72.76 624 PRO A CA 1
ATOM 3089 C C . PRO A 1 415 ? -36.263 58.151 -153.750 1.00 74.69 624 PRO A C 1
ATOM 3090 O O . PRO A 1 415 ? -35.074 58.090 -153.436 1.00 73.34 624 PRO A O 1
ATOM 3094 N N . PRO A 1 416 ? -36.708 57.933 -154.988 1.00 72.64 625 PRO A N 1
ATOM 3095 C CA . PRO A 1 416 ? -35.774 57.574 -156.063 1.00 67.79 625 PRO A CA 1
ATOM 3096 C C . PRO A 1 416 ? -35.002 58.769 -156.603 1.00 60.56 625 PRO A C 1
ATOM 3097 O O . PRO A 1 416 ? -35.457 59.915 -156.560 1.00 53.16 625 PRO A O 1
ATOM 3101 N N . LEU A 1 417 ? -33.808 58.478 -157.119 1.00 58.19 626 LEU A N 1
ATOM 3102 C CA . LEU A 1 417 ? -32.929 59.474 -157.719 1.00 62.28 626 LEU A CA 1
ATOM 3103 C C . LEU A 1 417 ? -32.624 59.086 -159.162 1.00 73.83 626 LEU A C 1
ATOM 3104 O O . LEU A 1 417 ? -32.474 57.900 -159.478 1.00 75.50 626 LEU A O 1
ATOM 3109 N N . SER A 1 418 ? -32.524 60.081 -160.041 1.00 71.00 627 SER A N 1
ATOM 3110 C CA . SER A 1 418 ? -32.353 59.816 -161.462 1.00 76.10 627 SER A CA 1
ATOM 3111 C C . SER A 1 418 ? -31.142 60.548 -162.025 1.00 71.47 627 SER A C 1
ATOM 3112 O O . SER A 1 418 ? -30.608 61.487 -161.427 1.00 65.40 627 SER A O 1
ATOM 3115 N N . ALA A 1 419 ? -30.728 60.096 -163.207 1.00 71.69 628 ALA A N 1
ATOM 3116 C CA . ALA A 1 419 ? -29.689 60.739 -163.995 1.00 68.09 628 ALA A CA 1
ATOM 3117 C C . ALA A 1 419 ? -30.146 60.780 -165.445 1.00 61.85 628 ALA A C 1
ATOM 3118 O O . ALA A 1 419 ? -31.003 60.001 -165.870 1.00 40.42 628 ALA A O 1
ATOM 3120 N N . THR A 1 420 ? -29.577 61.711 -166.201 1.00 72.92 629 THR A N 1
ATOM 3121 C CA . THR A 1 420 ? -29.941 61.905 -167.596 1.00 79.55 629 THR A CA 1
ATOM 3122 C C . THR A 1 420 ? -28.686 61.910 -168.454 1.00 74.63 629 THR A C 1
ATOM 3123 O O . THR A 1 420 ? -27.654 62.458 -168.053 1.00 66.20 629 THR A O 1
ATOM 3127 N N . VAL A 1 421 ? -28.774 61.292 -169.632 1.00 79.32 630 VAL A N 1
ATOM 3128 C CA . VAL A 1 421 ? -27.695 61.337 -170.616 1.00 70.21 630 VAL A CA 1
ATOM 3129 C C . VAL A 1 421 ? -28.305 61.413 -172.009 1.00 72.77 630 VAL A C 1
ATOM 3130 O O . VAL A 1 421 ? -29.309 60.753 -172.297 1.00 72.62 630 VAL A O 1
ATOM 3134 N N . THR A 1 422 ? -27.711 62.242 -172.866 1.00 76.49 631 THR A N 1
ATOM 3135 C CA . THR A 1 422 ? -28.098 62.330 -174.268 1.00 79.74 631 THR A CA 1
ATOM 3136 C C . THR A 1 422 ? -27.117 61.506 -175.091 1.00 75.39 631 THR A C 1
ATOM 3137 O O . THR A 1 422 ? -25.906 61.751 -175.053 1.00 79.48 631 THR A O 1
ATOM 3141 N N . LEU A 1 423 ? -27.636 60.530 -175.822 1.00 67.42 632 LEU A N 1
ATOM 3142 C CA . LEU A 1 423 ? -26.845 59.766 -176.770 1.00 70.57 632 LEU A CA 1
ATOM 3143 C C . LEU A 1 423 ? -27.001 60.364 -178.160 1.00 72.57 632 LEU A C 1
ATOM 3144 O O . LEU A 1 423 ? -28.114 60.685 -178.589 1.00 67.91 632 LEU A O 1
ATOM 3149 N N . THR A 1 424 ? -25.885 60.512 -178.859 1.00 76.38 633 THR A N 1
ATOM 3150 C CA . THR A 1 424 ? -25.889 60.889 -180.264 1.00 79.18 633 THR A CA 1
ATOM 3151 C C . THR A 1 424 ? -25.575 59.642 -181.077 1.00 68.81 633 THR A C 1
ATOM 3152 O O . THR A 1 424 ? -24.505 59.046 -180.917 1.00 66.45 633 THR A O 1
ATOM 3156 N N . ILE A 1 425 ? -26.515 59.235 -181.924 1.00 62.31 634 ILE A N 1
ATOM 3157 C CA . ILE A 1 425 ? -26.393 58.018 -182.718 1.00 63.21 634 ILE A CA 1
ATOM 3158 C C . ILE A 1 425 ? -26.440 58.409 -184.185 1.00 72.16 634 ILE A C 1
ATOM 3159 O O . ILE A 1 425 ? -27.453 58.938 -184.659 1.00 74.42 634 ILE A O 1
ATOM 3164 N N . ALA A 1 426 ? -25.349 58.154 -184.901 1.00 69.76 635 ALA A N 1
ATOM 3165 C CA . ALA A 1 426 ? -25.277 58.453 -186.325 1.00 62.36 635 ALA A CA 1
ATOM 3166 C C . ALA A 1 426 ? -25.703 57.241 -187.139 1.00 63.25 635 ALA A C 1
ATOM 3167 O O . ALA A 1 426 ? -25.361 56.102 -186.808 1.00 56.29 635 ALA A O 1
ATOM 3169 N N . VAL A 1 427 ? -26.444 57.496 -188.212 1.00 66.22 636 VAL A N 1
ATOM 3170 C CA . VAL A 1 427 ? -26.885 56.445 -189.120 1.00 67.03 636 VAL A CA 1
ATOM 3171 C C . VAL A 1 427 ? -25.804 56.230 -190.172 1.00 69.28 636 VAL A C 1
ATOM 3172 O O . VAL A 1 427 ? -25.434 57.162 -190.894 1.00 69.11 636 VAL A O 1
ATOM 3176 N N . SER A 1 428 ? -25.302 55.003 -190.258 1.00 78.84 637 SER A N 1
ATOM 3177 C CA . SER A 1 428 ? -24.240 54.644 -191.185 1.00 91.14 637 SER A CA 1
ATOM 3178 C C . SER A 1 428 ? -24.803 54.224 -192.540 1.00 108.15 637 SER A C 1
ATOM 3179 O O . SER A 1 428 ? -25.978 53.879 -192.675 1.00 108.82 637 SER A O 1
ATOM 3182 N N . ASP A 1 429 ? -23.937 54.253 -193.548 1.00 85.09 638 ASP A N 1
ATOM 3183 C CA . ASP A 1 429 ? -24.300 53.799 -194.888 1.00 96.88 638 ASP A CA 1
ATOM 3184 C C . ASP A 1 429 ? -23.266 52.814 -195.432 1.00 91.37 638 ASP A C 1
ATOM 3185 O O . ASP A 1 429 ? -22.102 52.840 -195.036 1.00 85.93 638 ASP A O 1
#

Sequence (422 aa):
NAPVFTQPEYHISVKENLPVGTRLLTIKATDPDEGEVTYSFRNVREKISQLFQLNSLTGDITVLGELDYEDSGFYDVDVEAHDGPGLRARSKVLVTVLDVNDNAPEVTVTSLTSSIQEASSPGTVIALFNVHDSDSGENGLVTCSIPDNLPFRLEKTYGNYHRLLIHRTLDREEVSDYNITITATDQGTPPLSTETYISLQVVDINDNPPTFTHASYSAYIPENNPRGASILSITAQDPDSGENAQVIYSLSEDTIQGAPMSSYVSINSNTGVLYALRSFDYEQFQDLKLLVTARDSGTPPLSSNVSLSLSVLDQNDNTPEILYPTISTGVELTPRSADPGYLVTKVVAVDKDSGQNAWLSYRLLKASEPGLFSVGLHTGEVRTARALLDRDALKQSLVVTVQDHGQPPLSATVTLTIAVSD

GO terms:
  GO:0016020 membrane (C, IDA)

Foldseek 3Di:
DEWDKPAQEAEFEEELADDFFAWGFAIDTDDPPPADKFKDFDPDDPVNVQFWDDHTPRRIITGRDRGDVLVPFKDWTWIWMDRDPDDIHIHIYIYGYDFDLPWAKDKAWDDADAEDEQQGDWWDWGTKIFIFTSTDDLSTDKDKDWDDVPDWDKDADDDRIITTTGPDRHHCLPDFKDFIKIKIWGRDPPIHIDIDTDIHGYHWDLPWWWAWPDQAAEWEAEQFDDAFDFIDWTDTFTSTDDQSTAKFKFKDWDDDPNHIPVCFWGAHGRTRGITGHGGHHCLVDFKDKIKMKIWTGDPPIHIDIYIYIYGYDWDLPWAKDWVPDDDVPLAFEDELQDAFFAQRDAIDIFTSTDDLSGQKFKAWDDWPDPQAWGAHGRTRTITGHHHHDPVDDQKIKTWMKIWGRGVVIHIDIDIHIYGYHD

Radius of gyration: 55.4 Å; Cα contacts (8 Å, |Δi|>4): 1029; chains: 1; bounding box: 66×37×182 Å

Solvent-accessible surface area: 23551 Å² total; per-residue (Å²): 141,24,8,87,18,80,96,109,70,13,113,54,66,27,124,2,83,15,91,91,46,59,160,18,26,83,4,121,10,86,50,91,95,136,134,87,58,53,14,38,37,76,103,92,110,100,97,15,49,118,26,6,86,21,66,49,93,85,0,19,5,30,1,90,17,98,2,64,70,55,116,37,31,114,13,82,7,41,0,33,0,65,38,58,137,27,128,27,11,168,6,102,2,29,1,49,4,72,37,34,19,67,53,43,2,114,24,75,54,101,44,104,41,62,62,20,85,4,83,36,84,72,48,36,68,19,2,64,3,35,4,116,16,58,10,40,59,109,26,16,118,30,77,27,43,38,50,141,133,58,45,31,126,39,88,129,85,57,67,44,124,5,110,6,22,16,90,129,108,31,54,43,46,136,66,60,74,37,114,16,34,4,35,3,46,2,88,3,120,106,78,63,71,44,95,44,129,35,86,27,122,19,60,33,49,28,77,40,52,0,72,23,80,112,105,75,30,66,4,138,0,76,0,80,16,99,94,45,18,89,27,47,81,2,77,7,112,19,71,11,49,56,106,31,23,92,34,31,10,50,34,36,94,65,102,33,93,77,26,75,3,76,37,8,2,40,26,60,52,103,71,5,35,0,75,0,76,117,56,0,56,43,54,106,16,82,87,6,146,2,56,0,40,0,98,0,22,21,127,104,80,58,59,30,104,4,52,0,50,2,38,6,92,40,76,16,53,32,71,6,77,26,92,96,23,98,204,148,117,43,49,30,111,0,47,71,102,11,108,84,38,80,76,14,13,96,3,68,13,68,17,135,10,53,57,117,20,34,125,23,2,17,121,58,114,148,27,60,37,104,46,0,9,50,22,24,86,100,63,0,36,0,95,5,56,73,52,19,100,137,210,7,44,116,72,3,47,0,35,0,16,0,42,0,60,5,158,96,72,54,59,20,95,23,83,4,57,0,34,13,38,143

Secondary structure (DSSP, 8-state):
---EESSSEEEEEEETTPPTT-EEEE--EE-S-----EEEESS--HHHHHHEEE-TTT-EEEESS---TTT-SEEEEEEEEE-SSSPPEEEEEEEEEE-------EEEEEEE--EE-TTPPS----EEEEEE-SS-GGGT-EEEE--SSS--EEEEEETTEEEEE--S---TTT-SEEEEEEEEEE-SSSP-EEEEEEEEEE--------EESSSEEEEEEESS--TTEEEEEE-EE-SS-GGGG--EEEE---EETTEEGGGTEEE-SSSEEEEESS---TTT--EEEEEEEEE-SSSS---EEEEEEEEEEP----PPEEEES----SEEEE-TTPPTT-EEEE-EEE-SS-GGGG-EEEEEEEESSTTTEEE-TTT-EEEESS---TTS-SEEEEEEEEEE-SSS--EEEEEEEEEEP-

Nearest PDB structures (foldseek):
  5szq-assembly1_A  TM=1.002E+00  e=3.425E-80  Mus musculus
  6pgw-assembly1_A  TM=6.369E-01  e=1.080E-43  Danio rerio
  6vft-assembly1_A  TM=5.235E-01  e=2.469E-31  Homo sapiens
  7a7d-assembly1_d  TM=3.783E-01  e=4.650E-24  Homo sapiens
  5eqx-assembly1_A  TM=4.064E-01  e=1.128E-22  Homo sapiens

InterPro domains:
  IPR002126 Cadherin-like [PF00028] (138-231)
  IPR002126 Cadherin-like [PF00028] (246-336)
  IPR002126 Cadherin-like [PF00028] (354-441)
  IPR002126 Cadherin-like [PF00028] (456-552)
  IPR002126 Cadherin-like [PF00028] (582-663)
  IPR002126 Cadherin-like [PR00205] (72-91)
  IPR002126 Cadherin-like [PR00205] (241-270)
  IPR002126 Cadherin-like [PR00205] (313-325)
  IPR002126 Cadherin-like [PR00205] (325-344)
  IPR002126 Cadherin-like [PR00205] (449-462)
  IPR002126 Cadherin-like [PR00205] (509-535)
  IPR002126 Cadherin-like [PR00205] (543-560)
  IPR002126 Cadherin-like [PS50268] (26-132)
  IPR002126 Cadherin-like [PS50268] (133-241)
  IPR002126 Cadherin-like [PS50268] (242-346)
  IPR002126 Cadherin-like [PS50268] (347-451)
  IPR002126 Cadherin-like [PS50268] (452-561)
  IPR002126 Cadherin-like [PS50268] (578-682)
  IPR002126 Cadherin-like [SM00112] (44-130)
  IPR002126 Cadherin-like [SM00112] (154-239)